Protein 7FHM (pdb70)

InterPro domains:
  IPR002491 ABC transporter periplasmic binding domain [PF01497] (59-298)
  IPR002491 ABC transporter periplasmic binding domain [PS50983] (58-328)
  IPR006311 Twin-arginine translocation pathway, signal sequence [PS51318] (1-40)
  IPR051313 Bacterial iron-siderophore binding [PTHR30532] (1-325)

Nearest PDB structures (foldseek):
  7fhp-assembly1_A  TM=1.003E+00  e=6.450E-57  Mycobacterium tuberculosis H37Rv
  4mdy-assembly1_A  TM=9.843E-01  e=1.948E-42  Mycolicibacterium smegmatis MC2 155
  4hmp-assembly2_B  TM=8.031E-01  e=4.791E-19  Streptococcus pneumoniae TIGR4
  4hmp-assembly1_A  TM=8.063E-01  e=2.853E-18  Streptococcus pneumoniae TIGR4
  5y8b-assembly1_A  TM=6.962E-01  e=2.746E-09  Roseiflexus sp. RS-1

Organism: Mycobacterium tuberculosis (strain ATCC 25618 / H37Rv) (NCBI:txid83332)

Solvent-accessible surface area: 24906 Å² total; per-residue (Å²): 213,38,30,66,4,95,12,86,52,36,119,8,70,6,172,102,71,16,164,102,2,0,0,1,0,45,5,0,1,0,2,0,0,5,15,101,25,55,3,35,0,0,1,43,76,44,17,134,33,94,47,4,3,4,69,33,0,40,100,84,15,75,68,40,189,9,31,52,4,44,29,119,113,40,24,50,32,123,100,0,43,80,34,161,11,53,0,0,0,0,0,1,3,23,3,27,67,106,31,29,134,82,0,46,90,46,6,55,1,0,2,1,69,28,88,52,34,80,42,8,43,21,60,62,12,0,117,22,0,0,83,0,8,73,17,45,100,138,2,128,57,23,8,101,35,3,52,112,82,2,49,31,1,19,151,141,24,95,141,0,184,41,80,89,0,0,3,0,45,8,169,50,27,81,23,0,0,1,0,12,31,62,36,45,64,1,69,5,0,71,55,1,8,3,66,17,2,95,24,2,133,103,37,57,8,44,93,15,0,1,0,18,72,113,78,0,79,72,5,0,39,44,2,51,0,0,0,2,32,1,76,35,107,117,9,60,120,63,2,61,74,13,87,55,0,47,58,1,74,0,37,70,99,203,40,25,7,37,7,53,80,56,25,3,0,0,14,29,5,10,3,4,32,0,5,35,18,3,9,124,49,3,5,76,47,0,23,155,44,21,30,73,105,33,68,6,99,10,86,54,32,120,6,69,6,168,111,78,16,179,98,1,0,0,1,0,46,5,0,1,0,2,0,0,3,8,80,21,60,2,38,0,0,1,45,78,53,14,136,32,96,66,4,6,4,68,26,0,44,106,81,14,49,57,34,172,10,32,52,4,44,22,122,118,38,22,47,47,113,96,1,48,78,36,157,11,55,0,0,0,0,0,0,3,26,5,66,54,102,22,27,117,82,0,43,92,44,5,55,0,0,2,1,68,30,84,70,36,82,44,8,44,21,58,62,11,0,124,18,0,0,83,0,8,72,16,43,105,102,1,126,66,53,4,99,58,5,43,100,75,2,35,33,1,28,124,140,22,93,152,0,212,39,65,92,0,0,3,0,37,8,166,50,27,97,22,0,1,0,0,16,34,64,37,49,64,2,70,6,0,70,59,1,23,2,64,27,3,95,23,2,137,101,35,58,9,49,98,58,0,1,0,18,71,119,77,0,86,72,5,0,42,41,2,49,0,0,0,0,34,1,67,35,90,94,10,59,138,59,2,60,68,13,52,49,0,47,58,1,82,0,36,70,106,200,35,26,6,37,5,52,75,58,23,4,0,0,14,31,5,8,2,5,33,0,3,38,24,2,3,114,63,2,2,82,53,0,28,155,42,28,57,31

Radius of gyration: 27.01 Å; Cα contacts (8 Å, |Δi|>4): 1216; chains: 2; bounding box: 71×49×79 Å

B-factor: mean 24.43, std 12.23, range [8.36, 83.47]

Foldseek 3Di:
DWFWFQAPQGIFTQHAQWQAEEEQADFLCQLCLLLLRQHLEHEADDDPDQSNAADLSVVSNVPDRHHYFYCPPHGPLVVLLVSQTQEYEQAARLDDNVVVVSNVVRHGYHYHHDDHNHCDQQLSSSCSSCSNNVNNVSSVVLVVVLLVLLLVLLVVCVLQAAAEEWEWELAADVQWTKTFAPDSLCVSVVSSRYHHQCLQVVQDDPGIRTHPNVSVQVSLLSGLAYEYLHADVVSVVNQCPRVSSVPHVCNVLVRYDYDYNLLSVLSVSVHSRSSVVVSPPVSVVNCVRSND/DFWFAADQGIFDDPAQWQAEEEFADFLCQLCLLLLNAHLEHEADDDPDQSNDAPLSDVSNPPRRHHYHYCPVATPLVVLLVSQTQEYEQAAGLDDNVVCVSNVVSYGYHYHRDDRNHDDQQLSSSCSSCRNNVNNVVSVVLVVVLLVLLLVLLVVVVVQAAAEEWEWELAADVQWIKTFDDDSLCVSVVSSNYHYQCLQVVQDDPRIRTHDNVCLQVSLLSGLAYEYLHADVVSVVNQCPRPSSVPHVCNVLVRYDYDHNLLSVLSVSVHSSSSSVVSPPVSVVNCVRSVD

Structure (mmCIF, N/CA/C/O backbone):
data_7FHM
#
_entry.id   7FHM
#
_cell.length_a   93.340
_cell.length_b   39.410
_cell.length_c   94.670
_cell.angle_alpha   90.000
_cell.angle_beta   108.340
_cell.angle_gamma   90.000
#
_symmetry.space_group_name_H-M   'P 1 21 1'
#
loop_
_entity.id
_entity.type
_entity.pdbx_description
1 polymer 'Probable periplasmic iron-transport lipoprotein'
2 non-polymer 'CITRIC ACID'
3 non-polymer 1,2-ETHANEDIOL
4 non-polymer GLYCEROL
5 non-polymer 'CARBON DIOXIDE'
6 non-polymer 'CARBONATE ION'
7 non-polymer 'ACETATE ION'
8 water water
#
loop_
_atom_site.group_PDB
_atom_site.id
_atom_site.type_symbol
_atom_site.label_atom_id
_atom_site.label_alt_id
_atom_site.label_comp_id
_atom_site.label_asym_id
_atom_site.label_entity_id
_atom_site.label_seq_id
_atom_site.pdbx_PDB_ins_code
_atom_site.Cartn_x
_atom_site.Cartn_y
_atom_site.Cartn_z
_atom_site.occupancy
_atom_site.B_iso_or_equiv
_atom_site.auth_seq_id
_atom_site.auth_comp_id
_atom_site.auth_asym_id
_atom_site.auth_atom_id
_atom_site.pdbx_PDB_model_num
ATOM 1 N N . HIS A 1 8 ? 26.431 -6.825 70.409 1.00 38.52 8 HIS A N 1
ATOM 2 C CA . HIS A 1 8 ? 26.112 -5.441 69.947 1.00 37.16 8 HIS A CA 1
ATOM 3 C C . HIS A 1 8 ? 24.989 -5.621 68.920 1.00 30.40 8 HIS A C 1
ATOM 4 O O . HIS A 1 8 ? 25.156 -6.350 67.942 1.00 31.25 8 HIS A O 1
ATOM 11 N N . ALA A 1 9 ? 23.854 -5.011 69.163 1.00 25.54 9 ALA A N 1
ATOM 12 C CA . ALA A 1 9 ? 22.750 -5.005 68.182 1.00 22.75 9 ALA A CA 1
ATOM 13 C C . ALA A 1 9 ? 23.189 -4.259 66.925 1.00 19.52 9 ALA A C 1
ATOM 14 O O . ALA A 1 9 ? 23.954 -3.287 66.959 1.00 20.03 9 ALA A O 1
ATOM 16 N N . VAL A 1 10 ? 22.604 -4.630 65.805 1.00 16.61 10 VAL A N 1
ATOM 17 C CA . VAL A 1 10 ? 22.778 -3.948 64.520 1.00 16.43 10 VAL A CA 1
ATOM 18 C C . VAL A 1 10 ? 21.541 -3.089 64.297 1.00 15.86 10 VAL A C 1
ATOM 19 O O . VAL A 1 10 ? 20.446 -3.594 64.459 1.00 15.32 10 VAL A O 1
ATOM 23 N N . THR A 1 11 ? 21.740 -1.838 63.970 1.00 15.06 11 THR A N 1
ATOM 24 C CA . THR A 1 11 ? 20.641 -0.933 63.608 1.00 15.39 11 THR A CA 1
ATOM 25 C C . THR A 1 11 ? 20.719 -0.706 62.109 1.00 15.52 11 THR A C 1
ATOM 26 O O . THR A 1 11 ? 21.753 -0.146 61.649 1.00 16.72 11 THR A O 1
ATOM 30 N N . ILE A 1 12 ? 19.680 -1.068 61.374 1.00 14.39 12 ILE A N 1
ATOM 31 C CA . ILE A 1 12 ? 19.630 -0.880 59.906 1.00 14.87 12 ILE A CA 1
ATOM 32 C C . ILE A 1 12 ? 18.779 0.357 59.666 1.00 14.92 12 ILE A C 1
ATOM 33 O O . ILE A 1 12 ? 17.658 0.447 60.226 1.00 15.74 12 ILE A O 1
ATOM 38 N N . THR A 1 13 ? 19.289 1.310 58.890 1.00 13.45 13 THR A N 1
ATOM 39 C CA . THR A 1 13 ? 18.504 2.502 58.524 1.00 13.83 13 THR A CA 1
ATOM 40 C C . THR A 1 13 ? 18.001 2.252 57.107 1.00 12.99 13 THR A C 1
ATOM 41 O O . THR A 1 13 ? 18.822 1.962 56.200 1.00 12.46 13 THR A O 1
ATOM 45 N N . HIS A 1 14 ? 16.703 2.394 56.913 1.00 12.49 14 HIS A N 1
ATOM 46 C CA . HIS A 1 14 ? 16.066 2.160 55.592 1.00 12.74 14 HIS A CA 1
ATOM 47 C C . HIS A 1 14 ? 14.962 3.198 55.347 1.00 12.93 14 HIS A C 1
ATOM 48 O O . HIS A 1 14 ? 14.774 4.137 56.142 1.00 13.01 14 HIS A O 1
ATOM 55 N N . LEU A 1 15 ? 14.279 3.070 54.208 1.00 13.16 15 LEU A N 1
ATOM 56 C CA . LEU A 1 15 ? 13.265 4.034 53.777 1.00 15.14 15 LEU A CA 1
ATOM 57 C C . LEU A 1 15 ? 12.253 4.377 54.888 1.00 14.92 15 LEU A C 1
ATOM 58 O O . LEU A 1 15 ? 11.735 5.486 54.905 1.00 14.28 15 LEU A O 1
ATOM 63 N N . PHE A 1 16 ? 11.837 3.381 55.650 1.00 14.43 16 PHE A N 1
ATOM 64 C CA . PHE A 1 16 ? 10.703 3.482 56.588 1.00 15.21 16 PHE A CA 1
ATOM 65 C C . PHE A 1 16 ? 11.160 3.594 58.029 1.00 15.81 16 PHE A C 1
ATOM 66 O O . PHE A 1 16 ? 10.305 3.614 58.902 1.00 17.66 16 PHE A O 1
ATOM 74 N N . GLY A 1 17 ? 12.381 3.989 58.260 1.00 15.87 17 GLY A N 1
ATOM 75 C CA . GLY A 1 17 ? 12.878 4.290 59.619 1.00 15.84 17 GLY A CA 1
ATOM 76 C C . GLY A 1 17 ? 14.050 3.388 59.951 1.00 15.42 17 GLY A C 1
ATOM 77 O O . GLY A 1 17 ? 14.942 3.162 59.037 1.00 16.40 17 GLY A O 1
ATOM 78 N N . GLN A 1 18 ? 14.080 2.846 61.162 1.00 14.95 18 GLN A N 1
ATOM 79 C CA . GLN A 1 18 ? 15.236 2.006 61.571 1.00 15.34 18 GLN A CA 1
ATOM 80 C C . GLN A 1 18 ? 14.753 0.670 62.071 1.00 14.38 18 GLN A C 1
ATOM 81 O O . GLN A 1 18 ? 13.668 0.609 62.712 1.00 14.22 18 GLN A O 1
ATOM 87 N N . THR A 1 19 ? 15.563 -0.344 61.906 1.00 13.71 19 THR A N 1
ATOM 88 C CA . THR A 1 19 ? 15.258 -1.709 62.398 1.00 14.25 19 THR A CA 1
ATOM 89 C C . THR A 1 19 ? 16.423 -2.182 63.252 1.00 14.42 19 THR A C 1
ATOM 90 O O . THR A 1 19 ? 17.557 -2.213 62.746 1.00 14.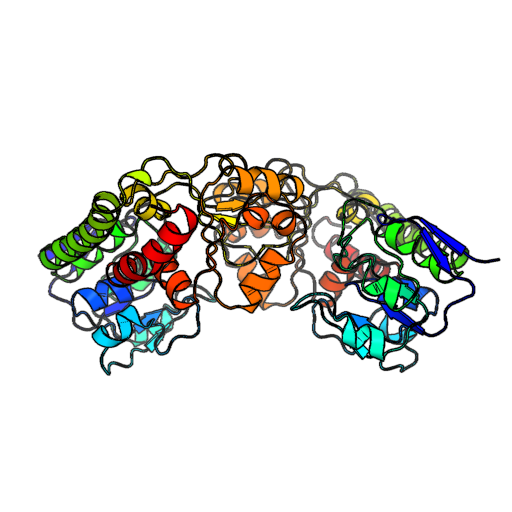18 19 THR A O 1
ATOM 94 N N . VAL A 1 20 ? 16.107 -2.619 64.467 1.00 14.83 20 VAL A N 1
ATOM 95 C CA . VAL A 1 20 ? 17.165 -3.137 65.375 1.00 14.95 20 VAL A CA 1
ATOM 96 C C . VAL A 1 20 ? 17.117 -4.654 65.336 1.00 14.88 20 VAL A C 1
ATOM 97 O O . VAL A 1 20 ? 15.997 -5.221 65.532 1.00 14.80 20 VAL A O 1
ATOM 101 N N . ILE A 1 21 ? 18.266 -5.242 65.101 1.00 15.49 21 ILE A N 1
ATOM 102 C CA . ILE A 1 21 ? 18.477 -6.709 64.996 1.00 15.16 21 ILE A CA 1
ATOM 103 C C . ILE A 1 21 ? 19.424 -7.098 66.138 1.00 16.14 21 ILE A C 1
ATOM 104 O O . ILE A 1 21 ? 20.593 -6.738 66.107 1.00 15.64 21 ILE A O 1
ATOM 109 N N . LYS A 1 22 ? 18.872 -7.752 67.159 1.00 18.03 22 LYS A N 1
ATOM 110 C CA . LYS A 1 22 ? 19.563 -7.860 68.462 1.00 21.54 22 LYS A CA 1
ATOM 111 C C . LYS A 1 22 ? 20.655 -8.912 68.394 1.00 23.00 22 LYS A C 1
ATOM 112 O O . LYS A 1 22 ? 21.664 -8.757 69.103 1.00 22.89 22 LYS A O 1
ATOM 118 N N . GLU A 1 23 ? 20.509 -9.891 67.528 1.00 21.75 23 GLU A N 1
ATOM 119 C CA . GLU A 1 23 ? 21.483 -11.007 67.469 1.00 23.70 23 GLU A CA 1
ATOM 120 C C . GLU A 1 23 ? 21.402 -11.624 66.092 1.00 20.62 23 GLU A C 1
ATOM 121 O O . GLU A 1 23 ? 20.420 -11.393 65.372 1.00 19.74 23 GLU A O 1
ATOM 127 N N . PRO A 1 24 ? 22.388 -12.429 65.673 1.00 19.67 24 PRO A N 1
ATOM 128 C CA . PRO A 1 24 ? 22.316 -13.124 64.384 1.00 20.20 24 PRO A CA 1
ATOM 129 C C . PRO A 1 24 ? 21.022 -13.910 64.297 1.00 19.80 24 PRO A C 1
ATOM 130 O O . PRO A 1 24 ? 20.630 -14.611 65.224 1.00 19.15 24 PRO A O 1
ATOM 134 N N . PRO A 1 25 ? 20.197 -13.650 63.267 1.00 18.16 25 PRO A N 1
ATOM 135 C CA . PRO A 1 25 ? 18.828 -14.194 63.263 1.00 16.66 25 PRO A CA 1
ATOM 136 C C . PRO A 1 25 ? 18.797 -15.675 62.856 1.00 17.16 25 PRO A C 1
ATOM 137 O O . PRO A 1 25 ? 19.651 -16.132 62.102 1.00 17.76 25 PRO A O 1
ATOM 141 N N . LYS A 1 26 ? 17.871 -16.421 63.435 1.00 17.92 26 LYS A N 1
ATOM 142 C CA . LYS A 1 26 ? 17.795 -17.893 63.267 1.00 19.67 26 LYS A CA 1
ATOM 143 C C . LYS A 1 26 ? 16.666 -18.272 62.302 1.00 17.73 26 LYS A C 1
ATOM 144 O O . LYS A 1 26 ? 16.681 -19.434 61.830 1.00 16.75 26 LYS A O 1
ATOM 150 N N . ARG A 1 27 ? 15.696 -17.376 62.074 1.00 15.47 27 ARG A N 1
ATOM 151 C CA . ARG A 1 27 ? 14.492 -17.679 61.268 1.00 14.87 27 ARG A CA 1
ATOM 152 C C . ARG A 1 27 ? 14.227 -16.524 60.313 1.00 13.92 27 ARG A C 1
ATOM 153 O O . ARG A 1 27 ? 13.351 -15.666 60.608 1.00 14.20 27 ARG A O 1
ATOM 161 N N . VAL A 1 28 ? 14.883 -16.552 59.156 1.00 12.48 28 VAL A N 1
ATOM 162 C CA . VAL A 1 28 ? 14.828 -15.417 58.215 1.00 11.57 28 VAL A CA 1
ATOM 163 C C . VAL A 1 28 ? 13.824 -15.692 57.097 1.00 11.06 28 VAL A C 1
ATOM 164 O O . VAL A 1 28 ? 13.962 -16.698 56.370 1.00 11.36 28 VAL A O 1
ATOM 168 N N . VAL A 1 29 ? 12.900 -14.761 56.892 1.00 10.22 29 VAL A N 1
ATOM 169 C CA . VAL A 1 29 ? 12.030 -14.762 55.691 1.00 9.78 29 VAL A CA 1
ATOM 170 C C . VAL A 1 29 ? 12.609 -13.874 54.617 1.00 9.59 29 VAL A C 1
ATOM 171 O O . VAL A 1 29 ? 12.941 -12.697 54.911 1.00 9.90 29 VAL A O 1
ATOM 175 N N . SER A 1 30 ? 12.776 -14.416 53.411 1.00 9.47 30 SER A N 1
ATOM 176 C CA . SER A 1 30 ? 13.232 -13.612 52.247 1.00 9.54 30 SER A CA 1
ATOM 177 C C . SER A 1 30 ? 11.967 -13.255 51.453 1.00 9.60 30 SER A C 1
ATOM 178 O O . SER A 1 30 ? 11.371 -14.142 50.804 1.00 9.13 30 SER A O 1
ATOM 181 N N . ALA A 1 31 ? 11.500 -12.023 51.602 1.00 9.54 31 ALA A N 1
ATOM 182 C CA . ALA A 1 31 ? 10.185 -11.566 51.107 1.00 10.24 31 ALA A CA 1
ATOM 183 C C . ALA A 1 31 ? 10.239 -10.970 49.710 1.00 10.23 31 ALA A C 1
ATOM 184 O O . ALA A 1 31 ? 9.166 -10.707 49.142 1.00 10.36 31 ALA A O 1
ATOM 186 N N . GLY A 1 32 ? 11.427 -10.738 49.181 1.00 9.48 32 GLY A N 1
ATOM 187 C CA . GLY A 1 32 ? 11.584 -10.124 47.839 1.00 9.10 32 GLY A CA 1
ATOM 188 C C . GLY A 1 32 ? 12.100 -11.119 46.809 1.00 8.88 32 GLY A C 1
ATOM 189 O O . GLY A 1 32 ? 12.180 -12.309 47.078 1.00 8.46 32 GLY A O 1
ATOM 190 N N . TYR A 1 33 ? 12.326 -10.649 45.611 1.00 9.15 33 TYR A N 1
ATOM 191 C CA . TYR A 1 33 ? 12.531 -11.528 44.444 1.00 9.68 33 TYR A CA 1
ATOM 192 C C . TYR A 1 33 ? 13.924 -12.121 44.426 1.00 9.88 33 TYR A C 1
ATOM 193 O O . TYR A 1 33 ? 14.069 -13.100 43.672 1.00 10.11 33 TYR A O 1
ATOM 202 N N . THR A 1 34 ? 14.941 -11.542 45.074 1.00 9.17 34 THR A N 1
ATOM 203 C CA . THR A 1 34 ? 16.340 -11.983 44.826 1.00 8.86 34 THR A CA 1
ATOM 204 C C . THR A 1 34 ? 17.143 -12.180 46.104 1.00 8.82 34 THR A C 1
ATOM 205 O O . THR A 1 34 ? 18.282 -12.698 45.978 1.00 9.35 34 THR A O 1
ATOM 209 N N . GLU A 1 35 ? 16.652 -11.752 47.267 1.00 8.36 35 GLU A N 1
ATOM 210 C CA . GLU A 1 35 ? 17.497 -11.659 48.482 1.00 8.94 35 GLU A CA 1
ATOM 211 C C . GLU A 1 35 ? 18.021 -13.025 48.929 1.00 9.02 35 GLU A C 1
ATOM 212 O O . GLU A 1 35 ? 19.022 -13.076 49.631 1.00 8.95 35 GLU A O 1
ATOM 218 N N . GLN A 1 36 ? 17.387 -14.112 48.501 1.00 9.06 36 GLN A N 1
ATOM 219 C CA . GLN A 1 36 ? 17.867 -15.458 48.903 1.00 8.92 36 GLN A CA 1
ATOM 220 C C . GLN A 1 36 ? 19.316 -15.676 48.456 1.00 8.94 36 GLN A C 1
ATOM 221 O O . GLN A 1 36 ? 20.056 -16.371 49.164 1.00 9.21 36 GLN A O 1
ATOM 227 N N . ASP A 1 37 ? 19.740 -15.117 47.334 1.00 9.14 37 ASP A N 1
ATOM 228 C CA . ASP A 1 37 ? 21.121 -15.360 46.867 1.00 9.23 37 ASP A CA 1
ATOM 229 C C . ASP A 1 37 ? 22.117 -14.803 47.887 1.00 9.26 37 ASP A C 1
ATOM 230 O O . ASP A 1 37 ? 23.112 -15.475 48.256 1.00 9.52 37 ASP A O 1
ATOM 235 N N . ASP A 1 38 ? 21.964 -13.535 48.239 1.00 8.77 38 ASP A N 1
ATOM 236 C CA . ASP A 1 38 ? 22.948 -12.884 49.123 1.00 9.08 38 ASP A CA 1
ATOM 237 C C . ASP A 1 38 ? 22.825 -13.501 50.519 1.00 8.93 38 ASP A C 1
ATOM 238 O O . ASP A 1 38 ? 23.858 -13.649 51.184 1.00 9.41 38 ASP A O 1
ATOM 243 N N . LEU A 1 39 ? 21.627 -13.875 50.973 1.00 8.77 39 LEU A N 1
ATOM 244 C CA . LEU A 1 39 ? 21.517 -14.580 52.289 1.00 8.73 39 LEU A CA 1
ATOM 245 C C . LEU A 1 39 ? 22.258 -15.946 52.232 1.00 8.80 39 LEU A C 1
ATOM 246 O O . LEU A 1 39 ? 23.080 -16.224 53.140 1.00 9.09 39 LEU A O 1
ATOM 251 N N . LEU A 1 40 ? 22.015 -16.761 51.223 1.00 8.99 40 LEU A N 1
ATOM 252 C CA . LEU A 1 40 ? 22.606 -18.113 51.137 1.00 8.68 40 LEU A CA 1
ATOM 253 C C . LEU A 1 40 ? 24.113 -17.974 51.007 1.00 8.77 40 LEU A C 1
ATOM 254 O O . LEU A 1 40 ? 24.856 -18.799 51.500 1.00 8.49 40 LEU A O 1
ATOM 259 N N . ALA A 1 41 ? 24.560 -16.909 50.377 1.00 8.81 41 ALA A N 1
ATOM 260 C CA . ALA A 1 41 ? 26.022 -16.672 50.141 1.00 9.44 41 ALA A CA 1
ATOM 261 C C . ALA A 1 41 ? 26.795 -16.565 51.438 1.00 9.90 41 ALA A C 1
ATOM 262 O O . ALA A 1 41 ? 28.007 -16.963 51.463 1.00 9.83 41 ALA A O 1
ATOM 264 N N . VAL A 1 42 ? 26.167 -16.034 52.475 1.00 9.95 42 VAL A N 1
ATOM 265 C CA . VAL A 1 42 ? 26.763 -15.903 53.808 1.00 10.03 42 VAL A CA 1
ATOM 266 C C . VAL A 1 42 ? 26.163 -16.943 54.747 1.00 10.48 42 VAL A C 1
ATOM 267 O O . VAL A 1 42 ? 26.256 -16.757 55.989 1.00 9.72 42 VAL A O 1
ATOM 271 N N . ASP A 1 43 ? 25.693 -18.069 54.220 1.00 10.96 43 ASP A N 1
ATOM 272 C CA . ASP A 1 43 ? 25.342 -19.282 54.981 1.00 12.07 43 ASP A CA 1
ATOM 273 C C . ASP A 1 43 ? 24.128 -19.009 55.837 1.00 11.77 43 ASP A C 1
ATOM 274 O O . ASP A 1 43 ? 23.965 -19.660 56.908 1.00 13.22 43 ASP A O 1
ATOM 279 N N . VAL A 1 44 ? 23.245 -18.134 55.386 1.00 11.45 44 VAL A N 1
ATOM 280 C CA . VAL A 1 44 ? 21.951 -17.908 56.095 1.00 11.37 44 VAL A CA 1
ATOM 281 C C . VAL A 1 44 ? 20.878 -18.573 55.224 1.00 12.40 44 VAL A C 1
ATOM 282 O O . VAL A 1 44 ? 20.587 -18.081 54.095 1.00 12.17 44 VAL A O 1
ATOM 286 N N . VAL A 1 45 ? 20.318 -19.681 55.670 1.00 11.35 45 VAL A N 1
ATOM 287 C CA . VAL A 1 45 ? 19.300 -20.412 54.874 1.00 11.30 45 VAL A CA 1
ATOM 288 C C . VAL A 1 45 ? 17.954 -19.871 55.286 1.00 11.41 45 VAL A C 1
ATOM 289 O O . VAL A 1 45 ? 17.546 -20.094 56.420 1.00 11.35 45 VAL A O 1
ATOM 293 N N . PRO A 1 46 ? 17.241 -19.171 54.396 1.00 11.24 46 PRO A N 1
ATOM 294 C CA . PRO A 1 46 ? 15.920 -18.619 54.753 1.00 11.13 46 PRO A CA 1
ATOM 295 C C . PRO A 1 46 ? 14.970 -19.776 55.107 1.00 11.45 46 PRO A C 1
ATOM 296 O O . PRO A 1 46 ? 15.025 -20.852 54.514 1.00 10.81 46 PRO A O 1
ATOM 300 N N . ILE A 1 47 ? 14.006 -19.496 55.961 1.00 11.78 47 ILE A N 1
ATOM 301 C CA . ILE A 1 47 ? 12.850 -20.396 56.214 1.00 12.06 47 ILE A CA 1
ATOM 302 C C . ILE A 1 47 ? 11.759 -20.199 55.178 1.00 11.91 47 ILE A C 1
ATOM 303 O O . ILE A 1 47 ? 10.880 -21.105 55.072 1.00 10.76 47 ILE A O 1
ATOM 308 N N . ALA A 1 48 ? 11.837 -19.145 54.366 1.00 10.67 48 ALA A N 1
ATOM 309 C CA . ALA A 1 48 ? 10.898 -18.877 53.269 1.00 10.74 48 ALA A CA 1
ATOM 310 C C . ALA A 1 48 ? 11.624 -18.056 52.213 1.00 9.92 48 ALA A C 1
ATOM 311 O O . ALA A 1 48 ? 12.439 -17.165 52.613 1.00 9.47 48 ALA A O 1
ATOM 313 N N . VAL A 1 49 ? 11.388 -18.399 50.968 1.00 9.98 49 VAL A N 1
ATOM 314 C CA . VAL A 1 49 ? 11.932 -17.700 49.777 1.00 10.22 49 VAL A CA 1
ATOM 315 C C . VAL A 1 49 ? 10.743 -17.274 48.925 1.00 11.28 49 VAL A C 1
ATOM 316 O O . VAL A 1 49 ? 9.731 -17.974 48.954 1.00 12.55 49 VAL A O 1
ATOM 320 N N . THR A 1 50 ? 10.830 -16.137 48.250 1.00 10.58 50 THR A N 1
ATOM 321 C CA . THR A 1 50 ? 9.726 -15.652 47.420 1.00 10.83 50 THR A CA 1
ATOM 322 C C . THR A 1 50 ? 10.024 -15.931 45.946 1.00 11.32 50 THR A C 1
ATOM 323 O O . THR A 1 50 ? 11.120 -15.580 45.477 1.00 10.64 50 THR A O 1
ATOM 327 N N . ASP A 1 51 ? 9.084 -16.539 45.256 1.00 12.07 51 ASP A N 1
ATO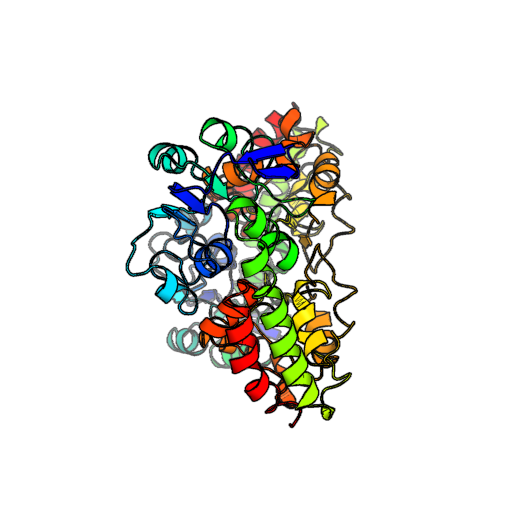M 328 C CA . ASP A 1 51 ? 9.237 -16.918 43.851 1.00 13.02 51 ASP A CA 1
ATOM 329 C C . ASP A 1 51 ? 9.231 -15.650 43.006 1.00 12.59 51 ASP A C 1
ATOM 330 O O . ASP A 1 51 ? 8.541 -14.646 43.330 1.00 12.29 51 ASP A O 1
ATOM 335 N N . TRP A 1 52 ? 9.971 -15.719 41.937 1.00 11.88 52 TRP A N 1
ATOM 336 C CA . TRP A 1 52 ? 10.028 -14.654 40.914 1.00 11.86 52 TRP A CA 1
ATOM 337 C C . TRP A 1 52 ? 9.672 -15.210 39.550 1.00 12.15 52 TRP A C 1
ATOM 338 O O . TRP A 1 52 ? 8.574 -14.880 39.024 1.00 12.13 52 TRP A O 1
ATOM 349 N N . PHE A 1 53 ? 10.531 -16.026 38.960 1.00 12.34 53 PHE A N 1
ATOM 350 C CA . PHE A 1 53 ? 10.265 -16.641 37.654 1.00 13.17 53 PHE A CA 1
ATOM 351 C C . PHE A 1 53 ? 11.131 -17.883 37.530 1.00 13.63 53 PHE A C 1
ATOM 352 O O . PHE A 1 53 ? 11.994 -18.079 38.399 1.00 12.70 53 PHE A O 1
ATOM 360 N N . GLY A 1 54 ? 10.853 -18.685 36.493 1.00 14.22 54 GLY A N 1
ATOM 361 C CA . GLY A 1 54 ? 11.694 -19.824 36.070 1.00 14.67 54 GLY A CA 1
ATOM 362 C C . GLY A 1 54 ? 11.342 -21.153 36.720 1.00 14.70 54 GLY A C 1
ATOM 363 O O . GLY A 1 54 ? 11.986 -22.166 36.335 1.00 15.33 54 GLY A O 1
ATOM 364 N N . ASP A 1 55 ? 10.394 -21.177 37.665 1.00 14.75 55 ASP A N 1
ATOM 365 C CA . ASP A 1 55 ? 9.842 -22.422 38.247 1.00 15.90 55 ASP A CA 1
ATOM 366 C C . ASP A 1 55 ? 10.971 -23.242 38.867 1.00 15.14 55 ASP A C 1
ATOM 367 O O . ASP A 1 55 ? 11.040 -24.483 38.629 1.00 14.55 55 ASP A O 1
ATOM 372 N N . GLN A 1 56 ? 11.878 -22.603 39.625 1.00 13.67 56 GLN A N 1
ATOM 373 C CA . GLN A 1 56 ? 12.997 -23.332 40.258 1.00 14.23 56 GLN A CA 1
ATOM 374 C C . GLN A 1 56 ? 12.515 -23.961 41.557 1.00 14.66 56 GLN A C 1
ATOM 375 O O . GLN A 1 56 ? 11.646 -23.393 42.227 1.00 13.00 56 GLN A O 1
ATOM 381 N N . PRO A 1 57 ? 13.051 -25.128 41.945 1.00 15.43 57 PRO A N 1
ATOM 382 C CA . PRO A 1 57 ? 12.728 -25.696 43.249 1.00 16.51 57 PRO A CA 1
ATOM 383 C C . PRO A 1 57 ? 13.041 -24.752 44.395 1.00 15.43 57 PRO A C 1
ATOM 384 O O . PRO A 1 57 ? 14.193 -24.233 44.545 1.00 14.66 57 PRO A O 1
ATOM 388 N N . PHE A 1 58 ? 12.042 -24.526 45.240 1.00 13.65 58 PHE A N 1
ATOM 389 C CA . PHE A 1 58 ? 12.137 -23.573 46.374 1.00 13.35 58 PHE A CA 1
ATOM 390 C C . PHE A 1 58 ? 12.507 -22.168 45.909 1.00 12.30 58 PHE A C 1
ATOM 391 O O . PHE A 1 58 ? 12.927 -21.369 46.770 1.00 12.17 58 PHE A O 1
ATOM 399 N N . ALA A 1 59 ? 12.245 -21.832 44.631 1.00 11.82 59 ALA A N 1
ATOM 400 C CA . ALA A 1 59 ? 12.572 -20.554 43.986 1.00 11.44 59 ALA A CA 1
ATOM 401 C C . ALA A 1 59 ? 14.065 -20.255 44.142 1.00 10.55 59 ALA A C 1
ATOM 402 O O . ALA A 1 59 ? 14.476 -19.086 44.053 1.00 11.00 59 ALA A O 1
ATOM 404 N N . VAL A 1 60 ? 14.884 -21.283 44.303 1.00 10.99 60 VAL A N 1
ATOM 405 C CA . VAL A 1 60 ? 16.345 -21.085 44.458 1.00 10.55 60 VAL A CA 1
ATOM 406 C C . VAL A 1 60 ? 17.053 -21.624 43.223 1.00 10.82 60 VAL A C 1
ATOM 407 O O . VAL A 1 60 ? 16.956 -22.837 42.919 1.00 10.52 60 VAL A O 1
ATOM 411 N N . TRP A 1 61 ? 17.713 -20.754 42.494 1.00 10.23 61 TRP A N 1
ATOM 412 C CA . TRP A 1 61 ? 18.291 -21.125 41.202 1.00 11.05 61 TRP A CA 1
ATOM 413 C C . TRP A 1 61 ? 19.588 -21.928 41.406 1.00 11.32 61 TRP A C 1
ATOM 414 O O . TRP A 1 61 ? 20.161 -22.000 42.522 1.00 9.86 61 TRP A O 1
ATOM 425 N N . PRO A 1 62 ? 20.102 -22.582 40.337 1.00 11.72 62 PRO A N 1
ATOM 426 C CA . PRO A 1 62 ? 21.094 -23.622 40.557 1.00 12.50 62 PRO A CA 1
ATOM 427 C C . PRO A 1 62 ? 22.428 -23.201 41.179 1.00 11.85 62 PRO A C 1
ATOM 428 O O . PRO A 1 62 ? 23.029 -24.021 41.902 1.00 11.90 62 PRO A O 1
ATOM 432 N N . TRP A 1 63 ? 22.814 -21.953 40.964 1.00 11.03 63 TRP A N 1
ATOM 433 C CA . TRP A 1 63 ? 24.059 -21.400 41.514 1.00 11.28 63 TRP A CA 1
ATOM 434 C C . TRP A 1 63 ? 23.965 -21.227 43.023 1.00 11.26 63 TRP A C 1
ATOM 435 O O . TRP A 1 63 ? 25.088 -21.171 43.655 1.00 11.41 63 TRP A O 1
ATOM 446 N N . ALA A 1 64 ? 22.750 -21.068 43.593 1.00 10.54 64 ALA A N 1
ATOM 447 C CA . ALA A 1 64 ? 22.552 -20.889 45.046 1.00 10.64 64 ALA A CA 1
ATOM 448 C C . ALA A 1 64 ? 22.051 -22.156 45.759 1.00 10.33 64 ALA A C 1
ATOM 449 O O . ALA A 1 64 ? 22.172 -22.241 46.991 1.00 10.10 64 ALA A O 1
ATOM 451 N N . ALA A 1 65 ? 21.465 -23.104 45.038 1.00 10.39 65 ALA A N 1
ATOM 452 C CA . ALA A 1 65 ? 20.841 -24.322 45.586 1.00 10.87 65 ALA A CA 1
ATOM 453 C C . ALA A 1 65 ? 21.765 -25.067 46.537 1.00 10.97 65 ALA A C 1
ATOM 454 O O . ALA A 1 65 ? 21.316 -25.532 47.608 1.00 10.83 65 ALA A O 1
ATOM 456 N N . PRO A 1 66 ? 23.081 -25.190 46.259 1.00 11.55 66 PRO A N 1
ATOM 457 C CA . PRO A 1 66 ? 23.933 -25.986 47.143 1.00 11.64 66 PRO A CA 1
ATOM 458 C C . PRO A 1 66 ? 23.914 -25.470 48.594 1.00 10.87 66 PRO A C 1
ATOM 459 O O . PRO A 1 66 ? 24.000 -26.238 49.522 1.00 10.78 66 PRO A O 1
ATOM 463 N N . LYS A 1 67 ? 23.832 -24.168 48.771 1.00 10.38 67 LYS A N 1
ATOM 464 C CA . LYS A 1 67 ? 23.884 -23.507 50.074 1.00 10.86 67 LYS A CA 1
ATOM 465 C C . LYS A 1 67 ? 22.638 -23.865 50.882 1.00 10.20 67 LYS A C 1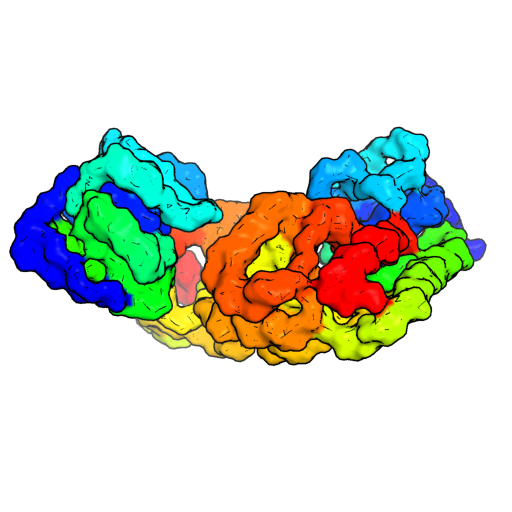
ATOM 466 O O . LYS A 1 67 ? 22.659 -23.625 52.137 1.00 10.35 67 LYS A O 1
ATOM 472 N N . LEU A 1 68 ? 21.566 -24.396 50.259 1.00 9.76 68 LEU A N 1
ATOM 473 C CA . LEU A 1 68 ? 20.399 -24.796 51.071 1.00 10.10 68 LEU A CA 1
ATOM 474 C C . LEU A 1 68 ? 20.808 -25.952 52.011 1.00 10.31 68 LEU A C 1
ATOM 475 O O . LEU A 1 68 ? 20.046 -26.181 52.973 1.00 10.10 68 LEU A O 1
ATOM 480 N N . GLY A 1 69 ? 21.821 -26.752 51.682 1.00 10.23 69 GLY A N 1
ATOM 481 C CA . GLY A 1 69 ? 22.150 -27.963 52.463 1.00 10.82 69 GLY A CA 1
ATOM 482 C C . GLY A 1 69 ? 20.964 -28.882 52.598 1.00 11.60 69 GLY A C 1
ATOM 483 O O . GLY A 1 69 ? 20.790 -29.477 53.681 1.00 11.42 69 GLY A O 1
ATOM 484 N N . GLY A 1 70 ? 20.103 -28.915 51.575 1.00 12.17 70 GLY A N 1
ATOM 485 C CA . GLY A 1 70 ? 18.924 -29.790 51.532 1.00 13.16 70 GLY A CA 1
ATOM 486 C C . GLY A 1 70 ? 17.681 -29.224 52.178 1.00 13.68 70 GLY A C 1
ATOM 487 O O . GLY A 1 70 ? 16.651 -29.938 52.255 1.00 13.50 70 GLY A O 1
ATOM 488 N N . ALA A 1 71 ? 17.732 -28.037 52.751 1.00 13.27 71 ALA A N 1
ATOM 489 C CA . ALA A 1 71 ? 16.561 -27.375 53.337 1.00 13.84 71 ALA A CA 1
ATOM 490 C C . ALA A 1 71 ? 15.481 -27.195 52.257 1.00 14.30 71 ALA A C 1
ATOM 491 O O . ALA A 1 71 ? 15.831 -26.996 51.067 1.00 14.36 71 ALA A O 1
ATOM 493 N N . ARG A 1 72 ? 14.237 -27.130 52.696 1.00 14.77 72 ARG A N 1
ATOM 494 C CA . ARG A 1 72 ? 13.040 -26.959 51.829 1.00 15.13 72 ARG A CA 1
ATOM 495 C C . ARG A 1 72 ? 12.218 -25.802 52.362 1.00 14.61 72 ARG A C 1
ATOM 496 O O . ARG A 1 72 ? 11.241 -26.001 53.070 1.00 14.46 72 ARG A O 1
ATOM 504 N N . PRO A 1 73 ? 12.685 -24.581 52.153 1.00 13.65 73 PRO A N 1
ATOM 505 C CA . PRO A 1 73 ? 11.979 -23.396 52.630 1.00 13.31 73 PRO A CA 1
ATOM 506 C C . PRO A 1 73 ? 10.590 -23.354 52.032 1.00 13.19 73 PRO A C 1
ATOM 507 O O . PRO A 1 73 ? 10.332 -23.868 50.924 1.00 13.34 73 PRO A O 1
ATOM 511 N N . ALA A 1 74 ? 9.711 -22.666 52.742 1.00 12.77 74 ALA A N 1
ATOM 512 C CA . ALA A 1 74 ? 8.378 -22.330 52.205 1.00 12.49 74 ALA A CA 1
ATOM 513 C C . ALA A 1 74 ? 8.569 -21.428 51.006 1.00 11.97 74 ALA A C 1
ATOM 514 O O . ALA A 1 74 ? 9.576 -20.628 51.004 1.00 11.66 74 ALA A O 1
ATOM 516 N N . VAL A 1 75 ? 7.667 -21.501 50.024 1.00 12.16 75 VAL A N 1
ATOM 517 C CA . VAL A 1 75 ? 7.753 -20.595 48.861 1.00 12.63 75 VAL A CA 1
ATOM 518 C C . VAL A 1 75 ? 6.607 -19.601 48.880 1.00 12.61 75 VAL A C 1
ATOM 519 O O . VAL A 1 75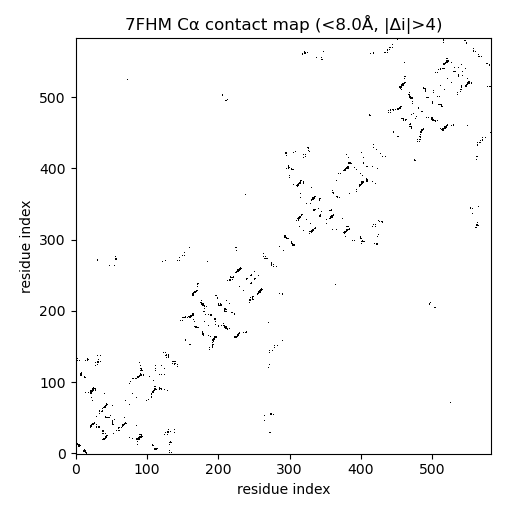 ? 5.488 -20.011 48.675 1.00 12.13 75 VAL A O 1
ATOM 523 N N . LEU A 1 76 ? 6.922 -18.345 49.085 1.00 11.49 76 LEU A N 1
ATOM 524 C CA . LEU A 1 76 ? 5.966 -17.230 49.036 1.00 12.24 76 LEU A CA 1
ATOM 525 C C . LEU A 1 76 ? 5.808 -16.730 47.600 1.00 12.92 76 LEU A C 1
ATOM 526 O O . LEU A 1 76 ? 6.670 -17.034 46.723 1.00 12.11 76 LEU A O 1
ATOM 531 N N . ASN A 1 77 ? 4.798 -15.902 47.377 1.00 12.62 77 ASN A N 1
ATOM 532 C CA . ASN A 1 77 ? 4.658 -15.260 46.071 1.00 13.90 77 ASN A CA 1
ATOM 533 C C . ASN A 1 77 ? 4.070 -13.861 46.254 1.00 14.28 77 ASN A C 1
ATOM 534 O O . ASN A 1 77 ? 3.483 -13.620 47.301 1.00 14.09 77 ASN A O 1
ATOM 539 N N . LEU A 1 78 ? 4.273 -13.027 45.233 1.00 15.23 78 LEU A N 1
ATOM 540 C CA . LEU A 1 78 ? 3.802 -11.619 45.169 1.00 16.58 78 LEU A CA 1
ATOM 541 C C . LEU A 1 78 ? 2.710 -11.497 44.136 1.00 18.96 78 LEU A C 1
ATOM 542 O O . LEU A 1 78 ? 2.406 -10.345 43.785 1.00 20.91 78 LEU A O 1
ATOM 547 N N . ASP A 1 79 ? 2.033 -12.586 43.785 1.00 20.13 79 ASP A N 1
ATOM 548 C CA . ASP A 1 79 ? 1.047 -12.567 42.677 1.00 21.87 79 ASP A CA 1
ATOM 549 C C . ASP A 1 79 ? -0.035 -11.545 43.053 1.00 23.87 79 ASP A C 1
ATOM 550 O O . ASP A 1 79 ? -0.474 -10.766 42.163 1.00 24.63 79 ASP A O 1
ATOM 555 N N . ASN A 1 80 ? -0.456 -11.579 44.309 1.00 22.97 80 ASN A N 1
ATOM 556 C CA . ASN A 1 80 ? -1.502 -10.688 44.879 1.00 24.50 80 ASN A CA 1
ATOM 557 C C . ASN A 1 80 ? -0.972 -9.957 46.121 1.00 21.62 80 ASN A C 1
ATOM 558 O O . ASN A 1 80 ? -1.659 -9.921 47.136 1.00 23.00 80 ASN A O 1
ATOM 563 N N . GLY A 1 81 ? 0.225 -9.458 46.020 1.00 19.75 81 GLY A N 1
ATOM 564 C CA . GLY A 1 81 ? 0.872 -8.709 47.096 1.00 19.46 81 GLY A CA 1
ATOM 565 C C . GLY A 1 81 ? 1.645 -9.606 48.058 1.00 16.59 81 GLY A C 1
ATOM 566 O O . GLY A 1 81 ? 1.536 -10.799 48.017 1.00 16.56 81 GLY A O 1
ATOM 567 N N . ILE A 1 82 ? 2.241 -8.986 49.053 1.00 16.20 82 ILE A N 1
ATOM 568 C CA . ILE A 1 82 ? 3.055 -9.740 50.052 1.00 15.16 82 ILE A CA 1
ATOM 569 C C . ILE A 1 82 ? 2.088 -10.526 50.897 1.00 14.86 82 ILE A C 1
ATOM 570 O O . ILE A 1 82 ? 1.029 -9.948 51.325 1.00 14.58 82 ILE A O 1
ATOM 575 N N . GLN A 1 83 ? 2.422 -11.784 51.165 1.00 13.83 83 GLN A N 1
ATOM 576 C CA . GLN A 1 83 ? 1.599 -12.754 51.869 1.00 13.53 83 GLN A CA 1
ATOM 577 C C . GLN A 1 83 ? 1.840 -12.574 53.383 1.00 13.45 83 GLN A C 1
ATOM 578 O O . GLN A 1 83 ? 2.416 -13.454 54.036 1.00 13.12 83 GLN A O 1
ATOM 584 N N . ILE A 1 84 ? 1.155 -11.566 53.934 1.00 13.67 84 ILE A N 1
ATOM 585 C CA . ILE A 1 84 ? 1.359 -11.129 55.333 1.00 14.06 84 ILE A CA 1
ATOM 586 C C . ILE A 1 84 ? 1.056 -12.292 56.283 1.00 14.53 84 ILE A C 1
ATOM 587 O O . ILE A 1 84 ? 1.841 -12.601 57.189 1.00 13.93 84 ILE A O 1
ATOM 592 N N . ASP A 1 85 ? -0.103 -12.955 56.122 1.00 15.31 85 ASP A N 1
ATOM 593 C CA . ASP A 1 85 ? -0.531 -14.005 57.071 1.00 15.59 85 ASP A CA 1
ATOM 594 C C . ASP A 1 85 ? 0.405 -15.195 56.955 1.00 15.19 85 ASP A C 1
ATOM 595 O O . ASP A 1 85 ? 0.760 -15.786 58.001 1.00 14.18 85 ASP A O 1
ATOM 600 N N . ARG A 1 86 ? 0.850 -15.557 55.732 1.00 15.22 86 ARG A N 1
ATOM 601 C CA . ARG A 1 86 ? 1.771 -16.710 55.625 1.00 15.02 86 ARG A CA 1
ATOM 602 C C . ARG A 1 86 ? 3.067 -16.397 56.360 1.00 14.13 86 ARG A C 1
ATOM 603 O O . ARG A 1 86 ? 3.653 -17.308 56.981 1.00 14.08 86 ARG A O 1
ATOM 611 N N . ILE A 1 87 ? 3.564 -15.181 56.192 1.00 13.51 87 ILE A N 1
ATOM 612 C CA . ILE A 1 87 ? 4.792 -14.727 56.888 1.00 13.01 87 ILE A CA 1
ATOM 613 C C . ILE A 1 87 ? 4.615 -14.818 58.406 1.00 12.95 87 ILE A C 1
ATOM 614 O O . ILE A 1 87 ? 5.514 -15.327 59.079 1.00 13.05 87 ILE A O 1
ATOM 619 N N . ALA A 1 88 ? 3.505 -14.320 58.941 1.00 13.83 88 ALA A N 1
ATOM 620 C CA . ALA A 1 88 ? 3.221 -14.351 60.394 1.00 14.69 88 ALA A CA 1
ATOM 621 C C . ALA A 1 88 ? 3.300 -15.806 60.869 1.00 15.13 88 ALA A C 1
ATOM 622 O O . ALA A 1 88 ? 3.927 -16.096 61.937 1.00 14.99 88 ALA A O 1
ATOM 624 N N . ALA A 1 89 ? 2.691 -16.724 60.116 1.00 15.43 89 ALA A N 1
ATOM 625 C CA . ALA A 1 89 ? 2.592 -18.147 60.506 1.00 15.92 89 ALA A CA 1
ATOM 626 C C . ALA A 1 89 ? 3.980 -18.795 60.572 1.00 16.19 89 ALA A C 1
ATOM 627 O O . ALA A 1 89 ? 4.167 -19.693 61.380 1.00 15.63 89 ALA A O 1
ATOM 629 N N . LEU A 1 90 ? 4.955 -18.286 59.800 1.00 15.90 90 LEU A N 1
ATOM 630 C CA . LEU A 1 90 ? 6.350 -18.815 59.783 1.00 16.57 90 LEU A CA 1
ATOM 631 C C . LEU A 1 90 ? 7.138 -18.345 60.999 1.00 16.42 90 LEU A C 1
ATOM 632 O O . LEU A 1 90 ? 8.247 -18.868 61.156 1.00 16.67 90 LEU A O 1
ATOM 637 N N . LYS A 1 91 ? 6.622 -17.387 61.772 1.00 16.19 91 LYS A N 1
ATOM 638 C CA . LYS A 1 91 ? 7.266 -16.888 63.016 1.00 17.58 91 LYS A CA 1
ATOM 639 C C . LYS A 1 91 ? 8.752 -16.582 62.763 1.00 16.32 91 LYS A C 1
ATOM 640 O O . LYS A 1 91 ? 9.639 -17.124 63.446 1.00 16.35 91 LYS A O 1
ATOM 646 N N . PRO A 1 92 ? 9.048 -15.675 61.826 1.00 14.43 92 PRO A N 1
ATOM 647 C CA . PRO A 1 92 ? 10.425 -15.213 61.642 1.00 13.89 92 PRO A CA 1
ATOM 648 C C . PRO A 1 92 ? 10.940 -14.373 62.809 1.00 13.69 92 PRO A C 1
ATOM 649 O O . PRO A 1 92 ? 10.133 -13.710 63.507 1.00 12.74 92 PRO A O 1
ATOM 653 N N . ASP A 1 93 ? 12.255 -14.287 62.918 1.00 13.46 93 ASP A N 1
ATOM 654 C CA . ASP A 1 93 ? 12.898 -13.268 63.778 1.00 14.25 93 ASP A CA 1
ATOM 655 C C . ASP A 1 93 ? 13.474 -12.156 62.917 1.00 13.47 93 ASP A C 1
ATOM 656 O O . ASP A 1 93 ? 13.880 -11.158 63.533 1.00 14.67 93 ASP A O 1
ATOM 661 N N . LEU A 1 94 ? 13.545 -12.324 61.602 1.00 12.58 94 LEU A N 1
ATOM 662 C CA . LEU A 1 94 ? 13.931 -11.227 60.672 1.00 11.87 94 LEU A CA 1
ATOM 663 C C . LEU A 1 94 ? 13.266 -11.456 59.313 1.00 11.29 94 LEU A C 1
ATOM 664 O O . LEU A 1 94 ? 13.221 -12.615 58.818 1.00 11.27 94 LEU A O 1
ATOM 669 N N . ILE A 1 95 ? 12.687 -10.395 58.796 1.00 10.03 95 ILE A N 1
ATOM 670 C CA . ILE A 1 95 ? 12.113 -10.376 57.448 1.00 9.96 95 ILE A CA 1
ATOM 671 C C . ILE A 1 95 ? 13.001 -9.483 56.590 1.00 9.96 95 ILE A C 1
ATOM 672 O O . ILE A 1 95 ? 13.081 -8.242 56.874 1.00 10.52 95 ILE A O 1
ATOM 677 N N . VAL A 1 96 ? 13.484 -10.018 55.488 1.00 9.44 96 VAL A N 1
ATOM 678 C CA . VAL A 1 96 ? 14.296 -9.222 54.536 1.00 9.46 96 VAL A CA 1
ATOM 679 C C . VAL A 1 96 ? 13.368 -8.910 53.379 1.00 9.36 96 VAL A C 1
ATOM 680 O O . VAL A 1 96 ? 12.922 -9.836 52.747 1.00 9.18 96 VAL A O 1
ATOM 684 N N . ALA A 1 97 ? 13.019 -7.634 53.209 1.00 10.04 97 ALA A N 1
ATOM 685 C CA . ALA A 1 97 ? 12.013 -7.204 52.198 1.00 10.07 97 ALA A CA 1
ATOM 686 C C . ALA A 1 97 ? 12.570 -5.988 51.456 1.00 10.43 97 ALA A C 1
ATOM 687 O O . ALA A 1 97 ? 11.983 -4.898 51.507 1.00 10.81 97 ALA A O 1
ATOM 689 N N . ILE A 1 98 ? 13.755 -6.146 50.874 1.00 10.04 98 ILE A N 1
ATOM 690 C CA . ILE A 1 98 ? 14.434 -5.046 50.140 1.00 10.34 98 ILE A CA 1
ATOM 691 C C . ILE A 1 98 ? 13.893 -4.973 48.715 1.00 10.49 98 ILE A C 1
ATOM 692 O O . ILE A 1 98 ? 13.726 -3.854 48.157 1.00 10.63 98 ILE A O 1
ATOM 697 N N . ASN A 1 99 ? 13.628 -6.132 48.119 1.00 10.51 99 ASN A N 1
ATOM 698 C CA . ASN A 1 99 ? 13.234 -6.229 46.692 1.00 10.72 99 ASN A CA 1
ATOM 699 C C . ASN A 1 99 ? 11.811 -6.784 46.568 1.00 11.62 99 ASN A C 1
ATOM 700 O O . ASN A 1 99 ? 11.581 -7.758 45.864 1.00 11.26 99 ASN A O 1
ATOM 705 N N . ALA A 1 100 ? 10.866 -6.209 47.317 1.00 11.22 100 ALA A N 1
ATOM 706 C CA . ALA A 1 100 ? 9.537 -6.810 47.494 1.00 11.85 100 ALA A CA 1
ATOM 707 C C . ALA A 1 100 ? 8.427 -5.806 47.254 1.00 11.73 100 ALA A C 1
ATOM 708 O O . ALA A 1 100 ? 7.219 -6.129 47.491 1.00 12.26 100 ALA A O 1
ATOM 710 N N . GLY A 1 101 ? 8.755 -4.606 46.828 1.00 11.93 101 GLY A N 1
ATOM 711 C CA . GLY A 1 101 ? 7.687 -3.610 46.586 1.00 12.83 101 GLY A CA 1
ATOM 712 C C . GLY A 1 101 ? 7.088 -3.081 47.881 1.00 13.26 101 GLY A C 1
ATOM 713 O O . GLY A 1 101 ? 5.949 -2.569 47.838 1.00 13.57 101 GLY A O 1
ATOM 714 N N . VAL A 1 102 ? 7.849 -3.064 48.980 1.00 12.22 102 VAL A N 1
ATOM 715 C CA . VAL A 1 102 ? 7.315 -2.598 50.284 1.00 12.89 102 VAL A CA 1
ATOM 716 C C . VAL A 1 102 ? 6.953 -1.125 50.160 1.00 13.41 102 VAL A C 1
ATOM 717 O O . VAL A 1 102 ? 7.663 -0.348 49.520 1.00 13.15 102 VAL A O 1
ATOM 721 N N . ASP A 1 103 ? 5.830 -0.787 50.759 1.00 14.71 103 ASP A N 1
ATOM 722 C CA . ASP A 1 103 ? 5.443 0.629 50.956 1.00 15.88 103 ASP A CA 1
ATOM 723 C C . ASP A 1 103 ? 5.197 0.862 52.443 1.00 16.01 103 ASP A C 1
ATOM 724 O O . ASP A 1 103 ? 5.331 -0.054 53.244 1.00 14.79 103 ASP A O 1
ATOM 729 N N . ALA A 1 104 ? 4.729 2.056 52.806 1.00 16.28 104 ALA A N 1
ATOM 730 C CA . ALA A 1 104 ? 4.579 2.402 54.230 1.00 16.57 104 ALA A CA 1
ATOM 731 C C . ALA A 1 104 ? 3.567 1.462 54.883 1.00 17.25 104 ALA A C 1
ATOM 732 O O . ALA A 1 104 ? 3.812 1.018 56.008 1.00 16.64 104 ALA A O 1
ATOM 734 N N . ASP A 1 105 ? 2.458 1.151 54.208 1.00 17.66 105 ASP A N 1
ATOM 735 C CA . ASP A 1 105 ? 1.415 0.265 54.764 1.00 19.14 105 ASP A CA 1
ATOM 736 C C . ASP A 1 105 ? 1.955 -1.164 54.961 1.00 16.56 105 ASP A C 1
ATOM 737 O O . ASP A 1 105 ? 1.798 -1.716 56.071 1.00 16.24 105 ASP A O 1
ATOM 742 N N . THR A 1 106 ? 2.606 -1.777 53.961 1.00 15.50 106 THR A N 1
ATOM 743 C CA . THR A 1 106 ? 3.093 -3.170 54.089 1.00 14.70 106 THR A CA 1
ATOM 744 C C . THR A 1 106 ? 4.281 -3.232 55.056 1.00 14.10 106 THR A C 1
ATOM 745 O O . THR A 1 106 ? 4.453 -4.237 55.742 1.00 13.82 106 THR A O 1
ATOM 749 N N . TYR A 1 107 ? 5.067 -2.188 55.122 1.00 13.77 107 TYR A N 1
ATOM 750 C CA . TYR A 1 107 ? 6.142 -2.083 56.116 1.00 13.74 107 TYR A CA 1
ATOM 751 C C . TYR A 1 107 ? 5.562 -2.203 57.520 1.00 14.40 107 TYR A C 1
ATOM 752 O O . TYR A 1 107 ? 6.119 -2.925 58.374 1.00 13.96 107 TYR A O 1
ATOM 761 N N . GLN A 1 108 ? 4.487 -1.471 57.798 1.00 15.58 108 GLN A N 1
ATOM 762 C CA A GLN A 1 108 ? 3.864 -1.548 59.141 0.50 16.29 108 GLN A CA 1
ATOM 763 C CA B GLN A 1 108 ? 3.852 -1.547 59.133 0.50 16.03 108 GLN A CA 1
ATOM 764 C C . GLN A 1 108 ? 3.413 -2.994 59.409 1.00 15.43 108 GLN A C 1
ATOM 765 O O . GLN A 1 108 ? 3.602 -3.483 60.577 1.00 15.27 108 GLN A O 1
ATOM 776 N N . GLN A 1 109 ? 2.805 -3.658 58.415 1.00 14.29 109 GLN A N 1
ATOM 777 C CA . GLN A 1 109 ? 2.289 -5.058 58.558 1.00 14.48 109 GLN A CA 1
ATOM 778 C C . GLN A 1 109 ? 3.442 -6.027 58.854 1.00 13.75 109 GLN A C 1
ATOM 779 O O . GLN A 1 109 ? 3.340 -6.773 59.796 1.00 13.58 109 GLN A O 1
ATOM 785 N N . LEU A 1 110 ? 4.530 -5.954 58.071 1.00 13.00 110 LEU A N 1
ATOM 786 C CA . LEU A 1 110 ? 5.689 -6.833 58.283 1.00 12.58 110 LEU A CA 1
ATOM 787 C C . LEU A 1 110 ? 6.339 -6.538 59.642 1.00 13.24 110 LEU A C 1
ATOM 788 O O . LEU A 1 110 ? 6.719 -7.492 60.357 1.00 12.66 110 LEU A O 1
ATOM 793 N N . SER A 1 111 ? 6.470 -5.263 59.998 1.00 13.68 111 SER A N 1
ATOM 794 C CA . SER A 1 111 ? 7.113 -4.870 61.281 1.00 14.93 111 SER A CA 1
ATOM 795 C C . SER A 1 111 ? 6.312 -5.332 62.493 1.00 14.93 111 SER A C 1
ATOM 796 O O . SER A 1 111 ? 6.907 -5.630 63.553 1.00 14.20 111 SER A O 1
ATOM 799 N N . ALA A 1 112 ? 5.014 -5.508 62.337 1.00 14.71 112 ALA A N 1
ATOM 800 C CA . ALA A 1 112 ? 4.161 -6.063 63.408 1.00 15.35 112 ALA A CA 1
ATOM 801 C C . ALA A 1 112 ? 4.552 -7.512 63.678 1.00 15.12 112 ALA A C 1
ATOM 802 O O . ALA A 1 112 ? 4.313 -8.009 64.755 1.00 15.94 112 ALA A O 1
ATOM 804 N N . ILE A 1 113 ? 5.021 -8.217 62.664 1.00 14.04 113 ILE A N 1
ATOM 805 C CA . ILE A 1 113 ? 5.418 -9.641 62.766 1.00 14.05 113 ILE A CA 1
ATOM 806 C C . ILE A 1 113 ? 6.828 -9.770 63.337 1.00 14.25 113 ILE A C 1
ATOM 807 O O . ILE A 1 113 ? 7.050 -10.578 64.223 1.00 14.49 113 ILE A O 1
ATOM 812 N N . ALA A 1 114 ? 7.799 -9.058 62.777 1.00 13.71 114 ALA A N 1
ATOM 813 C CA . ALA A 1 114 ? 9.217 -9.209 63.132 1.00 13.42 114 ALA A CA 1
ATOM 814 C C . ALA A 1 114 ? 9.982 -8.006 62.616 1.00 12.87 114 ALA A C 1
ATOM 815 O O . ALA A 1 114 ? 9.548 -7.326 61.683 1.00 12.39 114 ALA A O 1
ATOM 817 N N . PRO A 1 115 ? 11.200 -7.794 63.163 1.00 13.06 115 PRO A N 1
ATOM 818 C CA . PRO A 1 115 ? 12.127 -6.824 62.592 1.00 12.29 115 PRO A CA 1
ATOM 819 C C . PRO A 1 115 ? 12.203 -7.041 61.083 1.00 11.89 115 PRO A C 1
ATOM 820 O O . PRO A 1 115 ? 12.405 -8.156 60.625 1.00 11.03 115 PRO A O 1
ATOM 824 N N . THR A 1 116 ? 12.064 -5.945 60.350 1.00 11.57 116 THR A N 1
ATOM 825 C CA . THR A 1 116 ? 11.912 -5.971 58.875 1.00 10.92 116 THR A CA 1
ATOM 826 C C . THR A 1 116 ? 12.934 -4.998 58.282 1.00 10.83 116 THR A C 1
ATOM 827 O O . THR A 1 116 ? 12.918 -3.810 58.644 1.00 11.57 116 THR A O 1
ATOM 831 N N . VAL A 1 117 ? 13.730 -5.501 57.355 1.00 10.97 117 VAL A N 1
ATOM 832 C CA . VAL A 1 117 ? 14.689 -4.656 56.597 1.00 11.46 117 VAL A CA 1
ATOM 833 C C . VAL A 1 117 ? 14.040 -4.348 55.244 1.00 11.39 117 VAL A C 1
ATOM 834 O O . VAL A 1 117 ? 13.843 -5.257 54.473 1.00 11.36 117 VAL A O 1
ATOM 838 N N . ALA A 1 118 ? 13.743 -3.080 55.020 1.00 11.54 118 ALA A N 1
ATOM 839 C CA . ALA A 1 118 ? 13.186 -2.593 53.736 1.00 10.88 118 ALA A CA 1
ATOM 840 C C . ALA A 1 118 ? 14.307 -2.019 52.881 1.00 10.94 118 ALA A C 1
ATOM 841 O O . ALA A 1 118 ? 15.460 -1.945 53.360 1.00 11.06 118 ALA A O 1
ATOM 843 N N . GLN A 1 119 ? 13.943 -1.605 51.665 1.00 11.46 119 GLN A N 1
ATOM 844 C CA . GLN A 1 119 ? 14.864 -0.936 50.727 1.00 11.97 119 GLN A CA 1
ATOM 845 C C . GLN A 1 119 ? 15.355 0.383 51.330 1.00 13.07 119 GLN A C 1
ATOM 846 O O . GLN A 1 119 ? 14.669 0.944 52.214 1.00 11.57 119 GLN A O 1
ATOM 852 N N . SER A 1 120 ? 16.478 0.891 50.823 1.00 14.47 120 SER A N 1
ATOM 853 C CA . SER A 1 120 ? 17.094 2.118 51.390 1.00 17.49 120 SER A CA 1
ATOM 854 C C . SER A 1 120 ? 16.552 3.388 50.699 1.00 20.61 120 SER A C 1
ATOM 855 O O . SER A 1 120 ? 16.566 4.493 51.318 1.00 20.87 120 SER A O 1
ATOM 858 N N . GLY A 1 121 ? 15.943 3.249 49.523 1.00 20.66 121 GLY A N 1
ATOM 859 C CA . GLY A 1 121 ? 15.563 4.444 48.738 1.00 22.51 121 GLY A CA 1
ATOM 860 C C . GLY A 1 121 ? 14.331 4.318 47.872 1.00 21.27 121 GLY A C 1
ATOM 861 O O . GLY A 1 121 ? 13.415 3.578 48.235 1.00 21.62 121 GLY A O 1
ATOM 862 N N . GLY A 1 122 ? 14.336 5.085 46.755 1.00 19.40 122 GLY A N 1
ATOM 863 C CA . GLY A 1 122 ? 13.153 5.264 45.909 1.00 20.29 122 GLY A CA 1
ATOM 864 C C . GLY A 1 122 ? 12.850 4.006 45.087 1.00 18.81 122 GLY A C 1
ATOM 865 O O . GLY A 1 122 ? 11.758 3.930 44.545 1.00 19.67 122 GLY A O 1
ATOM 866 N N . ASP A 1 123 ? 13.770 3.033 44.997 1.00 17.32 123 ASP A N 1
ATOM 867 C CA . ASP A 1 123 ? 13.525 1.759 44.276 1.00 16.57 123 ASP A CA 1
ATOM 868 C C . ASP A 1 123 ? 12.907 0.724 45.236 1.00 14.95 123 ASP A C 1
ATOM 869 O O . ASP A 1 123 ? 13.652 0.214 46.106 1.00 13.15 123 ASP A O 1
ATOM 874 N N . ALA A 1 124 ? 11.601 0.435 45.117 1.00 13.54 124 ALA A N 1
ATOM 875 C CA . ALA A 1 124 ? 10.929 -0.518 46.014 1.00 13.63 124 ALA A CA 1
ATOM 876 C C . ALA A 1 124 ? 11.221 -1.923 45.497 1.00 12.16 124 ALA A C 1
ATOM 877 O O . ALA A 1 124 ? 11.079 -2.854 46.248 1.00 12.27 124 ALA A O 1
ATOM 879 N N . PHE A 1 125 ? 11.583 -2.044 44.227 1.00 11.36 125 PHE A N 1
ATOM 880 C CA . PHE A 1 125 ? 12.159 -3.283 43.608 1.00 10.95 125 PHE A CA 1
ATOM 881 C C . PHE A 1 125 ? 13.458 -2.899 42.938 1.00 11.29 125 PHE A C 1
ATOM 882 O O . PHE A 1 125 ? 13.612 -1.751 42.433 1.00 11.00 125 PHE A O 1
ATOM 890 N N . PHE A 1 126 ? 14.401 -3.837 42.886 1.00 11.48 126 PHE A N 1
ATOM 891 C CA . PHE A 1 126 ? 15.618 -3.759 42.025 1.00 12.08 126 PHE A CA 1
ATOM 892 C C . PHE A 1 126 ? 16.414 -2.486 42.378 1.00 12.28 126 PHE A C 1
ATOM 893 O O . PHE A 1 126 ? 16.990 -1.821 41.486 1.00 12.97 126 PHE A O 1
ATOM 901 N N . GLU A 1 127 ? 16.622 -2.222 43.659 1.00 11.66 127 GLU A N 1
ATOM 902 C CA . GLU A 1 127 ? 17.630 -1.219 44.057 1.00 12.45 127 GLU A CA 1
ATOM 903 C C . GLU A 1 127 ? 18.979 -1.765 43.617 1.00 11.45 127 GLU A C 1
ATOM 904 O O . GLU A 1 127 ? 19.156 -2.977 43.437 1.00 11.73 127 GLU A O 1
ATOM 910 N N . PRO A 1 128 ? 20.016 -0.902 43.547 1.00 12.00 128 PRO A N 1
ATOM 911 C CA . PRO A 1 128 ? 21.343 -1.350 43.153 1.00 11.81 128 PRO A CA 1
ATOM 912 C C . PRO A 1 128 ? 21.831 -2.584 43.895 1.00 11.16 128 PRO A C 1
ATOM 913 O O . PRO A 1 128 ? 21.715 -2.637 45.105 1.00 10.24 128 PRO A O 1
ATOM 917 N N . TRP A 1 129 ? 22.337 -3.561 43.142 1.00 10.55 129 TRP A N 1
ATOM 918 C CA . TRP A 1 129 ? 22.601 -4.890 43.744 1.00 10.55 129 TRP A CA 1
ATOM 919 C C . TRP A 1 129 ? 23.563 -4.766 44.914 1.00 10.16 129 TRP A C 1
ATOM 920 O O . TRP A 1 129 ? 23.452 -5.550 45.854 1.00 10.98 129 TRP A O 1
ATOM 931 N N . LYS A 1 130 ? 24.583 -3.918 44.826 1.00 10.67 130 LYS A N 1
ATOM 932 C CA . LYS A 1 130 ? 25.582 -3.882 45.906 1.00 10.92 130 LYS A CA 1
ATOM 933 C C . LYS A 1 130 ? 24.956 -3.267 47.145 1.00 11.00 130 LYS A C 1
ATOM 934 O O . LYS A 1 130 ? 25.372 -3.611 48.279 1.00 10.82 130 LYS A O 1
ATOM 940 N N . ASP A 1 131 ? 24.006 -2.346 46.974 1.00 11.56 131 ASP A N 1
ATOM 941 C CA . ASP A 1 131 ? 23.340 -1.749 48.157 1.00 11.56 131 ASP A CA 1
ATOM 942 C C . ASP A 1 131 ? 22.554 -2.849 48.885 1.00 10.88 131 ASP A C 1
ATOM 943 O O . ASP A 1 131 ? 22.650 -2.928 50.120 1.00 11.01 131 ASP A O 1
ATOM 948 N N . GLN A 1 132 ? 21.814 -3.660 48.136 1.00 9.66 132 GLN A N 1
ATOM 949 C CA . GLN A 1 132 ? 21.048 -4.791 48.689 1.00 9.49 132 GLN A CA 1
ATOM 950 C C . GLN A 1 132 ? 22.026 -5.752 49.396 1.00 9.03 132 GLN A C 1
ATOM 951 O O . GLN A 1 132 ? 21.747 -6.195 50.561 1.00 9.17 132 GLN A O 1
ATOM 957 N N . ALA A 1 133 ? 23.112 -6.148 48.730 1.00 8.80 133 ALA A N 1
ATOM 958 C CA . ALA A 1 133 ? 24.077 -7.087 49.315 1.00 9.10 133 ALA A CA 1
ATOM 959 C C . ALA A 1 133 ? 24.609 -6.522 50.660 1.00 9.89 133 ALA A C 1
ATOM 960 O O . ALA A 1 133 ? 24.695 -7.263 51.609 1.00 9.40 133 ALA A O 1
ATOM 962 N N . ARG A 1 134 ? 25.057 -5.251 50.688 1.00 10.27 134 ARG A N 1
ATOM 963 C CA . ARG A 1 134 ? 25.668 -4.679 51.889 1.00 11.07 134 ARG A CA 1
ATOM 964 C C . ARG A 1 134 ? 24.626 -4.629 53.000 1.00 10.65 134 ARG A C 1
ATOM 965 O O . ARG A 1 134 ? 24.955 -4.948 54.133 1.00 10.30 134 ARG A O 1
ATOM 973 N N . SER A 1 135 ? 23.388 -4.363 52.679 1.00 10.30 135 SER A N 1
ATOM 974 C CA A SER A 1 135 ? 22.357 -4.236 53.730 0.50 9.76 135 SER A CA 1
ATOM 975 C CA B SER A 1 135 ? 22.359 -4.234 53.737 0.50 10.78 135 SER A CA 1
ATOM 976 C C . SER A 1 135 ? 22.090 -5.627 54.305 1.00 9.91 135 SER A C 1
ATOM 977 O O . SER A 1 135 ? 21.993 -5.754 55.527 1.00 9.56 135 SER A O 1
ATOM 982 N N . ILE A 1 136 ? 21.963 -6.629 53.433 1.00 9.76 136 ILE A N 1
ATOM 983 C CA . ILE A 1 136 ? 21.793 -8.045 53.909 1.00 9.63 136 ILE A CA 1
ATOM 984 C C . ILE A 1 136 ? 22.970 -8.431 54.802 1.00 9.93 136 ILE A C 1
ATOM 985 O O . ILE A 1 136 ? 22.771 -9.025 55.915 1.00 9.90 136 ILE A O 1
ATOM 990 N N . GLY A 1 137 ? 24.169 -8.168 54.349 1.00 10.26 137 GLY A N 1
ATOM 991 C CA . GLY A 1 137 ? 25.394 -8.467 55.094 1.00 10.50 137 GLY A CA 1
ATOM 992 C C . GLY A 1 137 ? 25.358 -7.865 56.488 1.00 11.35 137 GLY A C 1
ATOM 993 O O . GLY A 1 137 ? 25.695 -8.585 57.485 1.00 11.95 137 GLY A O 1
ATOM 994 N N . GLN A 1 138 ? 24.942 -6.619 56.592 1.00 12.26 138 GLN A N 1
ATOM 995 C CA . GLN A 1 138 ? 24.872 -5.947 57.900 1.00 13.53 138 GLN A CA 1
ATOM 996 C C . GLN A 1 138 ? 23.816 -6.653 58.748 1.00 12.88 138 GLN A C 1
ATOM 997 O O . GLN A 1 138 ? 24.077 -6.933 59.930 1.00 12.38 138 GLN A O 1
ATOM 1003 N N . ALA A 1 139 ? 22.666 -6.931 58.147 1.00 11.31 139 ALA A N 1
ATOM 1004 C CA . ALA A 1 139 ? 21.465 -7.425 58.868 1.00 11.61 139 ALA A CA 1
ATOM 1005 C C . ALA A 1 139 ? 21.708 -8.811 59.453 1.00 12.38 139 ALA A C 1
ATOM 1006 O O . ALA A 1 139 ? 21.128 -9.117 60.463 1.00 12.64 139 ALA A O 1
ATOM 1008 N N . VAL A 1 140 ? 22.582 -9.625 58.851 1.00 11.93 140 VAL A N 1
ATOM 1009 C CA . VAL A 1 140 ? 22.780 -11.019 59.307 1.00 12.69 140 VAL A CA 1
ATOM 1010 C C . VAL A 1 140 ? 24.201 -11.133 59.857 1.00 12.78 140 VAL A C 1
ATOM 1011 O O . VAL A 1 140 ? 24.624 -12.238 60.063 1.00 13.51 140 VAL A O 1
ATOM 1015 N N . PHE A 1 141 ? 24.846 -10.023 60.244 1.00 12.38 141 PHE A N 1
ATOM 1016 C CA . PHE A 1 141 ? 26.113 -10.009 61.016 1.00 13.02 141 PHE A CA 1
ATOM 1017 C C . PHE A 1 141 ? 27.184 -10.709 60.170 1.00 13.04 141 PHE A C 1
ATOM 1018 O O . PHE A 1 141 ? 28.013 -11.468 60.726 1.00 12.23 141 PHE A O 1
ATOM 1026 N N . ALA A 1 142 ? 27.230 -10.433 58.875 1.00 12.73 142 ALA A N 1
ATOM 1027 C CA . ALA A 1 142 ? 28.193 -11.059 57.922 1.00 12.63 142 ALA A CA 1
ATOM 1028 C C . ALA A 1 142 ? 28.780 -10.021 56.974 1.00 12.69 142 ALA A C 1
ATOM 1029 O O . ALA A 1 142 ? 29.013 -10.338 55.800 1.00 12.25 142 ALA A O 1
ATOM 1031 N N . ALA A 1 143 ? 29.047 -8.818 57.481 1.00 12.55 143 ALA A N 1
ATOM 1032 C CA . ALA A 1 143 ? 29.437 -7.706 56.611 1.00 12.17 143 ALA A CA 1
ATOM 1033 C C . ALA A 1 143 ? 30.804 -8.021 55.979 1.00 12.06 143 ALA A C 1
ATOM 1034 O O . ALA A 1 143 ? 30.953 -7.702 54.820 1.00 11.65 143 ALA A O 1
ATOM 1036 N N . ASP A 1 144 ? 31.744 -8.606 56.711 1.00 13.47 144 ASP A N 1
ATOM 1037 C CA . ASP A 1 144 ? 33.116 -8.811 56.205 1.00 15.78 144 ASP A CA 1
ATOM 1038 C C . ASP A 1 144 ? 33.044 -9.866 55.094 1.00 14.26 144 ASP A C 1
ATOM 1039 O O . ASP A 1 144 ? 33.679 -9.716 53.995 1.00 13.87 144 ASP A O 1
ATOM 1044 N N . ARG A 1 145 ? 32.301 -10.929 55.339 1.00 14.31 145 ARG A N 1
ATOM 1045 C CA . ARG A 1 145 ? 32.130 -11.998 54.348 1.00 14.76 145 ARG A CA 1
ATOM 1046 C C . ARG A 1 145 ? 31.465 -11.423 53.094 1.00 13.16 145 ARG A C 1
ATOM 1047 O O . ARG A 1 145 ? 31.949 -11.707 51.967 1.00 12.10 145 ARG A O 1
ATOM 1055 N N . MET A 1 146 ? 30.405 -10.637 53.273 1.00 11.59 146 MET A N 1
ATOM 1056 C CA . MET A 1 146 ? 29.666 -10.072 52.104 1.00 11.71 146 MET A CA 1
ATOM 1057 C C . MET A 1 146 ? 30.605 -9.128 51.346 1.00 11.79 146 MET A C 1
ATOM 1058 O O . MET A 1 146 ? 30.571 -9.114 50.070 1.00 10.60 146 MET A O 1
ATOM 1063 N N . ARG A 1 147 ? 31.457 -8.400 52.071 1.00 12.11 147 ARG A N 1
ATOM 1064 C CA . ARG A 1 147 ? 32.400 -7.466 51.385 1.00 12.79 147 ARG A CA 1
ATOM 1065 C C . ARG A 1 147 ? 33.311 -8.238 50.423 1.00 12.16 147 ARG A C 1
ATOM 1066 O O . ARG A 1 147 ? 33.472 -7.818 49.261 1.00 11.95 147 ARG A O 1
ATOM 1074 N N . SER A 1 148 ? 33.881 -9.339 50.851 1.00 12.14 148 SER A N 1
ATOM 1075 C CA A SER A 1 148 ? 34.773 -10.186 50.015 0.50 11.86 148 SER A CA 1
ATOM 1076 C CA B SER A 1 148 ? 34.785 -10.132 49.979 0.50 12.63 148 SER A CA 1
ATOM 1077 C C . SER A 1 148 ? 33.990 -10.718 48.807 1.00 12.06 148 SER A C 1
ATOM 1078 O O . SER A 1 148 ? 34.550 -10.819 47.706 1.00 11.81 148 SER A O 1
ATOM 1083 N N . LEU A 1 149 ? 32.740 -11.145 49.022 1.00 10.69 149 LEU A N 1
ATOM 1084 C CA . LEU A 1 149 ? 31.910 -11.650 47.909 1.00 11.48 149 LEU A CA 1
ATOM 1085 C C . LEU A 1 149 ? 31.566 -10.589 46.875 1.00 11.37 149 LEU A C 1
ATOM 1086 O O . LEU A 1 149 ? 31.584 -10.941 45.687 1.00 11.05 149 LEU A O 1
ATOM 1091 N N . ILE A 1 150 ? 31.330 -9.354 47.279 1.00 10.85 150 ILE A N 1
ATOM 1092 C CA . ILE A 1 150 ? 31.075 -8.258 46.319 1.00 10.74 150 ILE A CA 1
ATOM 1093 C C . ILE A 1 150 ? 32.380 -8.046 45.533 1.00 11.16 150 ILE A C 1
ATOM 1094 O O . ILE A 1 150 ? 32.301 -7.924 44.273 1.00 11.11 150 ILE A O 1
ATOM 1099 N N . GLU A 1 151 ? 33.478 -7.968 46.247 1.00 11.47 151 GLU A N 1
ATOM 1100 C CA . GLU A 1 151 ? 34.802 -7.732 45.615 1.00 12.16 151 GLU A CA 1
ATOM 1101 C C . GLU A 1 151 ? 35.065 -8.831 44.583 1.00 12.07 151 GLU A C 1
ATOM 1102 O O . GLU A 1 151 ? 35.579 -8.527 43.474 1.00 11.68 151 GLU A O 1
ATOM 1108 N N . ALA A 1 152 ? 34.765 -10.095 44.925 1.00 11.97 152 ALA A N 1
ATOM 1109 C CA . ALA A 1 152 ? 35.023 -11.233 44.026 1.00 11.81 152 ALA A CA 1
ATOM 1110 C C . ALA A 1 152 ? 34.257 -11.059 42.711 1.00 11.30 152 ALA A C 1
ATOM 1111 O O . ALA A 1 152 ? 34.783 -11.386 41.630 1.00 11.38 152 ALA A O 1
ATOM 1113 N N . VAL A 1 153 ? 33.053 -10.509 42.743 1.00 11.20 153 VAL A N 1
ATOM 1114 C CA . VAL A 1 153 ? 32.287 -10.239 41.505 1.00 11.20 153 VAL A CA 1
ATOM 1115 C C . VAL A 1 153 ? 33.097 -9.241 40.667 1.00 11.49 153 VAL A C 1
ATOM 1116 O O . VAL A 1 153 ? 33.269 -9.466 39.413 1.00 11.12 153 VAL A O 1
ATOM 1120 N N . ASP A 1 154 ? 33.439 -8.085 41.235 1.00 10.77 154 ASP A N 1
ATOM 1121 C CA . ASP A 1 154 ? 34.141 -7.060 40.477 1.00 11.01 154 ASP A CA 1
ATOM 1122 C C . ASP A 1 154 ? 35.451 -7.670 39.898 1.00 10.77 154 ASP A C 1
ATOM 1123 O O . ASP A 1 154 ? 35.817 -7.341 38.760 1.00 9.96 154 ASP A O 1
ATOM 1128 N N . GLN A 1 155 ? 36.131 -8.502 40.667 1.00 11.00 155 GLN A N 1
ATOM 1129 C CA . GLN A 1 155 ? 37.437 -9.013 40.236 1.00 11.54 155 GLN A CA 1
ATOM 1130 C C . GLN A 1 155 ? 37.258 -9.918 39.009 1.00 11.10 155 GLN A C 1
ATOM 1131 O O . GLN A 1 155 ? 38.063 -9.842 38.083 1.00 10.64 155 GLN A O 1
ATOM 1137 N N . LYS A 1 156 ? 36.205 -10.770 39.024 1.00 11.14 156 LYS A N 1
ATOM 1138 C CA . LYS A 1 156 ? 35.978 -11.731 37.921 1.00 12.00 156 LYS A CA 1
ATOM 1139 C C . LYS A 1 156 ? 35.695 -10.929 36.657 1.00 11.08 156 LYS A C 1
ATOM 1140 O O . LYS A 1 156 ? 36.191 -11.308 35.595 1.00 10.26 156 LYS A O 1
ATOM 1146 N N . PHE A 1 157 ? 34.851 -9.886 36.711 1.00 9.80 157 PHE A N 1
ATOM 1147 C CA . PHE A 1 157 ? 34.573 -9.109 35.490 1.00 9.79 157 PHE A CA 1
ATOM 1148 C C . PHE A 1 157 ? 35.809 -8.303 35.035 1.00 9.63 157 PHE A C 1
ATOM 1149 O O . PHE A 1 157 ? 36.063 -8.246 33.821 1.00 9.87 157 PHE A O 1
ATOM 1157 N N . ALA A 1 158 ? 36.600 -7.755 35.978 1.00 9.59 158 ALA A N 1
ATOM 1158 C CA . ALA A 1 158 ? 37.855 -7.051 35.632 1.00 9.68 158 ALA A CA 1
ATOM 1159 C C . ALA A 1 158 ? 38.827 -8.023 34.926 1.00 9.88 158 ALA A C 1
ATOM 1160 O O . ALA A 1 158 ? 39.544 -7.597 34.001 1.00 9.38 158 ALA A O 1
ATOM 1162 N N . ALA A 1 159 ? 38.836 -9.311 35.330 1.00 10.24 159 ALA A N 1
ATOM 1163 C CA . ALA A 1 159 ? 39.734 -10.313 34.738 1.00 10.71 159 ALA A CA 1
ATOM 1164 C C . ALA A 1 159 ? 39.311 -10.578 33.282 1.00 10.99 159 ALA A C 1
ATOM 1165 O O . ALA A 1 159 ? 40.189 -10.722 32.388 1.00 11.06 159 ALA A O 1
ATOM 1167 N N . VAL A 1 160 ? 38.008 -10.592 33.012 1.00 11.19 160 VAL A N 1
ATOM 1168 C CA . VAL A 1 160 ? 37.495 -10.691 31.612 1.00 11.19 160 VAL A CA 1
ATOM 1169 C C . VAL A 1 160 ? 38.077 -9.551 30.760 1.00 11.69 160 VAL A C 1
ATOM 1170 O O . VAL A 1 160 ? 38.567 -9.769 29.639 1.00 11.76 160 VAL A O 1
ATOM 1174 N N . ALA A 1 161 ? 38.037 -8.320 31.286 1.00 11.23 161 ALA A N 1
ATOM 1175 C CA . ALA A 1 161 ? 38.539 -7.145 30.559 1.00 11.43 161 ALA A CA 1
ATOM 1176 C C . ALA A 1 161 ? 40.023 -7.337 30.291 1.00 11.69 161 ALA A C 1
ATOM 1177 O O . ALA A 1 161 ? 40.492 -6.992 29.164 1.00 11.26 161 ALA A O 1
ATOM 1179 N N . GLN A 1 162 ? 40.736 -7.823 31.292 1.00 12.05 162 GLN A N 1
ATOM 1180 C CA . GLN A 1 162 ? 42.213 -7.938 31.122 1.00 13.56 162 GLN A CA 1
ATOM 1181 C C . GLN A 1 162 ? 42.556 -8.939 30.010 1.00 14.01 162 GLN A C 1
ATOM 1182 O O . GLN A 1 162 ? 43.611 -8.737 29.384 1.00 15.34 162 GLN A O 1
ATOM 1188 N N . ARG A 1 163 ? 41.786 -10.016 29.846 1.00 13.36 163 ARG A N 1
ATOM 1189 C CA . ARG A 1 163 ? 41.985 -11.066 28.828 1.00 14.61 163 ARG A CA 1
ATOM 1190 C C . ARG A 1 163 ? 41.460 -10.581 27.474 1.00 14.16 163 ARG A C 1
ATOM 1191 O O . ARG A 1 163 ? 41.826 -11.183 26.480 1.00 14.22 163 ARG A O 1
ATOM 1199 N N . HIS A 1 164 ? 40.618 -9.543 27.399 1.00 13.23 164 HIS A N 1
ATOM 1200 C CA . HIS A 1 164 ? 40.014 -9.122 26.107 1.00 13.54 164 HIS A CA 1
ATOM 1201 C C . HIS A 1 164 ? 40.134 -7.618 25.912 1.00 14.15 164 HIS A C 1
ATOM 1202 O O . HIS A 1 164 ? 39.139 -6.903 25.815 1.00 13.86 164 HIS A O 1
ATOM 1209 N N . PRO A 1 165 ? 41.375 -7.083 25.810 1.00 14.98 165 PRO A N 1
ATOM 1210 C CA . PRO A 1 165 ? 41.569 -5.661 25.518 1.00 16.03 165 PRO A CA 1
ATOM 1211 C C . PRO A 1 165 ? 40.902 -5.164 24.234 1.00 17.14 165 PRO A C 1
ATOM 1212 O O . PRO A 1 165 ? 40.514 -3.960 24.272 1.00 17.95 165 PRO A O 1
ATOM 1216 N N . ARG A 1 166 ? 40.684 -6.015 23.222 1.00 18.10 166 ARG A N 1
ATOM 1217 C CA . ARG A 1 166 ? 40.074 -5.600 21.941 1.00 20.57 166 ARG A CA 1
ATOM 1218 C C . ARG A 1 166 ? 38.620 -5.160 22.171 1.00 19.74 166 ARG A C 1
ATOM 1219 O O . ARG A 1 166 ? 38.094 -4.519 21.285 1.00 20.03 166 ARG A O 1
ATOM 1227 N N . TRP A 1 167 ? 37.976 -5.584 23.272 1.00 18.04 167 TRP A N 1
ATOM 1228 C CA . TRP A 1 167 ? 36.545 -5.311 23.542 1.00 17.08 167 TRP A CA 1
ATOM 1229 C C . TRP A 1 167 ? 36.352 -3.866 23.994 1.00 17.57 167 TRP A C 1
ATOM 1230 O O . TRP A 1 167 ? 35.211 -3.405 23.993 1.00 16.54 167 TRP A O 1
ATOM 1241 N N . ARG A 1 168 ? 37.438 -3.207 24.375 1.00 18.05 168 ARG A N 1
ATOM 1242 C CA . ARG A 1 168 ? 37.344 -1.949 25.098 1.00 19.87 168 ARG A CA 1
ATOM 1243 C C . ARG A 1 168 ? 36.691 -0.935 24.158 1.00 19.02 168 ARG A C 1
ATOM 1244 O O . ARG A 1 168 ? 37.128 -0.753 23.042 1.00 18.28 168 ARG A O 1
ATOM 1252 N N . GLY A 1 169 ? 35.618 -0.342 24.612 1.00 18.02 169 GLY A N 1
ATOM 1253 C CA . GLY A 1 169 ? 34.894 0.656 23.806 1.00 18.43 169 GLY A CA 1
ATOM 1254 C C . GLY A 1 169 ? 33.861 0.082 22.857 1.00 18.40 169 GLY A C 1
ATOM 1255 O O . GLY A 1 169 ? 33.130 0.905 22.236 1.00 19.32 169 GLY A O 1
ATOM 1256 N N . LYS A 1 170 ? 33.823 -1.223 22.627 1.00 17.68 170 LYS A N 1
ATOM 1257 C CA . LYS A 1 170 ? 32.797 -1.841 21.766 1.00 18.22 170 LYS A CA 1
ATOM 1258 C C . LYS A 1 170 ? 31.430 -1.652 22.413 1.00 17.36 170 LYS A C 1
ATOM 1259 O O . LYS A 1 170 ? 31.333 -1.617 23.666 1.00 15.39 170 LYS A O 1
ATOM 1265 N N . LYS A 1 171 ? 30.415 -1.462 21.590 1.00 17.78 171 LYS A N 1
ATOM 1266 C CA . LYS A 1 171 ? 29.087 -1.019 22.074 1.00 18.74 171 LYS A CA 1
ATOM 1267 C C . LYS A 1 171 ? 28.194 -2.241 22.266 1.00 17.14 171 LYS A C 1
ATOM 1268 O O . LYS A 1 171 ? 28.108 -3.092 21.379 1.00 17.32 171 LYS A O 1
ATOM 1274 N N . ALA A 1 172 ? 27.518 -2.302 23.395 1.00 16.56 172 ALA A N 1
ATOM 1275 C CA . ALA A 1 172 ? 26.591 -3.392 23.764 1.00 15.89 172 ALA A CA 1
ATOM 1276 C C . ALA A 1 172 ? 25.192 -2.821 24.046 1.00 16.12 172 ALA A C 1
ATOM 1277 O O . ALA A 1 172 ? 25.084 -1.663 24.488 1.00 16.84 172 ALA A O 1
ATOM 1279 N N . LEU A 1 173 ? 24.168 -3.661 23.888 1.00 16.06 173 LEU A N 1
ATOM 1280 C CA . LEU A 1 173 ? 22.822 -3.458 24.493 1.00 16.34 173 LEU A CA 1
ATOM 1281 C C . LEU A 1 173 ? 22.436 -4.749 25.210 1.00 15.49 173 LEU A C 1
ATOM 1282 O O . LEU A 1 173 ? 22.802 -5.870 24.755 1.00 16.04 173 LEU A O 1
ATOM 1287 N N . LEU A 1 174 ? 21.743 -4.593 26.308 1.00 14.39 174 LEU A N 1
ATOM 1288 C CA . LEU A 1 174 ? 21.146 -5.677 27.122 1.00 14.72 174 LEU A CA 1
ATOM 1289 C C . LEU A 1 174 ? 19.633 -5.540 27.021 1.00 14.36 174 LEU A C 1
ATOM 1290 O O . LEU A 1 174 ? 19.131 -4.498 27.370 1.00 14.91 174 LEU A O 1
ATOM 1295 N N . LEU A 1 175 ? 19.000 -6.504 26.386 1.00 14.97 175 LEU A N 1
ATOM 1296 C CA . LEU A 1 175 ? 17.574 -6.429 26.010 1.00 15.72 175 LEU A CA 1
ATOM 1297 C C . LEU A 1 175 ? 16.805 -7.492 26.770 1.00 15.59 175 LEU A C 1
ATOM 1298 O O . LEU A 1 175 ? 17.323 -8.624 27.046 1.00 14.81 175 LEU A O 1
ATOM 1303 N N . GLN A 1 176 ? 15.550 -7.184 27.086 1.00 15.57 176 GLN A N 1
ATOM 1304 C CA . GLN A 1 176 ? 14.623 -8.233 27.592 1.00 16.17 176 GLN A CA 1
ATOM 1305 C C . GLN A 1 176 ? 14.389 -9.281 26.508 1.00 16.00 176 GLN A C 1
ATOM 1306 O O . GLN A 1 176 ? 14.513 -8.973 25.302 1.00 16.92 176 GLN A O 1
ATOM 1312 N N . GLY A 1 177 ? 14.037 -10.486 26.938 1.00 16.36 177 GLY A N 1
ATOM 1313 C CA . GLY A 1 177 ? 13.937 -11.668 26.077 1.00 17.31 177 GLY A CA 1
ATOM 1314 C C . GLY A 1 177 ? 12.683 -11.690 25.225 1.00 18.65 177 GLY A C 1
ATOM 1315 O O . GLY A 1 177 ? 12.582 -12.572 24.360 1.00 18.38 177 GLY A O 1
ATOM 1316 N N . ARG A 1 178 ? 11.737 -10.792 25.507 1.00 19.96 178 ARG A N 1
ATOM 1317 C CA . ARG A 1 178 ? 10.452 -10.721 24.754 1.00 22.33 178 ARG A CA 1
ATOM 1318 C C . ARG A 1 178 ? 10.175 -9.261 24.411 1.00 21.55 178 ARG A C 1
ATOM 1319 O O . ARG A 1 178 ? 10.499 -8.402 25.196 1.00 18.05 178 ARG A O 1
ATOM 1327 N N . LEU A 1 179 ? 9.503 -9.039 23.292 1.00 21.27 179 LEU A N 1
ATOM 1328 C CA . LEU A 1 179 ? 8.900 -7.735 22.956 1.00 22.03 179 LEU A CA 1
ATOM 1329 C C . LEU A 1 179 ? 7.715 -7.471 23.857 1.00 23.29 179 LEU A C 1
ATOM 1330 O O . LEU A 1 179 ? 7.120 -8.424 24.346 1.00 21.81 179 LEU A O 1
ATOM 1335 N N . TRP A 1 180 ? 7.401 -6.193 24.083 1.00 24.77 180 TRP A N 1
ATOM 1336 C CA . TRP A 1 180 ? 6.199 -5.791 24.843 1.00 26.58 180 TRP A CA 1
ATOM 1337 C C . TRP A 1 180 ? 5.325 -4.949 23.931 1.00 27.87 180 TRP A C 1
ATOM 1338 O O . TRP A 1 180 ? 5.791 -3.895 23.422 1.00 26.28 180 TRP A O 1
ATOM 1349 N N . GLN A 1 181 ? 4.148 -5.493 23.611 1.00 29.15 181 GLN A N 1
ATOM 1350 C CA . GLN A 1 181 ? 3.125 -4.827 22.777 1.00 31.68 181 GLN A CA 1
ATOM 1351 C C . GLN A 1 181 ? 3.851 -4.307 21.537 1.00 31.11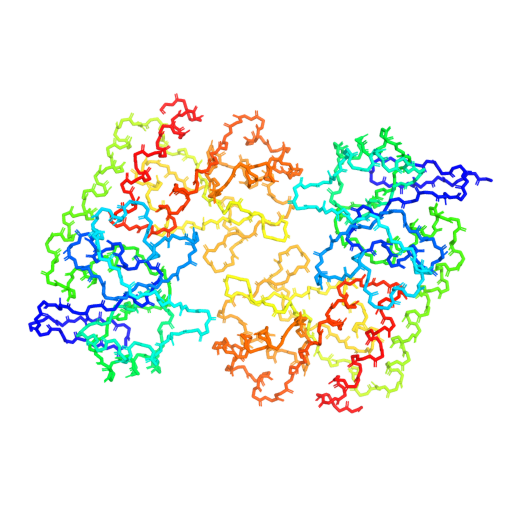 181 GLN A C 1
ATOM 1352 O O . GLN A 1 181 ? 3.608 -3.180 21.194 1.00 34.23 181 GLN A O 1
ATOM 1358 N N . GLY A 1 182 ? 4.779 -5.091 20.930 1.00 29.28 182 GLY A N 1
ATOM 1359 C CA . GLY A 1 182 ? 5.510 -4.724 19.702 1.00 27.84 182 GLY A CA 1
ATOM 1360 C C . GLY A 1 182 ? 6.884 -4.057 19.914 1.00 26.48 182 GLY A C 1
ATOM 1361 O O . GLY A 1 182 ? 7.630 -3.863 18.919 1.00 28.76 182 GLY A O 1
ATOM 1362 N N . ASN A 1 183 ? 7.211 -3.636 21.114 1.00 24.91 183 ASN A N 1
ATOM 1363 C CA . ASN A 1 183 ? 8.424 -2.806 21.414 1.00 23.18 183 ASN A CA 1
ATOM 1364 C C . ASN A 1 183 ? 9.589 -3.659 21.935 1.00 21.40 183 ASN A C 1
ATOM 1365 O O . ASN A 1 183 ? 9.400 -4.511 22.821 1.00 21.15 183 ASN A O 1
ATOM 1370 N N . VAL A 1 184 ? 10.791 -3.362 21.467 1.00 20.40 184 VAL A N 1
ATOM 1371 C CA . VAL A 1 184 ? 12.029 -3.902 22.115 1.00 19.22 184 VAL A CA 1
ATOM 1372 C C . VAL A 1 184 ? 12.169 -3.188 23.450 1.00 18.82 184 VAL A C 1
ATOM 1373 O O . VAL A 1 184 ? 11.876 -1.971 23.522 1.00 17.83 184 VAL A O 1
ATOM 1377 N N . VAL A 1 185 ? 12.525 -3.914 24.507 1.00 17.67 185 VAL A N 1
ATOM 1378 C CA . VAL A 1 185 ? 12.751 -3.316 25.827 1.00 17.56 185 VAL A CA 1
ATOM 1379 C C . VAL A 1 185 ? 14.223 -3.494 26.213 1.00 17.54 185 VAL A C 1
ATOM 1380 O O . VAL A 1 185 ? 14.669 -4.638 26.375 1.00 17.92 185 VAL A O 1
ATOM 1384 N N . ALA A 1 186 ? 14.931 -2.370 26.349 1.00 17.74 186 ALA A N 1
ATOM 1385 C CA . ALA A 1 186 ? 16.387 -2.368 26.637 1.00 17.26 186 ALA A CA 1
ATOM 1386 C C . ALA A 1 186 ? 16.546 -2.028 28.098 1.00 17.39 186 ALA A C 1
ATOM 1387 O O . ALA A 1 186 ? 15.749 -1.282 28.640 1.00 17.84 186 ALA A O 1
ATOM 1389 N N . THR A 1 187 ? 17.601 -2.484 28.710 1.00 16.77 187 THR A N 1
ATOM 1390 C CA . THR A 1 187 ? 18.058 -1.979 30.010 1.00 16.11 187 THR A CA 1
ATOM 1391 C C . THR A 1 187 ? 18.795 -0.688 29.762 1.00 15.82 187 THR A C 1
ATOM 1392 O O . THR A 1 187 ? 19.775 -0.709 29.003 1.00 15.15 187 THR A O 1
ATOM 1396 N N . LEU A 1 188 ? 18.358 0.402 30.379 1.00 15.83 188 LEU A N 1
ATOM 1397 C CA . LEU A 1 188 ? 19.108 1.683 30.258 1.00 16.11 188 LEU A CA 1
ATOM 1398 C C . LEU A 1 188 ? 20.452 1.543 30.989 1.00 15.91 188 LEU A C 1
ATOM 1399 O O . LEU A 1 188 ? 20.531 0.756 31.953 1.00 14.98 188 LEU A O 1
ATOM 1404 N N . ALA A 1 189 ? 21.434 2.347 30.605 1.00 15.93 189 ALA A N 1
ATOM 1405 C CA . ALA A 1 189 ? 22.736 2.439 31.293 1.00 15.82 189 ALA A CA 1
ATOM 1406 C C . ALA A 1 189 ? 22.470 2.794 32.751 1.00 16.01 189 ALA A C 1
ATOM 1407 O O . ALA A 1 189 ? 21.631 3.690 33.004 1.00 16.37 189 ALA A O 1
ATOM 1409 N N . GLY A 1 190 ? 23.056 2.036 33.654 1.00 14.48 190 GLY A N 1
ATOM 1410 C CA . GLY A 1 190 ? 22.857 2.199 35.090 1.00 15.11 190 GLY A CA 1
ATOM 1411 C C . GLY A 1 190 ? 23.503 1.046 35.800 1.00 14.20 190 GLY A C 1
ATOM 1412 O O . GLY A 1 190 ? 24.310 0.324 35.163 1.00 12.74 190 GLY A O 1
ATOM 1413 N N . TRP A 1 191 ? 23.208 0.881 37.090 1.00 13.20 191 TRP A N 1
ATOM 1414 C CA . TRP A 1 191 ? 23.847 -0.223 37.842 1.00 12.51 191 TRP A CA 1
ATOM 1415 C C . TRP A 1 191 ? 23.696 -1.548 37.115 1.00 11.85 191 TRP A C 1
ATOM 1416 O O . TRP A 1 191 ? 24.644 -2.374 37.201 1.00 11.31 191 TRP A O 1
ATOM 1427 N N . ARG A 1 192 ? 22.561 -1.828 36.480 1.00 12.96 192 ARG A N 1
ATOM 1428 C CA . ARG A 1 192 ? 22.339 -3.125 35.829 1.00 13.19 192 ARG A CA 1
ATOM 1429 C C . ARG A 1 192 ? 23.303 -3.382 34.668 1.00 12.73 192 ARG A C 1
ATOM 1430 O O . ARG A 1 192 ? 23.537 -4.550 34.365 1.00 12.04 192 ARG A O 1
ATOM 1438 N N . THR A 1 193 ? 23.907 -2.333 34.099 1.00 12.48 193 THR A N 1
ATOM 1439 C CA . THR A 1 193 ? 24.867 -2.532 32.999 1.00 12.71 193 THR A CA 1
ATOM 1440 C C . THR A 1 193 ? 26.314 -2.389 33.479 1.00 12.42 193 THR A C 1
ATOM 1441 O O . THR A 1 193 ? 27.187 -2.492 32.613 1.00 12.56 193 THR A O 1
ATOM 1445 N N . ASP A 1 194 ? 26.569 -2.172 34.763 1.00 11.34 194 ASP A N 1
ATOM 1446 C CA . ASP A 1 194 ? 27.953 -1.932 35.236 1.00 12.20 194 ASP A CA 1
ATOM 1447 C C . ASP A 1 194 ? 28.795 -3.173 34.892 1.00 11.29 194 ASP A C 1
ATOM 1448 O O . ASP A 1 194 ? 29.987 -2.988 34.542 1.00 11.17 194 ASP A O 1
ATOM 1453 N N . PHE A 1 195 ? 28.239 -4.375 34.978 1.00 10.21 195 PHE A N 1
ATOM 1454 C CA . PHE A 1 195 ? 29.023 -5.597 34.692 1.00 10.59 195 PHE A CA 1
ATOM 1455 C C . PHE A 1 195 ? 29.538 -5.548 33.266 1.00 10.61 195 PHE A C 1
ATOM 1456 O O . PHE A 1 195 ? 30.652 -6.063 33.031 1.00 10.00 195 PHE A O 1
ATOM 1464 N N . LEU A 1 196 ? 28.783 -4.994 32.319 1.00 10.60 196 LEU A N 1
ATOM 1465 C CA . LEU A 1 196 ? 29.233 -4.913 30.921 1.00 11.32 196 LEU A CA 1
ATOM 1466 C C . LEU A 1 196 ? 30.382 -3.899 30.837 1.00 11.51 196 LEU A C 1
ATOM 1467 O O . LEU A 1 196 ? 31.418 -4.184 30.139 1.00 10.99 196 LEU A O 1
ATOM 1472 N N . ASN A 1 197 ? 30.216 -2.757 31.485 1.00 11.68 197 ASN A N 1
ATOM 1473 C CA . ASN A 1 197 ? 31.296 -1.770 31.531 1.00 12.98 197 ASN A CA 1
ATOM 1474 C C . ASN A 1 197 ? 32.547 -2.407 32.166 1.00 12.69 197 ASN A C 1
ATOM 1475 O O . ASN A 1 197 ? 33.694 -2.080 31.704 1.00 12.01 197 ASN A O 1
ATOM 1480 N N . ASP A 1 198 ? 32.395 -3.203 33.196 1.00 11.32 198 ASP A N 1
ATOM 1481 C CA . ASP A 1 198 ? 33.535 -3.822 33.881 1.00 12.03 198 ASP A CA 1
ATOM 1482 C C . ASP A 1 198 ? 34.320 -4.765 32.920 1.00 12.25 198 ASP A C 1
ATOM 1483 O O . ASP A 1 198 ? 35.531 -4.905 33.142 1.00 11.21 198 ASP A O 1
ATOM 1488 N N . MET A 1 199 ? 33.685 -5.325 31.893 1.00 11.53 199 MET A N 1
ATOM 1489 C CA . MET A 1 199 ? 34.351 -6.130 30.877 1.00 12.84 199 MET A CA 1
ATOM 1490 C C . MET A 1 199 ? 34.923 -5.260 29.740 1.00 13.83 199 MET A C 1
ATOM 1491 O O . MET A 1 199 ? 35.614 -5.853 28.891 1.00 13.96 199 MET A O 1
ATOM 1496 N N . GLY A 1 200 ? 34.730 -3.941 29.777 1.00 13.60 200 GLY A N 1
ATOM 1497 C CA . GLY A 1 200 ? 35.268 -2.971 28.820 1.00 15.02 200 GLY A CA 1
ATOM 1498 C C . GLY A 1 200 ? 34.256 -2.491 27.808 1.00 15.30 200 GLY A C 1
ATOM 1499 O O . GLY A 1 200 ? 34.602 -1.575 27.021 1.00 16.84 200 GLY A O 1
ATOM 1500 N N . LEU A 1 201 ? 33.012 -2.988 27.876 1.00 14.34 201 LEU A N 1
ATOM 1501 C CA . LEU A 1 201 ? 31.975 -2.583 26.884 1.00 15.16 201 LEU A CA 1
ATOM 1502 C C . LEU A 1 201 ? 31.324 -1.264 27.343 1.00 15.25 201 LEU A C 1
ATOM 1503 O O . LEU A 1 201 ? 31.420 -0.865 28.511 1.00 15.74 201 LEU A O 1
ATOM 1508 N N . VAL A 1 202 ? 30.846 -0.551 26.384 1.00 15.77 202 VAL A N 1
ATOM 1509 C CA A VAL A 1 202 ? 30.050 0.704 26.506 0.50 16.09 202 VAL A CA 1
ATOM 1510 C CA B VAL A 1 202 ? 30.004 0.646 26.662 0.50 16.26 202 VAL A CA 1
ATOM 1511 C C . VAL A 1 202 ? 28.600 0.372 26.138 1.00 16.52 202 VAL A C 1
ATOM 1512 O O . VAL A 1 202 ? 28.426 -0.331 25.119 1.00 17.55 202 VAL A O 1
ATOM 1519 N N . ILE A 1 203 ? 27.625 0.987 26.804 1.00 16.69 203 ILE A N 1
ATOM 1520 C CA . ILE A 1 203 ? 26.210 0.822 26.380 1.00 16.86 203 ILE A CA 1
ATOM 1521 C C . ILE A 1 203 ? 25.913 1.803 25.259 1.00 17.69 203 ILE A C 1
ATOM 1522 O O . ILE A 1 203 ? 26.143 3.006 25.440 1.00 17.12 203 ILE A O 1
ATOM 1527 N N . ALA A 1 204 ? 25.446 1.303 24.132 1.00 17.54 204 ALA A N 1
ATOM 1528 C CA . ALA A 1 204 ? 25.098 2.142 22.989 1.00 19.32 204 ALA A CA 1
ATOM 1529 C C . ALA A 1 204 ? 24.109 3.222 23.439 1.00 19.92 204 ALA A C 1
ATOM 1530 O O . ALA A 1 204 ? 23.164 2.938 24.245 1.00 19.26 204 ALA A O 1
ATOM 1532 N N . ASP A 1 205 ? 24.336 4.443 23.008 1.00 21.29 205 ASP A N 1
ATOM 1533 C CA . ASP A 1 205 ? 23.444 5.547 23.464 1.00 22.70 205 ASP A CA 1
ATOM 1534 C C . ASP A 1 205 ? 22.173 5.674 22.601 1.00 21.85 205 ASP A C 1
ATOM 1535 O O . ASP A 1 205 ? 21.386 6.614 22.920 1.00 20.67 205 ASP A O 1
ATOM 1540 N N . SER A 1 206 ? 21.920 4.764 21.659 1.00 20.88 206 SER A N 1
ATOM 1541 C CA . SER A 1 206 ? 20.730 4.780 20.766 1.00 21.55 206 SER A CA 1
ATOM 1542 C C . SER A 1 206 ? 19.436 4.681 21.598 1.00 21.31 206 SER A C 1
ATOM 1543 O O . SER A 1 206 ? 18.359 5.156 21.137 1.00 22.10 206 SER A O 1
ATOM 1546 N N . ILE A 1 207 ? 19.507 4.120 22.796 1.00 19.95 207 ILE A N 1
ATOM 1547 C CA . ILE A 1 207 ? 18.302 3.827 23.630 1.00 20.09 207 ILE A CA 1
ATOM 1548 C C . ILE A 1 207 ? 17.941 5.058 24.457 1.00 20.81 207 ILE A C 1
ATOM 1549 O O . ILE A 1 207 ? 16.833 5.099 24.991 1.00 19.76 207 ILE A O 1
ATOM 1554 N N . LYS A 1 208 ? 18.865 6.003 24.631 1.00 21.30 208 LYS A N 1
ATOM 1555 C CA . LYS A 1 208 ? 18.638 7.094 25.608 1.00 22.95 208 LYS A CA 1
ATOM 1556 C C . LYS A 1 208 ? 17.345 7.866 25.325 1.00 22.63 208 LYS A C 1
ATOM 1557 O O . LYS A 1 208 ? 16.667 8.225 26.275 1.00 21.60 208 LYS A O 1
ATOM 1563 N N . PRO A 1 209 ? 16.965 8.152 24.067 1.00 23.46 209 PRO A N 1
ATOM 1564 C CA . PRO A 1 209 ? 15.741 8.943 23.820 1.00 24.14 209 PRO A CA 1
ATOM 1565 C C . PRO A 1 209 ? 14.429 8.218 24.192 1.00 24.47 209 PRO A C 1
ATOM 1566 O O . PRO A 1 209 ? 13.371 8.830 24.135 1.00 24.01 209 PRO A O 1
ATOM 1570 N N . PHE A 1 210 ? 14.504 6.933 24.547 1.00 22.13 210 PHE A N 1
ATOM 1571 C CA . PHE A 1 210 ? 13.317 6.051 24.667 1.00 22.01 210 PHE A CA 1
ATOM 1572 C C . PHE A 1 210 ? 13.113 5.637 26.114 1.00 20.62 210 PHE A C 1
ATOM 1573 O O . PHE A 1 210 ? 12.396 4.647 26.387 1.00 21.03 210 PHE A O 1
ATOM 1581 N N . ALA A 1 211 ? 13.708 6.388 27.043 1.00 20.25 211 ALA A N 1
ATOM 1582 C CA . ALA A 1 211 ? 13.690 6.068 28.489 1.00 20.69 211 ALA A CA 1
ATOM 1583 C C . ALA A 1 211 ? 12.254 6.084 29.033 1.00 20.46 211 ALA A C 1
ATOM 1584 O O . ALA A 1 211 ? 11.484 6.953 28.675 1.00 19.91 211 ALA A O 1
ATOM 1586 N N . VAL A 1 212 ? 11.949 5.072 29.815 1.00 20.88 212 VAL A N 1
ATOM 1587 C CA . VAL A 1 212 ? 10.780 4.959 30.723 1.00 21.80 212 VAL A CA 1
ATOM 1588 C C . VAL A 1 212 ? 11.308 4.349 32.009 1.00 21.14 212 VAL A C 1
ATOM 1589 O O . VAL A 1 212 ? 11.630 3.170 31.998 1.00 20.99 212 VAL A O 1
ATOM 1593 N N . ASP A 1 213 ? 11.516 5.156 33.051 1.00 21.55 213 ASP A N 1
ATOM 1594 C CA . ASP A 1 213 ? 12.094 4.646 34.320 1.00 21.23 213 ASP A CA 1
ATOM 1595 C C . ASP A 1 213 ? 13.477 3.999 34.029 1.00 21.73 213 ASP A C 1
ATOM 1596 O O . ASP A 1 213 ? 14.270 4.636 33.405 1.00 23.06 213 ASP A O 1
ATOM 1601 N N . GLN A 1 214 ? 13.712 2.740 34.349 1.00 20.52 214 GLN A N 1
ATOM 1602 C CA . GLN A 1 214 ? 15.069 2.152 34.110 1.00 21.79 214 GLN A CA 1
ATOM 1603 C C . GLN A 1 214 ? 15.193 1.369 32.800 1.00 18.96 214 GLN A C 1
ATOM 1604 O O . GLN A 1 214 ? 16.182 0.649 32.646 1.00 17.40 214 GLN A O 1
ATOM 1610 N N A ARG A 1 215 ? 14.258 1.511 31.862 0.50 18.18 215 ARG A N 1
ATOM 1611 N N B ARG A 1 215 ? 14.256 1.518 31.864 0.50 19.01 215 ARG A N 1
ATOM 1612 C CA A ARG A 1 215 ? 14.352 0.769 30.585 0.50 18.11 215 ARG A CA 1
ATOM 1613 C CA B ARG A 1 215 ? 14.284 0.771 30.586 0.50 19.45 215 ARG A CA 1
ATOM 1614 C C A ARG A 1 215 ? 14.158 1.732 29.413 0.50 18.63 215 ARG A C 1
ATOM 1615 C C B ARG A 1 215 ? 14.169 1.745 29.412 0.50 19.37 215 ARG A C 1
ATOM 1616 O O A ARG A 1 215 ? 13.581 2.845 29.568 0.50 18.13 215 ARG A O 1
ATOM 1617 O O B ARG A 1 215 ? 13.597 2.861 29.556 0.50 18.76 215 ARG A O 1
ATOM 1632 N N . GLY A 1 216 ? 14.585 1.281 28.240 1.00 18.22 216 GLY A N 1
ATOM 1633 C CA . GLY A 1 216 ? 14.314 1.949 26.995 1.00 18.94 216 GLY A CA 1
ATOM 1634 C C . GLY A 1 216 ? 13.251 1.162 26.273 1.00 20.31 216 GLY A C 1
ATOM 1635 O O . GLY A 1 216 ? 13.471 -0.036 26.041 1.00 19.68 216 GLY A O 1
ATOM 1636 N N . VAL A 1 217 ? 12.121 1.799 25.994 1.00 20.52 217 VAL A N 1
ATOM 1637 C CA . VAL A 1 217 ? 11.014 1.117 25.288 1.00 20.85 217 VAL A CA 1
ATOM 1638 C C . VAL A 1 217 ? 11.023 1.642 23.869 1.00 20.82 217 VAL A C 1
ATOM 1639 O O . VAL A 1 217 ? 10.642 2.822 23.636 1.00 20.82 217 VAL A O 1
ATOM 1643 N N . ILE A 1 218 ? 11.454 0.790 22.946 1.00 20.61 218 ILE A N 1
ATOM 1644 C CA . ILE A 1 218 ? 11.861 1.250 21.600 1.00 22.14 218 ILE A CA 1
ATOM 1645 C C . ILE A 1 218 ? 10.645 1.171 20.662 1.00 23.88 218 ILE A C 1
ATOM 1646 O O . ILE A 1 218 ? 10.171 0.072 20.368 1.00 23.92 218 ILE A O 1
ATOM 1651 N N . PRO A 1 219 ? 10.137 2.320 20.188 1.00 25.73 219 PRO A N 1
ATOM 1652 C CA . PRO A 1 219 ? 9.069 2.346 19.176 1.00 27.07 219 PRO A CA 1
ATOM 1653 C C . PRO A 1 219 ? 9.444 1.516 17.947 1.00 26.79 219 PRO A C 1
ATOM 1654 O O . PRO A 1 219 ? 10.587 1.462 17.569 1.00 25.34 219 PRO A O 1
ATOM 1658 N N . ARG A 1 220 ? 8.442 0.904 17.333 1.00 28.46 220 ARG A N 1
ATOM 1659 C CA . ARG A 1 220 ? 8.651 -0.064 16.240 1.00 29.75 220 ARG A CA 1
ATOM 1660 C C . ARG A 1 220 ? 9.498 0.547 15.122 1.00 30.22 220 ARG A C 1
ATOM 1661 O O . ARG A 1 220 ? 10.416 -0.111 14.635 1.00 30.15 220 ARG A O 1
ATOM 1669 N N . ASP A 1 221 ? 9.195 1.774 14.715 1.00 32.62 221 ASP A N 1
ATOM 1670 C CA . ASP A 1 221 ? 9.880 2.492 13.597 1.00 33.83 221 ASP A CA 1
ATOM 1671 C C . ASP A 1 221 ? 11.325 2.837 13.954 1.00 30.75 221 ASP A C 1
ATOM 1672 O O . ASP A 1 221 ? 12.020 3.273 13.060 1.00 28.94 221 ASP A O 1
ATOM 1677 N N . HIS A 1 222 ? 11.757 2.696 15.228 1.00 29.97 222 HIS A N 1
ATOM 1678 C CA . HIS A 1 222 ? 13.166 2.969 15.636 1.00 29.01 222 HIS A CA 1
ATOM 1679 C C . HIS A 1 222 ? 13.926 1.666 15.960 1.00 28.19 222 HIS A C 1
ATOM 1680 O O . HIS A 1 222 ? 15.154 1.747 16.207 1.00 28.13 222 HIS A O 1
ATOM 1687 N N . ILE A 1 223 ? 13.286 0.497 15.981 1.00 27.78 223 ILE A N 1
ATOM 1688 C CA . ILE A 1 223 ? 13.980 -0.765 16.402 1.00 25.97 223 ILE A CA 1
ATOM 1689 C C . ILE A 1 223 ? 15.254 -0.951 15.583 1.00 27.21 223 ILE A C 1
ATOM 1690 O O . ILE A 1 223 ? 16.311 -1.238 16.156 1.00 23.64 223 ILE A O 1
ATOM 1695 N N . LYS A 1 224 ? 15.139 -0.860 14.262 1.00 28.62 224 LYS A N 1
ATOM 1696 C CA . LYS A 1 224 ? 16.256 -1.249 13.391 1.00 31.11 224 LYS A CA 1
ATOM 1697 C C . LYS A 1 224 ? 17.459 -0.331 13.687 1.00 29.09 224 LYS A C 1
ATOM 1698 O O . LYS A 1 224 ? 18.562 -0.827 13.946 1.00 28.29 224 LYS A O 1
ATOM 1704 N N . ALA A 1 225 ? 17.258 0.974 13.745 1.00 28.23 225 ALA A N 1
ATOM 1705 C CA . ALA A 1 225 ? 18.387 1.929 13.900 1.00 28.70 225 ALA A CA 1
ATOM 1706 C C . ALA A 1 225 ? 18.973 1.766 15.304 1.00 25.79 225 ALA A C 1
ATOM 1707 O O . ALA A 1 225 ? 20.216 1.825 15.474 1.00 25.38 225 ALA A O 1
ATOM 1709 N N . VAL A 1 226 ? 18.121 1.514 16.276 1.00 24.10 226 VAL A N 1
ATOM 1710 C CA . VAL A 1 226 ? 18.568 1.453 17.689 1.00 22.65 226 VAL A CA 1
ATOM 1711 C C . VAL A 1 226 ? 19.433 0.214 17.865 1.00 22.69 226 VAL A C 1
ATOM 1712 O O . VAL A 1 226 ? 20.478 0.338 18.546 1.00 21.92 226 VAL A O 1
ATOM 1716 N N . LEU A 1 227 ? 19.005 -0.950 17.357 1.00 23.09 227 LEU A N 1
ATOM 1717 C CA . LEU A 1 227 ? 19.801 -2.205 17.494 1.00 23.62 227 LEU A CA 1
ATOM 1718 C C . LEU A 1 227 ? 21.097 -2.080 16.688 1.00 25.19 227 LEU A C 1
ATOM 1719 O O . LEU A 1 227 ? 22.127 -2.573 17.135 1.00 22.64 227 LEU A O 1
ATOM 1724 N N . ASP A 1 228 ? 21.052 -1.407 15.539 1.00 26.24 228 ASP A N 1
ATOM 1725 C CA . ASP A 1 228 ? 22.212 -1.380 14.630 1.00 27.42 228 ASP A CA 1
ATOM 1726 C C . ASP A 1 228 ? 23.344 -0.520 15.201 1.00 26.15 228 ASP A C 1
ATOM 1727 O O . ASP A 1 228 ? 24.429 -0.568 14.620 1.00 26.93 228 ASP A O 1
ATOM 1732 N N . ALA A 1 229 ? 23.073 0.307 16.203 1.00 24.95 229 ALA A N 1
ATOM 1733 C CA . ALA A 1 229 ? 24.074 1.134 16.908 1.00 24.10 229 ALA A CA 1
ATOM 1734 C C . ALA A 1 229 ? 25.042 0.265 17.719 1.00 23.61 229 ALA A C 1
ATOM 1735 O O . ALA A 1 229 ? 26.143 0.764 18.069 1.00 23.05 229 ALA A O 1
ATOM 1737 N N . ALA A 1 230 ? 24.663 -0.980 18.032 1.00 22.41 230 ALA A N 1
ATOM 1738 C CA . ALA A 1 230 ? 25.464 -1.853 18.913 1.00 21.41 230 ALA A CA 1
ATOM 1739 C C . ALA A 1 230 ? 26.392 -2.783 18.100 1.00 20.93 230 ALA A C 1
ATOM 1740 O O . ALA A 1 230 ? 26.049 -3.202 16.960 1.00 22.23 230 ALA A O 1
ATOM 1742 N N . ASP A 1 231 ? 27.535 -3.127 18.667 1.00 19.07 231 ASP A N 1
ATOM 1743 C CA . ASP A 1 231 ? 28.438 -4.188 18.151 1.00 19.68 231 ASP A CA 1
ATOM 1744 C C . ASP A 1 231 ? 27.974 -5.560 18.628 1.00 18.88 231 ASP A C 1
ATOM 1745 O O . ASP A 1 231 ? 28.217 -6.551 17.944 1.00 18.97 231 ASP A O 1
ATOM 1750 N N . VAL A 1 232 ? 27.352 -5.653 19.803 1.00 18.06 232 VAL A N 1
ATOM 1751 C CA . VAL A 1 232 ? 26.881 -6.947 20.372 1.00 18.09 232 VAL A CA 1
ATOM 1752 C C . VAL A 1 232 ? 25.566 -6.692 21.104 1.00 17.62 232 VAL A C 1
ATOM 1753 O O . VAL A 1 232 ? 25.463 -5.688 21.781 1.00 17.69 232 VAL A O 1
ATOM 1757 N N . LEU A 1 233 ? 24.590 -7.575 20.918 1.00 18.26 233 LEU A N 1
ATOM 1758 C CA A LEU A 1 233 ? 23.223 -7.446 21.498 0.50 18.41 233 LEU A CA 1
ATOM 1759 C CA B LEU A 1 233 ? 23.240 -7.442 21.517 0.50 18.07 233 LEU A CA 1
ATOM 1760 C C . LEU A 1 233 ? 22.995 -8.677 22.362 1.00 17.91 233 LEU A C 1
ATOM 1761 O O . LEU A 1 233 ? 23.153 -9.778 21.838 1.00 18.86 233 LEU A O 1
ATOM 1770 N N . ILE A 1 234 ? 22.744 -8.458 23.637 1.00 16.96 234 ILE A N 1
ATOM 1771 C CA . ILE A 1 234 ? 22.521 -9.551 24.597 1.00 16.02 234 ILE A CA 1
ATOM 1772 C C . ILE A 1 234 ? 21.021 -9.526 24.936 1.00 15.94 234 ILE A C 1
ATOM 1773 O O . ILE A 1 234 ? 20.608 -8.656 25.675 1.00 15.94 234 ILE A O 1
ATOM 1778 N N . TRP A 1 235 ? 20.306 -10.519 24.443 1.00 15.02 235 TRP A N 1
ATOM 1779 C CA . TRP A 1 235 ? 18.859 -10.711 24.698 1.00 15.88 235 TRP A CA 1
ATOM 1780 C C . TRP A 1 235 ? 18.704 -11.729 25.817 1.00 15.02 235 TRP A C 1
ATOM 1781 O O . TRP A 1 235 ? 19.228 -12.824 25.693 1.00 15.12 235 TRP A O 1
ATOM 1792 N N . MET A 1 236 ? 17.957 -11.371 26.845 1.00 14.55 236 MET A N 1
ATOM 1793 C CA A MET A 1 236 ? 17.735 -12.243 28.024 0.50 13.97 236 MET A CA 1
ATOM 1794 C CA B MET A 1 236 ? 17.721 -12.22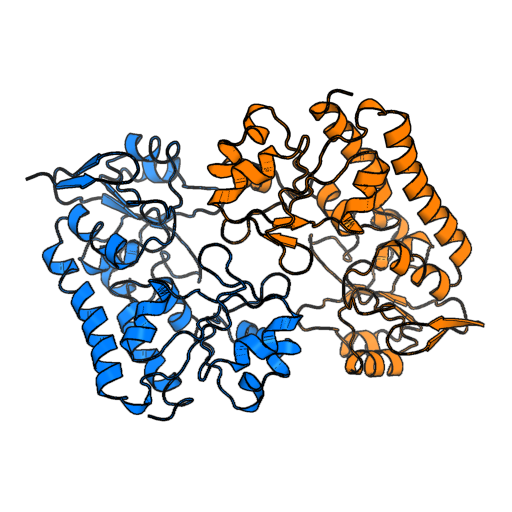4 28.038 0.50 14.59 236 MET A CA 1
ATOM 1795 C C . MET A 1 236 ? 16.595 -13.217 27.718 1.00 14.67 236 MET A C 1
ATOM 1796 O O . MET A 1 236 ? 15.582 -13.298 28.454 1.00 14.26 236 MET A O 1
ATOM 1805 N N . THR A 1 237 ? 16.793 -14.011 26.678 1.00 15.16 237 THR A N 1
ATOM 1806 C CA . THR A 1 237 ? 15.834 -15.061 26.307 1.00 15.99 237 THR A CA 1
ATOM 1807 C C . THR A 1 237 ? 15.809 -16.110 27.409 1.00 16.42 237 THR A C 1
ATOM 1808 O O . THR A 1 237 ? 16.857 -16.380 28.021 1.00 14.93 237 THR A O 1
ATOM 1812 N N . GLU A 1 238 ? 14.676 -16.767 27.569 1.00 18.52 238 GLU A N 1
ATOM 1813 C CA . GLU A 1 238 ? 14.478 -17.815 28.585 1.00 19.94 238 GLU A CA 1
ATOM 1814 C C . GLU A 1 238 ? 14.094 -19.148 27.941 1.00 22.64 238 GLU A C 1
ATOM 1815 O O . GLU A 1 238 ? 13.957 -20.148 28.695 1.00 23.57 238 GLU A O 1
ATOM 1821 N N . SER A 1 239 ? 14.046 -19.217 26.611 1.00 23.45 239 SER A N 1
ATOM 1822 C CA . SER A 1 239 ? 13.691 -20.432 25.841 1.00 25.22 239 SER A CA 1
ATOM 1823 C C . SER A 1 239 ? 14.109 -20.284 24.383 1.00 25.86 239 SER A C 1
ATOM 1824 O O . SER A 1 239 ? 14.234 -19.175 23.868 1.00 24.97 239 SER A O 1
ATOM 1827 N N . PRO A 1 240 ? 14.224 -21.391 23.623 1.00 28.67 240 PRO A N 1
ATOM 1828 C CA . PRO A 1 240 ? 14.399 -21.287 22.176 1.00 28.85 240 PRO A CA 1
ATOM 1829 C C . PRO A 1 240 ? 13.201 -20.578 21.510 1.00 28.16 240 PRO A C 1
ATOM 1830 O O . PRO A 1 240 ? 13.421 -19.877 20.524 1.00 26.64 240 PRO A O 1
ATOM 1834 N N . GLU A 1 241 ? 11.998 -20.740 22.048 1.00 26.84 241 GLU A N 1
ATOM 1835 C CA . GLU A 1 241 ? 10.773 -20.076 21.490 1.00 29.30 241 GLU A CA 1
ATOM 1836 C C . GLU A 1 241 ? 10.949 -18.553 21.601 1.00 26.56 241 GLU A C 1
ATOM 1837 O O . GLU A 1 241 ? 10.521 -17.827 20.714 1.00 25.29 241 GLU A O 1
ATOM 1843 N N . ASP A 1 242 ? 11.546 -18.081 22.690 1.00 23.17 242 ASP A N 1
ATOM 1844 C CA . ASP A 1 242 ? 11.788 -16.616 22.863 1.00 23.55 242 ASP A CA 1
ATOM 1845 C C . ASP A 1 242 ? 12.698 -16.150 21.730 1.00 22.51 242 ASP A C 1
ATOM 1846 O O . ASP A 1 242 ? 12.423 -15.134 21.144 1.00 22.02 242 ASP A O 1
ATOM 1851 N N . GLU A 1 243 ? 13.759 -16.888 21.443 1.00 22.43 243 GLU A N 1
ATOM 1852 C CA . GLU A 1 243 ? 14.735 -16.479 20.424 1.00 23.26 243 GLU A CA 1
ATOM 1853 C C . GLU A 1 243 ? 14.047 -16.468 19.052 1.00 24.42 243 GLU A C 1
ATOM 1854 O O . GLU A 1 243 ? 14.242 -15.509 18.261 1.00 24.08 243 GLU A O 1
ATOM 1860 N N . LYS A 1 244 ? 13.276 -17.510 18.791 1.00 25.91 244 LYS A N 1
ATOM 1861 C CA . LYS A 1 244 ? 12.538 -17.645 17.504 1.00 27.20 244 LYS A CA 1
ATOM 1862 C C . LYS A 1 244 ? 11.590 -16.457 17.322 1.00 26.27 244 LYS A C 1
ATOM 1863 O O . LYS A 1 244 ? 11.567 -15.921 16.200 1.00 26.96 244 LYS A O 1
ATOM 1869 N N . ALA A 1 245 ? 10.830 -16.066 18.333 1.00 25.21 245 ALA A N 1
ATOM 1870 C CA . ALA A 1 245 ? 9.897 -14.910 18.236 1.00 25.34 245 ALA A CA 1
ATOM 1871 C C . ALA A 1 245 ? 10.668 -13.604 17.981 1.00 25.33 245 ALA A C 1
ATOM 1872 O O . ALA A 1 245 ? 10.199 -12.761 17.207 1.00 25.56 245 ALA A O 1
ATOM 1874 N N . LEU A 1 246 ? 11.834 -13.396 18.591 1.00 23.78 246 LEU A N 1
ATOM 1875 C CA . LEU A 1 246 ? 12.618 -12.173 18.277 1.00 23.85 246 LEU A CA 1
ATOM 1876 C C . LEU A 1 246 ? 13.089 -12.192 16.827 1.00 25.16 246 LEU A C 1
ATOM 1877 O O . LEU A 1 246 ? 12.974 -11.162 16.121 1.00 26.70 246 LEU A O 1
ATOM 1882 N N . LEU A 1 247 ? 13.608 -13.302 16.351 1.00 25.54 247 LEU A N 1
ATOM 1883 C CA . LEU A 1 247 ? 14.187 -13.294 14.998 1.00 26.85 247 LEU A CA 1
ATOM 1884 C C . LEU A 1 247 ? 13.070 -13.217 13.938 1.00 29.75 247 LEU A C 1
ATOM 1885 O O . LEU A 1 247 ? 13.376 -12.772 12.819 1.00 30.97 247 LEU A O 1
ATOM 1890 N N . ALA A 1 248 ? 11.847 -13.623 14.274 1.00 29.86 248 ALA A N 1
ATOM 1891 C CA . ALA A 1 248 ? 10.660 -13.553 13.397 1.00 31.80 248 ALA A CA 1
ATOM 1892 C C . ALA A 1 248 ? 10.139 -12.113 13.312 1.00 32.04 248 ALA A C 1
ATOM 1893 O O . ALA A 1 248 ? 9.358 -11.810 12.398 1.00 32.32 248 ALA A O 1
ATOM 1895 N N . ASP A 1 249 ? 10.464 -11.247 14.254 1.00 31.19 249 ASP A N 1
ATOM 1896 C CA . ASP A 1 249 ? 9.954 -9.848 14.242 1.00 31.13 249 ASP A CA 1
ATOM 1897 C C . ASP A 1 249 ? 10.517 -9.169 12.991 1.00 31.97 249 ASP A C 1
ATOM 1898 O O . ASP A 1 249 ? 11.703 -9.275 12.718 1.00 31.22 249 ASP A O 1
ATOM 1903 N N . PRO A 1 250 ? 9.680 -8.547 12.117 1.00 33.27 250 PRO A N 1
ATOM 1904 C CA . PRO A 1 250 ? 10.188 -8.023 10.849 1.00 33.60 250 PRO A CA 1
ATOM 1905 C C . PRO A 1 250 ? 11.302 -6.973 10.993 1.00 33.11 250 PRO A C 1
ATOM 1906 O O . PRO A 1 250 ? 12.212 -6.989 10.179 1.00 32.29 250 PRO A O 1
ATOM 1910 N N . GLU A 1 251 ? 11.226 -6.087 12.003 1.00 32.85 251 GLU A N 1
ATOM 1911 C CA . GLU A 1 251 ? 12.259 -5.031 12.201 1.00 32.71 251 GLU A CA 1
ATOM 1912 C C . GLU A 1 251 ? 13.558 -5.705 12.663 1.00 31.67 251 GLU A C 1
ATOM 1913 O O . GLU A 1 251 ? 14.618 -5.406 12.122 1.00 30.60 251 GLU A O 1
ATOM 1919 N N . ILE A 1 252 ? 13.471 -6.586 13.652 1.00 30.34 252 ILE A N 1
ATOM 1920 C CA . ILE A 1 252 ? 14.669 -7.334 14.138 1.00 29.57 252 ILE A CA 1
ATOM 1921 C C . ILE A 1 252 ? 15.258 -8.126 12.961 1.00 30.69 252 ILE A C 1
ATOM 1922 O O . ILE A 1 252 ? 16.460 -8.056 12.768 1.00 30.01 252 ILE A O 1
ATOM 1927 N N . ALA A 1 253 ? 14.426 -8.792 12.167 1.00 33.07 253 ALA A N 1
ATOM 1928 C CA . ALA A 1 253 ? 14.858 -9.657 11.046 1.00 34.51 253 ALA A 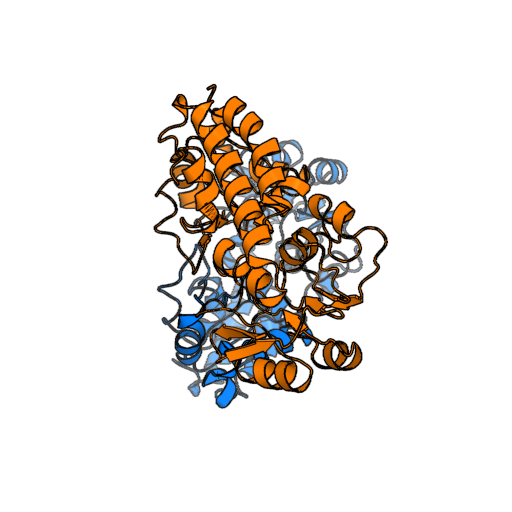CA 1
ATOM 1929 C C . ALA A 1 253 ? 15.604 -8.826 10.001 1.00 36.50 253 ALA A C 1
ATOM 1930 O O . ALA A 1 253 ? 16.562 -9.366 9.407 1.00 38.27 253 ALA A O 1
ATOM 1932 N N . ALA A 1 254 ? 15.207 -7.563 9.804 1.00 36.47 254 ALA A N 1
ATOM 1933 C CA . ALA A 1 254 ? 15.748 -6.704 8.718 1.00 36.93 254 ALA A CA 1
ATOM 1934 C C . ALA A 1 254 ? 16.964 -5.918 9.204 1.00 36.27 254 ALA A C 1
ATOM 1935 O O . ALA A 1 254 ? 17.583 -5.260 8.390 1.00 34.77 254 ALA A O 1
ATOM 1937 N N . SER A 1 255 ? 17.360 -6.032 10.487 1.00 33.90 255 SER A N 1
ATOM 1938 C CA . SER A 1 255 ? 18.466 -5.211 11.031 1.00 32.83 255 SER A CA 1
ATOM 1939 C C . SER A 1 255 ? 19.808 -5.787 10.576 1.00 32.12 255 SER A C 1
ATOM 1940 O O . SER A 1 255 ? 19.903 -7.011 10.333 1.00 30.97 255 SER A O 1
ATOM 1943 N N . GLN A 1 256 ? 20.817 -4.933 10.525 1.00 32.78 256 GLN A N 1
ATOM 1944 C CA . GLN A 1 256 ? 22.231 -5.332 10.318 1.00 34.45 256 GLN A CA 1
ATOM 1945 C C . GLN A 1 256 ? 22.654 -6.209 11.483 1.00 31.85 256 GLN A C 1
ATOM 1946 O O . GLN A 1 256 ? 23.437 -7.138 11.277 1.00 30.25 256 GLN A O 1
ATOM 1952 N N . ALA A 1 257 ? 22.104 -5.985 12.679 1.00 32.14 257 ALA A N 1
ATOM 1953 C CA . ALA A 1 257 ? 22.427 -6.851 13.833 1.00 29.66 257 ALA A CA 1
ATOM 1954 C C . ALA A 1 257 ? 22.117 -8.306 13.468 1.00 28.93 257 ALA A C 1
ATOM 1955 O O . ALA A 1 257 ? 22.921 -9.210 13.802 1.00 28.31 257 ALA A O 1
ATOM 1957 N N . THR A 1 258 ? 21.013 -8.559 12.778 1.00 28.91 258 THR A N 1
ATOM 1958 C CA . THR A 1 258 ? 20.632 -9.919 12.334 1.00 29.01 258 THR A CA 1
ATOM 1959 C C . THR A 1 258 ? 21.528 -10.341 11.173 1.00 31.41 258 THR A C 1
ATOM 1960 O O . THR A 1 258 ? 22.115 -11.449 11.258 1.00 31.42 258 THR A O 1
ATOM 1964 N N . ALA A 1 259 ? 21.633 -9.498 10.136 1.00 32.83 259 ALA A N 1
ATOM 1965 C CA . ALA A 1 259 ? 22.427 -9.789 8.918 1.00 35.41 259 ALA A CA 1
ATOM 1966 C C . ALA A 1 259 ? 23.843 -10.198 9.326 1.00 35.08 259 ALA A C 1
ATOM 1967 O O . ALA A 1 259 ? 24.319 -11.182 8.822 1.00 35.55 259 ALA A O 1
ATOM 1969 N N . GLN A 1 260 ? 24.473 -9.471 10.252 1.00 35.80 260 GLN A N 1
ATOM 1970 C CA . GLN A 1 260 ? 25.898 -9.658 10.612 1.00 35.78 260 GLN A CA 1
ATOM 1971 C C . GLN A 1 260 ? 26.048 -10.467 11.912 1.00 33.10 260 GLN A C 1
ATOM 1972 O O . GLN A 1 260 ? 27.173 -10.547 12.383 1.00 32.68 260 GLN A O 1
ATOM 1978 N N . ARG A 1 261 ? 24.992 -11.112 12.411 1.00 31.15 261 ARG A N 1
ATOM 1979 C CA . ARG A 1 261 ? 25.044 -12.139 13.489 1.00 30.64 261 ARG A CA 1
ATOM 1980 C C . ARG A 1 261 ? 25.656 -11.507 14.766 1.00 26.51 261 ARG A C 1
ATOM 1981 O O . ARG A 1 261 ? 26.713 -11.943 15.246 1.00 24.04 261 ARG A O 1
ATOM 1989 N N . ARG A 1 262 ? 25.054 -10.432 15.229 1.00 24.31 262 ARG A N 1
ATOM 1990 C CA . ARG A 1 262 ? 25.592 -9.691 16.407 1.00 23.99 262 ARG A CA 1
ATOM 1991 C C . ARG A 1 262 ? 24.805 -10.056 17.667 1.00 21.62 262 ARG A C 1
ATOM 1992 O O . ARG A 1 262 ? 25.116 -9.479 18.739 1.00 20.31 262 ARG A O 1
ATOM 2000 N N . HIS A 1 263 ? 23.853 -10.973 17.578 1.00 20.31 263 HIS A N 1
ATOM 2001 C CA . HIS A 1 263 ? 22.940 -11.295 18.701 1.00 19.90 263 HIS A CA 1
ATOM 2002 C C . HIS A 1 263 ? 23.554 -12.404 19.559 1.00 18.55 263 HIS A C 1
ATOM 2003 O O . HIS A 1 263 ? 23.973 -13.423 19.009 1.00 18.03 263 HIS A O 1
ATOM 2010 N N . ILE A 1 264 ? 23.369 -12.287 20.859 1.00 17.63 264 ILE A N 1
ATOM 2011 C CA . ILE A 1 264 ? 23.513 -13.380 21.849 1.00 16.94 264 ILE A CA 1
ATOM 2012 C C . ILE A 1 264 ? 22.117 -13.577 22.438 1.00 16.81 264 ILE A C 1
ATOM 2013 O O . ILE A 1 264 ? 21.523 -12.601 22.993 1.00 16.09 264 ILE A O 1
ATOM 2018 N N . PHE A 1 265 ? 21.662 -14.817 22.409 1.00 16.97 265 PHE A N 1
ATOM 2019 C CA . PHE A 1 265 ? 20.399 -15.208 23.061 1.00 17.50 265 PHE A CA 1
ATOM 2020 C C . PHE A 1 265 ? 20.788 -16.059 24.254 1.00 16.64 265 PHE A C 1
ATOM 2021 O O . PHE A 1 265 ? 21.344 -17.161 24.051 1.00 16.36 265 PHE A O 1
ATOM 2029 N N . THR A 1 266 ? 20.557 -15.568 25.456 1.00 15.09 266 THR A N 1
ATOM 2030 C CA . THR A 1 266 ? 20.963 -16.264 26.677 1.00 14.65 266 THR A CA 1
ATOM 2031 C C . THR A 1 266 ? 20.219 -17.588 26.788 1.00 15.33 266 THR A C 1
ATOM 2032 O O . THR A 1 266 ? 19.041 -17.728 26.348 1.00 15.29 266 THR A O 1
ATOM 2036 N N . SER A 1 267 ? 20.842 -18.520 27.471 1.00 15.08 267 SER A N 1
ATOM 2037 C CA . SER A 1 267 ? 20.089 -19.679 28.014 1.00 15.06 267 SER A CA 1
ATOM 2038 C C . SER A 1 267 ? 19.197 -19.152 29.130 1.00 14.58 267 SER A C 1
ATOM 2039 O O . SER A 1 267 ? 19.468 -18.060 29.698 1.00 13.24 267 SER A O 1
ATOM 2042 N N . LYS A 1 268 ? 18.213 -19.938 29.524 1.00 14.91 268 LYS A N 1
ATOM 2043 C CA . LYS A 1 268 ? 17.404 -19.614 30.727 1.00 15.29 268 LYS A CA 1
ATOM 2044 C C . LYS A 1 268 ? 18.254 -19.386 31.970 1.00 15.04 268 LYS A C 1
ATOM 2045 O O . LYS A 1 268 ? 18.042 -18.368 32.639 1.00 13.64 268 LYS A O 1
ATOM 2051 N N . GLU A 1 269 ? 19.234 -20.264 32.214 1.00 15.79 269 GLU A N 1
ATOM 2052 C CA . GLU A 1 269 ? 20.152 -20.115 33.375 1.00 16.00 269 GLU A CA 1
ATOM 2053 C C . GLU A 1 269 ? 20.895 -18.778 33.293 1.00 14.45 269 GLU A C 1
ATOM 2054 O O . GLU A 1 269 ? 21.030 -18.106 34.315 1.00 12.63 269 GLU A O 1
ATOM 2060 N N . GLN A 1 270 ? 21.384 -18.415 32.123 1.00 13.99 270 GLN A N 1
ATOM 2061 C CA . GLN A 1 270 ? 22.118 -17.158 31.928 1.00 13.59 270 GLN A CA 1
ATOM 2062 C C . GLN A 1 270 ? 21.212 -15.957 32.156 1.00 13.08 270 GLN A C 1
ATOM 2063 O O . GLN A 1 270 ? 21.682 -14.945 32.762 1.00 12.67 270 GLN A O 1
ATOM 2069 N N . ALA A 1 271 ? 19.986 -16.014 31.621 1.00 12.63 271 ALA A N 1
ATOM 2070 C CA . ALA A 1 271 ? 19.033 -14.905 31.790 1.00 12.32 271 ALA A CA 1
ATOM 2071 C C . ALA A 1 271 ? 18.744 -14.772 33.294 1.00 11.83 271 ALA A C 1
ATOM 2072 O O . ALA A 1 271 ? 18.742 -13.641 33.792 1.00 12.29 271 ALA A O 1
ATOM 2074 N N . GLY A 1 272 ? 18.520 -15.884 33.993 1.00 11.12 272 GLY A N 1
ATOM 2075 C CA . GLY A 1 272 ? 18.303 -15.843 35.434 1.00 10.97 272 GLY A CA 1
ATOM 2076 C C . GLY A 1 272 ? 19.503 -15.235 36.156 1.00 10.91 272 GLY A C 1
ATOM 2077 O O . GLY A 1 272 ? 19.342 -14.463 37.138 1.00 10.53 272 GLY A O 1
ATOM 2078 N N . ALA A 1 273 ? 20.718 -15.608 35.757 1.00 10.29 273 ALA A N 1
ATOM 2079 C CA . ALA A 1 273 ? 21.894 -15.140 36.501 1.00 10.41 273 ALA A CA 1
ATOM 2080 C C . ALA A 1 273 ? 22.013 -13.610 36.348 1.00 10.62 273 ALA A C 1
ATOM 2081 O O . ALA A 1 273 ? 22.401 -12.897 37.315 1.00 10.57 273 ALA A O 1
ATOM 2083 N N . ILE A 1 274 ? 21.810 -13.087 35.153 1.00 11.30 274 ILE A N 1
ATOM 2084 C CA . ILE A 1 274 ? 21.800 -11.611 34.954 1.00 11.13 274 ILE A CA 1
ATOM 2085 C C . ILE A 1 274 ? 20.680 -10.997 35.817 1.00 11.40 274 ILE A C 1
ATOM 2086 O O . ILE A 1 274 ? 20.911 -9.965 36.467 1.00 10.54 274 ILE A O 1
ATOM 2091 N N . ALA A 1 275 ? 19.475 -11.555 35.744 1.00 10.92 275 ALA A N 1
ATOM 2092 C CA . ALA A 1 275 ? 18.297 -10.992 36.410 1.00 11.01 275 ALA A CA 1
ATOM 2093 C C . ALA A 1 275 ? 18.527 -10.954 37.943 1.00 10.22 275 ALA A C 1
ATOM 2094 O O . ALA A 1 275 ? 18.046 -10.006 38.544 1.00 11.34 275 ALA A O 1
ATOM 2096 N N . PHE A 1 276 ? 19.177 -11.947 38.514 1.00 9.79 276 PHE A N 1
ATOM 2097 C CA . PHE A 1 276 ? 19.405 -12.051 39.986 1.00 9.38 276 PHE A CA 1
ATOM 2098 C C . PHE A 1 276 ? 20.498 -11.066 40.406 1.00 9.59 276 PHE A C 1
ATOM 2099 O O . PHE A 1 276 ? 20.498 -10.683 41.586 1.00 9.73 276 PHE A O 1
ATOM 2107 N N . SER A 1 277 ? 21.443 -10.750 39.517 1.00 10.00 277 SER A N 1
ATOM 2108 C CA . SER A 1 277 ? 22.530 -9.779 39.788 1.00 9.63 277 SER A CA 1
ATOM 2109 C C . SER A 1 277 ? 23.059 -9.915 41.229 1.00 9.90 277 SER A C 1
ATOM 2110 O O . SER A 1 277 ? 23.066 -8.889 41.952 1.00 9.90 277 SER A O 1
ATOM 2113 N N . SER A 1 278 ? 23.463 -11.101 41.652 1.00 9.60 278 SER A N 1
ATOM 2114 C CA . SER A 1 278 ? 23.834 -11.337 43.067 1.00 9.25 278 SER A CA 1
ATOM 2115 C C . SER A 1 278 ? 25.290 -11.741 43.229 1.00 9.77 278 SER A C 1
ATOM 2116 O O . SER A 1 278 ? 25.979 -12.037 42.204 1.00 9.95 278 SER A O 1
ATOM 2119 N N . VAL A 1 279 ? 25.747 -11.835 44.483 1.00 9.47 279 VAL A N 1
ATOM 2120 C CA . VAL A 1 279 ? 27.100 -12.342 44.716 1.00 10.02 279 VAL A CA 1
ATOM 2121 C C . VAL A 1 279 ? 27.254 -13.749 44.202 1.00 10.54 279 VAL A C 1
ATOM 2122 O O . VAL A 1 279 ? 28.425 -14.172 43.996 1.00 10.39 279 VAL A O 1
ATOM 2126 N N . LEU A 1 280 ? 26.164 -14.556 44.119 1.00 10.12 280 LEU A N 1
ATOM 2127 C CA . LEU A 1 280 ? 26.275 -15.934 43.626 1.00 10.22 280 LEU A CA 1
ATOM 2128 C C . LEU A 1 280 ? 25.960 -16.009 42.135 1.00 10.47 280 LEU A C 1
ATOM 2129 O O . LEU A 1 280 ? 26.512 -16.904 41.516 1.00 10.64 280 LEU A O 1
ATOM 2134 N N . SER A 1 281 ? 25.090 -15.158 41.606 1.00 9.91 281 SER A N 1
ATOM 2135 C CA . SER A 1 281 ? 24.673 -15.253 40.185 1.00 10.22 281 SER A CA 1
ATOM 2136 C C . SER A 1 281 ? 25.655 -14.570 39.256 1.00 10.14 281 SER A C 1
ATOM 2137 O O . SER A 1 281 ? 25.879 -15.062 38.140 1.00 10.79 281 SER A O 1
ATOM 2140 N N . TYR A 1 282 ? 26.289 -13.456 39.674 1.00 9.90 282 TYR A N 1
ATOM 2141 C CA . TYR A 1 282 ? 27.167 -12.737 38.744 1.00 9.76 282 TYR A CA 1
ATOM 2142 C C . TYR A 1 282 ? 28.367 -13.593 38.343 1.00 10.25 282 TYR A C 1
ATOM 2143 O O . TYR A 1 282 ? 28.799 -13.547 37.190 1.00 10.98 282 TYR A O 1
ATOM 2152 N N . PRO A 1 283 ? 28.942 -14.445 39.210 1.00 10.31 283 PRO A N 1
ATOM 2153 C CA . PRO A 1 283 ? 30.059 -15.293 38.763 1.00 10.81 283 PRO A CA 1
ATOM 2154 C C . PRO A 1 283 ? 29.664 -16.273 37.635 1.00 11.57 283 PRO A C 1
ATOM 2155 O O . PRO A 1 283 ? 30.477 -16.595 36.753 1.00 10.73 283 PRO A O 1
ATOM 2159 N N . VAL A 1 284 ? 28.382 -16.663 37.601 1.00 12.03 284 VAL A N 1
ATOM 2160 C CA . VAL A 1 284 ? 27.795 -17.435 36.471 1.00 12.99 284 VAL A CA 1
ATOM 2161 C C . VAL A 1 284 ? 27.859 -16.633 35.162 1.00 12.08 284 VAL A C 1
ATOM 2162 O O . VAL A 1 284 ? 28.280 -17.181 34.142 1.00 12.84 284 VAL A O 1
ATOM 2166 N N . VAL A 1 285 ? 27.490 -15.366 35.215 1.00 10.74 285 VAL A N 1
ATOM 2167 C CA . VAL A 1 285 ? 27.566 -14.463 34.056 1.00 11.24 285 VAL A CA 1
ATOM 2168 C C . VAL A 1 285 ? 29.030 -14.326 33.628 1.00 10.89 285 VAL A C 1
ATOM 2169 O O . VAL A 1 285 ? 29.316 -14.389 32.392 1.00 11.52 285 VAL A O 1
ATOM 2173 N N . ALA A 1 286 ? 29.921 -14.108 34.583 1.00 10.28 286 ALA A N 1
ATOM 2174 C CA . ALA A 1 286 ? 31.349 -13.888 34.233 1.00 11.00 286 ALA A CA 1
ATOM 2175 C C . ALA A 1 286 ? 31.948 -15.138 33.596 1.00 11.92 286 ALA A C 1
ATOM 2176 O O . ALA A 1 286 ? 32.886 -15.052 32.755 1.00 11.47 286 ALA A O 1
ATOM 2178 N N . GLU A 1 287 ? 31.430 -16.308 33.931 1.00 12.57 287 GLU A N 1
ATOM 2179 C CA . GLU A 1 287 ? 31.909 -17.555 33.334 1.00 14.65 287 GLU A CA 1
ATOM 2180 C C . GLU A 1 287 ? 31.318 -17.789 31.942 1.00 15.02 287 GLU A C 1
ATOM 2181 O O . GLU A 1 287 ? 32.109 -18.133 31.041 1.00 15.58 287 GLU A O 1
ATOM 2187 N N . GLN A 1 288 ? 30.014 -17.659 31.802 1.00 13.72 288 GLN A N 1
ATOM 2188 C CA . GLN A 1 288 ? 29.248 -18.151 30.642 1.00 15.41 288 GLN A CA 1
ATOM 2189 C C . GLN A 1 288 ? 29.037 -17.077 29.577 1.00 14.97 288 GLN A C 1
ATOM 2190 O O . GLN A 1 288 ? 28.804 -17.471 28.421 1.00 15.64 288 GLN A O 1
ATOM 2196 N N . LEU A 1 289 ? 29.092 -15.777 29.896 1.00 14.18 289 LEU A N 1
ATOM 2197 C CA . LEU A 1 289 ? 28.864 -14.752 28.868 1.00 14.55 289 LEU A CA 1
ATOM 2198 C C . LEU A 1 289 ? 30.110 -14.477 28.017 1.00 13.38 289 LEU A C 1
ATOM 2199 O O . LEU A 1 289 ? 29.978 -14.362 26.806 1.00 13.01 289 LEU A O 1
ATOM 2204 N N . PRO A 1 290 ? 31.327 -14.386 28.569 1.00 12.64 290 PRO A N 1
ATOM 2205 C CA . PRO A 1 290 ? 32.495 -14.040 27.729 1.00 13.13 290 PRO A CA 1
ATOM 2206 C C . PRO A 1 290 ? 32.715 -14.921 26.509 1.00 13.79 290 PRO A C 1
ATOM 2207 O O . PRO A 1 290 ? 33.026 -14.407 25.440 1.00 13.76 290 PRO A O 1
ATOM 2211 N N . PRO A 1 291 ? 32.551 -16.262 26.570 1.00 14.20 291 PRO A N 1
ATOM 2212 C CA . PRO A 1 291 ? 32.728 -17.063 25.358 1.00 15.30 291 PRO A CA 1
ATOM 2213 C C . PRO A 1 291 ? 31.744 -16.642 24.255 1.00 15.53 291 PRO A C 1
ATOM 2214 O O . PRO A 1 291 ? 32.094 -16.665 23.068 1.00 16.64 291 PRO A O 1
ATOM 2218 N N . GLN A 1 292 ? 30.535 -16.271 24.651 1.00 15.82 292 GLN A N 1
ATOM 2219 C CA . GLN A 1 292 ? 29.490 -15.839 23.663 1.00 16.28 292 GLN A CA 1
ATOM 2220 C C . GLN A 1 292 ? 29.842 -14.478 23.060 1.00 15.99 292 GLN A C 1
ATOM 2221 O O . GLN A 1 292 ? 29.701 -14.293 21.828 1.00 15.05 292 GLN A O 1
ATOM 2227 N N . ILE A 1 293 ? 30.375 -13.571 23.880 1.00 14.40 293 ILE A N 1
ATOM 2228 C CA . ILE A 1 293 ? 30.815 -12.253 23.382 1.00 15.08 293 ILE A CA 1
ATOM 2229 C C . ILE A 1 293 ? 32.004 -12.442 22.446 1.00 15.82 293 ILE A C 1
ATOM 2230 O O . ILE A 1 293 ? 32.056 -11.772 21.368 1.00 16.04 293 ILE A O 1
ATOM 2235 N N . SER A 1 294 ? 32.920 -13.351 22.784 1.00 16.87 294 SER A N 1
ATOM 2236 C CA A SER A 1 294 ? 34.095 -13.610 21.935 0.50 17.95 294 SER A CA 1
ATOM 2237 C CA B SER A 1 294 ? 34.093 -13.646 21.926 0.50 17.65 294 SER A CA 1
ATOM 2238 C C . SER A 1 294 ? 33.637 -14.047 20.532 1.00 19.12 294 SER A C 1
ATOM 2239 O O . SER A 1 294 ? 34.312 -13.671 19.560 1.00 19.28 294 SER A O 1
ATOM 2244 N N . GLN A 1 295 ? 32.554 -14.837 20.436 1.00 19.79 295 GLN A N 1
ATOM 2245 C CA . GLN A 1 295 ? 32.113 -15.343 19.113 1.00 22.41 295 GLN A CA 1
ATOM 2246 C C . GLN A 1 295 ? 31.680 -14.174 18.239 1.00 22.48 295 GLN A C 1
ATOM 2247 O O . GLN A 1 295 ? 31.701 -14.347 17.042 1.00 24.16 295 GLN A O 1
ATOM 2253 N N . ILE A 1 296 ? 31.238 -13.061 18.816 1.00 21.59 296 ILE A N 1
ATOM 2254 C CA . ILE A 1 296 ? 30.737 -11.924 18.027 1.00 22.00 296 ILE A CA 1
ATOM 2255 C C . ILE A 1 296 ? 31.852 -10.917 17.833 1.00 20.99 296 ILE A C 1
ATOM 2256 O O . ILE A 1 296 ? 32.057 -10.510 16.671 1.00 21.44 296 ILE A O 1
ATOM 2261 N N . LEU A 1 297 ? 32.571 -10.547 18.875 1.00 18.45 297 LEU A N 1
ATOM 2262 C CA . LEU A 1 297 ? 33.537 -9.449 18.767 1.00 18.27 297 LEU A CA 1
ATOM 2263 C C . LEU A 1 297 ? 34.891 -9.991 18.326 1.00 18.99 297 LEU A C 1
ATOM 2264 O O . LEU A 1 297 ? 35.752 -9.148 18.016 1.00 19.19 297 LEU A O 1
ATOM 2269 N N . GLY A 1 298 ? 35.125 -11.297 18.367 1.00 19.45 298 GLY A N 1
ATOM 2270 C CA . GLY A 1 298 ? 36.510 -11.801 18.351 1.00 20.01 298 GLY A CA 1
ATOM 2271 C C . GLY A 1 298 ? 37.096 -11.791 19.759 1.00 20.95 298 GLY A C 1
ATOM 2272 O O . GLY A 1 298 ? 36.597 -11.065 20.639 1.00 21.47 298 GLY A O 1
ATOM 2273 N N . ALA A 1 299 ? 38.100 -12.603 20.031 1.00 22.65 299 ALA A N 1
ATOM 2274 C CA . ALA A 1 299 ? 38.717 -12.629 21.369 1.00 23.69 299 ALA A CA 1
ATOM 2275 C C . ALA A 1 299 ? 39.452 -11.310 21.609 1.00 24.71 299 ALA A C 1
ATOM 2276 O O . ALA A 1 299 ? 39.940 -10.714 20.607 1.00 26.61 299 ALA A O 1
ATOM 2279 N N . ALA B 1 9 ? -18.331 -8.486 -9.146 1.00 55.98 9 ALA B N 1
ATOM 2280 C CA . ALA B 1 9 ? -19.046 -7.267 -8.802 1.00 53.65 9 ALA B CA 1
ATOM 2281 C C . ALA B 1 9 ? -18.156 -6.371 -7.923 1.00 48.93 9 ALA B C 1
ATOM 2282 O O . ALA B 1 9 ? -18.025 -5.244 -8.351 1.00 49.79 9 ALA B O 1
ATOM 2284 N N . VAL B 1 10 ? -17.587 -6.781 -6.768 1.00 46.26 10 VAL B N 1
ATOM 2285 C CA . VAL B 1 10 ? -17.078 -5.753 -5.808 1.00 43.57 10 VAL B CA 1
ATOM 2286 C C . VAL B 1 10 ? -15.551 -5.718 -5.832 1.00 42.53 10 VAL B C 1
ATOM 2287 O O . VAL B 1 10 ? -14.925 -6.778 -5.705 1.00 40.29 10 VAL B O 1
ATOM 2291 N N . THR B 1 11 ? -14.992 -4.517 -5.967 1.00 42.43 11 THR B N 1
ATOM 2292 C CA . THR B 1 11 ? -13.528 -4.315 -6.005 1.00 43.70 11 THR B CA 1
ATOM 2293 C C . THR B 1 11 ? -13.143 -3.527 -4.765 1.00 42.89 11 THR B C 1
ATOM 2294 O O . THR B 1 11 ? -13.625 -2.393 -4.616 1.00 43.16 11 THR B O 1
ATOM 2298 N N . ILE B 1 12 ? -12.328 -4.118 -3.901 1.00 40.86 12 ILE B N 1
ATOM 2299 C CA . ILE B 1 12 ? -11.864 -3.452 -2.655 1.00 41.06 12 ILE B CA 1
ATOM 2300 C C . ILE B 1 12 ? -10.454 -2.931 -2.905 1.00 39.76 12 ILE B C 1
ATOM 2301 O O . ILE B 1 12 ? -9.619 -3.723 -3.356 1.00 40.04 12 ILE B O 1
ATOM 2306 N N . THR B 1 13 ? -10.208 -1.671 -2.588 1.00 39.78 13 THR B N 1
ATOM 2307 C CA . THR B 1 13 ? -8.852 -1.080 -2.589 1.00 41.06 13 THR B CA 1
ATOM 2308 C C . THR B 1 13 ? -8.299 -1.118 -1.165 1.00 40.20 13 THR B C 1
ATOM 2309 O O . THR B 1 13 ? -8.891 -0.503 -0.301 1.00 37.22 13 THR B O 1
ATOM 2313 N N . HIS B 1 14 ? -7.157 -1.774 -0.994 1.00 40.82 14 HIS B N 1
ATOM 2314 C CA . HIS B 1 14 ? -6.411 -1.858 0.288 1.00 40.54 14 HIS B CA 1
ATOM 2315 C C . HIS B 1 14 ? -4.909 -1.612 0.043 1.00 42.81 14 HIS B C 1
ATOM 2316 O O . HIS B 1 14 ? -4.497 -1.298 -1.116 1.00 41.84 14 HIS B O 1
ATOM 2323 N N . LEU B 1 15 ? -4.105 -1.723 1.103 1.00 43.98 15 LEU B N 1
ATOM 2324 C CA . LEU B 1 15 ? -2.643 -1.434 1.081 1.00 45.00 15 LEU B CA 1
ATOM 2325 C C . LEU B 1 15 ? -1.950 -2.078 -0.114 1.00 47.73 15 LEU B C 1
ATOM 2326 O O . LEU B 1 15 ? -1.056 -1.412 -0.681 1.00 51.05 15 LEU B O 1
ATOM 2331 N N . PHE B 1 16 ? -2.263 -3.344 -0.404 1.00 48.85 16 PHE B N 1
ATOM 2332 C CA . PHE B 1 16 ? -1.468 -4.222 -1.298 1.00 51.05 16 PHE B CA 1
ATOM 2333 C C . PHE B 1 16 ? -2.005 -4.210 -2.721 1.00 48.72 16 PHE B C 1
ATOM 2334 O O . PHE B 1 16 ? -1.388 -4.902 -3.558 1.00 50.65 16 PHE B O 1
ATOM 2342 N N . GLY B 1 17 ? -3.067 -3.458 -2.978 1.00 46.37 17 GLY B N 1
ATOM 2343 C CA . GLY B 1 17 ? -3.659 -3.363 -4.318 1.00 47.14 17 GLY B CA 1
ATOM 2344 C C . GLY B 1 17 ? -5.159 -3.473 -4.255 1.00 45.20 17 GLY B C 1
ATOM 2345 O O . GLY B 1 17 ? -5.775 -2.806 -3.423 1.00 42.63 17 GLY B O 1
ATOM 2346 N N . GLN B 1 18 ? -5.721 -4.303 -5.123 1.00 45.60 18 GLN B N 1
ATOM 2347 C CA . GLN B 1 18 ? -7.184 -4.461 -5.247 1.00 46.27 18 GLN B CA 1
ATOM 2348 C C . GLN B 1 18 ? -7.512 -5.937 -5.082 1.00 44.74 18 GLN B C 1
ATOM 2349 O O . GLN B 1 18 ? -6.747 -6.795 -5.540 1.00 44.56 18 GLN B O 1
ATOM 2355 N N . THR B 1 19 ? -8.647 -6.205 -4.457 1.00 42.40 19 THR B N 1
ATOM 2356 C CA . THR B 1 19 ? -9.212 -7.564 -4.395 1.00 41.92 19 THR B CA 1
ATOM 2357 C C . THR B 1 19 ? -10.602 -7.525 -5.018 1.00 41.85 19 THR B C 1
ATOM 2358 O O . THR B 1 19 ? -11.408 -6.651 -4.645 1.00 40.25 19 THR B O 1
ATOM 2362 N N . VAL B 1 20 ? -10.856 -8.457 -5.915 1.00 43.58 20 VAL B N 1
ATOM 2363 C CA . VAL B 1 20 ? -12.191 -8.579 -6.534 1.00 44.88 20 VAL B CA 1
ATOM 2364 C C . VAL B 1 20 ? -12.900 -9.752 -5.883 1.00 45.24 20 VAL B C 1
ATOM 2365 O O . VAL B 1 20 ? -12.337 -10.862 -5.827 1.00 45.37 20 VAL B O 1
ATOM 2369 N N . ILE B 1 21 ? -14.111 -9.476 -5.424 1.00 43.97 21 ILE B N 1
ATOM 2370 C CA . ILE B 1 21 ? -15.040 -10.474 -4.840 1.00 44.08 21 ILE B CA 1
ATOM 2371 C C . ILE B 1 21 ? -16.238 -10.568 -5.778 1.00 44.55 21 ILE B C 1
ATOM 2372 O O . ILE B 1 21 ? -16.991 -9.588 -5.920 1.00 41.31 21 ILE B O 1
ATOM 2377 N N . LYS B 1 22 ? -16.367 -11.718 -6.423 1.00 47.61 22 LYS B N 1
ATOM 2378 C CA . LYS B 1 22 ? -17.285 -11.865 -7.585 1.00 50.79 22 LYS B CA 1
ATOM 2379 C C . LYS B 1 22 ? -18.717 -12.025 -7.057 1.00 49.53 22 LYS B C 1
ATOM 2380 O O . LYS B 1 22 ? -19.620 -11.597 -7.758 1.00 48.96 22 LYS B O 1
ATOM 2386 N N . GLU B 1 23 ? -18.913 -12.561 -5.857 1.00 46.76 23 GLU B N 1
ATOM 2387 C CA . GLU B 1 23 ? -20.270 -12.883 -5.354 1.00 48.07 23 GLU B CA 1
ATOM 2388 C C . GLU B 1 23 ? -20.229 -12.964 -3.824 1.00 47.03 23 GLU B C 1
ATOM 2389 O O . GLU B 1 23 ? -19.156 -13.083 -3.221 1.00 43.47 23 GLU B O 1
ATOM 2395 N N . PRO B 1 24 ? -21.387 -12.841 -3.138 1.00 48.02 24 PRO B N 1
ATOM 2396 C CA . PRO B 1 24 ? -21.415 -12.909 -1.678 1.00 46.69 24 PRO B CA 1
ATOM 2397 C C . PRO B 1 24 ? -20.732 -14.188 -1.221 1.00 47.84 24 PRO B C 1
ATOM 2398 O O . PRO B 1 24 ? -21.011 -15.257 -1.717 1.00 47.79 24 PRO B O 1
ATOM 2402 N N . PRO B 1 25 ? -19.718 -14.099 -0.347 1.00 45.27 25 PRO B N 1
ATOM 2403 C CA . PRO B 1 25 ? -18.902 -15.266 -0.038 1.00 46.86 25 PRO B CA 1
ATOM 2404 C C . PRO B 1 25 ? -19.588 -16.221 0.951 1.00 48.02 25 PRO B C 1
ATOM 2405 O O . PRO B 1 25 ? -20.372 -15.782 1.756 1.00 49.14 25 PRO B O 1
ATOM 2409 N N . LYS B 1 26 ? -19.300 -17.509 0.840 1.00 52.62 26 LYS B N 1
ATOM 2410 C CA . LYS B 1 26 ? -19.999 -18.554 1.633 1.00 56.57 26 LYS B CA 1
ATOM 2411 C C . LYS B 1 26 ? -19.019 -19.272 2.563 1.00 54.47 26 LYS B C 1
ATOM 2412 O O . LYS B 1 26 ? -19.506 -20.030 3.402 1.00 55.92 26 LYS B O 1
ATOM 2418 N N . ARG B 1 27 ? -17.712 -19.091 2.380 1.00 52.11 27 ARG B N 1
ATOM 2419 C CA . ARG B 1 27 ? -16.675 -19.779 3.197 1.00 51.21 27 ARG B CA 1
ATOM 2420 C C . ARG B 1 27 ? -15.609 -18.753 3.621 1.00 44.64 27 ARG B C 1
ATOM 2421 O O . ARG B 1 27 ? -14.529 -18.693 2.996 1.00 43.47 27 ARG B O 1
ATOM 2429 N N . VAL B 1 28 ? -15.877 -17.971 4.669 1.00 39.41 28 VAL B N 1
ATOM 2430 C CA . VAL B 1 28 ? -15.034 -16.788 5.007 1.00 36.39 28 VAL B CA 1
ATOM 2431 C C . VAL B 1 28 ? -14.129 -17.146 6.183 1.00 35.05 28 VAL B C 1
ATOM 2432 O O . VAL B 1 28 ? -14.631 -17.604 7.212 1.00 33.51 28 VAL B O 1
ATOM 2436 N N . VAL B 1 29 ? -12.834 -16.930 5.993 1.00 34.24 29 VAL B N 1
ATOM 2437 C CA . VAL B 1 29 ? -11.833 -17.000 7.080 1.00 33.12 29 VAL B CA 1
ATOM 2438 C C . VAL B 1 29 ? -11.637 -15.602 7.648 1.00 30.56 29 VAL B C 1
ATOM 2439 O O . VAL B 1 29 ? -11.331 -14.665 6.898 1.00 29.62 29 VAL B O 1
ATOM 2443 N N . SER B 1 30 ? -11.762 -15.491 8.962 1.00 29.44 30 SER B N 1
ATOM 2444 C CA . SER B 1 30 ? -11.456 -14.235 9.674 1.00 28.16 30 SER B CA 1
ATOM 2445 C C . SER B 1 30 ? -10.081 -14.413 10.318 1.00 29.24 30 SER B C 1
ATOM 2446 O O . SER B 1 30 ? -9.967 -15.098 11.363 1.00 29.70 30 SER B O 1
ATOM 2449 N N . ALA B 1 31 ? -9.076 -13.801 9.714 1.00 29.23 31 ALA B N 1
ATOM 2450 C CA . ALA B 1 31 ? -7.649 -14.058 9.983 1.00 30.01 31 ALA B CA 1
ATOM 2451 C C . ALA B 1 31 ? -7.079 -13.074 10.974 1.00 27.57 31 ALA B C 1
ATOM 2452 O O . ALA B 1 31 ? -5.934 -13.281 11.384 1.00 28.68 31 ALA B O 1
ATOM 2454 N N . GLY B 1 32 ? -7.828 -12.044 11.393 1.00 26.13 32 GLY B N 1
ATOM 2455 C CA . GLY B 1 32 ? -7.336 -11.054 12.355 1.00 23.76 32 GLY B CA 1
ATOM 2456 C C . GLY B 1 32 ? -8.032 -11.168 13.718 1.00 22.11 32 GLY B C 1
ATOM 2457 O O . GLY B 1 32 ? -8.875 -12.070 13.924 1.00 21.57 32 GLY B O 1
ATOM 2458 N N . TYR B 1 33 ? -7.677 -10.279 14.622 1.00 20.37 33 TYR B N 1
ATOM 2459 C CA . TYR B 1 33 ? -8.060 -10.379 16.040 1.00 19.24 33 TYR B CA 1
ATOM 2460 C C . TYR B 1 33 ? -9.543 -10.065 16.274 1.00 17.80 33 TYR B C 1
ATOM 2461 O O . TYR B 1 33 ? -10.035 -10.406 17.357 1.00 16.74 33 TYR B O 1
ATOM 2470 N N . THR B 1 34 ? -10.215 -9.308 15.425 1.00 18.39 34 THR B N 1
ATOM 2471 C CA . THR B 1 34 ? -11.533 -8.741 15.800 1.00 16.88 34 THR B CA 1
ATOM 2472 C C . THR B 1 34 ? -12.597 -8.901 14.724 1.00 17.13 34 THR B C 1
ATOM 2473 O O . THR B 1 34 ? -13.779 -8.586 15.012 1.00 16.04 34 THR B O 1
ATOM 2477 N N . GLU B 1 35 ? -12.221 -9.230 13.491 1.00 18.16 35 GLU B N 1
ATOM 2478 C CA . GLU B 1 35 ? -13.127 -9.065 12.328 1.00 18.94 35 GLU B CA 1
ATOM 2479 C C . GLU B 1 35 ? -14.369 -9.968 12.418 1.00 18.93 35 GLU B C 1
ATOM 2480 O O . GLU B 1 35 ? -15.339 -9.716 11.710 1.00 18.50 35 GLU B O 1
ATOM 2486 N N . GLN B 1 36 ? -14.335 -10.988 13.234 1.00 19.31 36 GLN B N 1
ATOM 2487 C CA . GLN B 1 36 ? -15.513 -11.876 13.400 1.00 19.66 36 GLN B CA 1
ATOM 2488 C C . GLN B 1 36 ? -16.717 -11.046 13.832 1.00 18.66 36 GLN B C 1
ATOM 2489 O O . GLN B 1 36 ? -17.838 -11.414 13.442 1.00 19.86 36 GLN B O 1
ATOM 2495 N N . ASP B 1 37 ? -16.537 -10.027 14.657 1.00 17.44 37 ASP B N 1
ATOM 2496 C CA . ASP B 1 37 ? -17.730 -9.293 15.167 1.00 17.00 37 ASP B CA 1
ATOM 2497 C C . ASP B 1 37 ? -18.455 -8.602 14.003 1.00 17.00 37 ASP B C 1
ATOM 2498 O O . ASP B 1 37 ? -19.705 -8.704 13.891 1.00 17.21 37 ASP B O 1
ATOM 2503 N N . ASP B 1 38 ? -17.698 -7.903 13.156 1.00 16.58 38 ASP B N 1
ATOM 2504 C CA . ASP B 1 38 ? -18.339 -7.136 12.056 1.00 17.25 38 ASP B CA 1
ATOM 2505 C C . ASP B 1 38 ? -18.930 -8.107 11.040 1.00 18.57 38 ASP B C 1
ATOM 2506 O O . ASP B 1 38 ? -19.996 -7.823 10.491 1.00 19.99 38 ASP B O 1
ATOM 2511 N N . LEU B 1 39 ? -18.266 -9.239 10.795 1.00 19.41 39 LEU B N 1
ATOM 2512 C CA . LEU B 1 39 ? -18.786 -10.285 9.891 1.00 20.57 39 LEU B CA 1
ATOM 2513 C C . LEU B 1 39 ? -20.098 -10.852 10.459 1.00 21.70 39 LEU B C 1
ATOM 2514 O O . LEU B 1 39 ? -21.114 -10.918 9.713 1.00 22.93 39 LEU B O 1
ATOM 2519 N N . LEU B 1 40 ? -20.095 -11.241 11.720 1.00 22.27 40 LEU B N 1
ATOM 2520 C CA . LEU B 1 40 ? -21.282 -11.876 12.339 1.00 23.40 40 LEU B CA 1
ATOM 2521 C C . LEU B 1 40 ? -22.419 -10.857 12.354 1.00 23.96 40 LEU B C 1
ATOM 2522 O O . LEU B 1 40 ? -23.617 -11.259 12.216 1.00 25.71 40 LEU B O 1
ATOM 2527 N N . ALA B 1 41 ? -22.121 -9.584 12.494 1.00 22.40 41 ALA B N 1
ATOM 2528 C CA . ALA B 1 41 ? -23.159 -8.533 12.578 1.00 23.18 41 ALA B CA 1
ATOM 2529 C C . ALA B 1 41 ? -24.015 -8.514 11.303 1.00 24.72 41 ALA B C 1
ATOM 2530 O O . ALA B 1 41 ? -25.178 -8.110 11.381 1.00 24.88 41 ALA B O 1
ATOM 2532 N N . VAL B 1 42 ? -23.406 -8.854 10.169 1.00 25.69 42 VAL B N 1
ATOM 2533 C CA . VAL B 1 42 ? -24.119 -8.845 8.859 1.00 26.95 42 VAL B CA 1
ATOM 2534 C C . VAL B 1 42 ? -24.348 -10.285 8.425 1.00 28.37 42 VAL B C 1
ATOM 2535 O O . VAL B 1 42 ? -24.463 -10.505 7.203 1.00 27.78 42 VAL B O 1
ATOM 2539 N N . ASP B 1 43 ? -24.470 -11.202 9.375 1.00 29.29 43 ASP B N 1
ATOM 2540 C CA . ASP B 1 43 ? -24.900 -12.617 9.179 1.00 32.35 43 ASP B CA 1
ATOM 2541 C C . ASP B 1 43 ? -23.932 -13.350 8.267 1.00 32.14 43 ASP B C 1
ATOM 2542 O O . ASP B 1 43 ? -24.350 -14.286 7.564 1.00 34.04 43 ASP B O 1
ATOM 2547 N N . VAL B 1 44 ? -22.656 -12.982 8.305 1.00 30.64 44 VAL B N 1
ATOM 2548 C CA . VAL B 1 44 ? -21.593 -13.804 7.668 1.00 31.03 44 VAL B CA 1
ATOM 2549 C C . VAL B 1 44 ? -20.880 -14.613 8.745 1.00 31.65 44 VAL B C 1
ATOM 2550 O O . VAL B 1 44 ? -20.198 -14.039 9.616 1.00 30.38 44 VAL B O 1
ATOM 2554 N N . VAL B 1 45 ? -21.137 -15.920 8.767 1.00 32.53 45 VAL B N 1
ATOM 2555 C CA . VAL B 1 45 ? -20.603 -16.755 9.871 1.00 32.87 45 VAL B CA 1
ATOM 2556 C C . VAL B 1 45 ? -19.282 -17.304 9.367 1.00 33.01 45 VAL B C 1
ATOM 2557 O O . VAL B 1 45 ? -19.263 -18.138 8.461 1.00 33.86 45 VAL B O 1
ATOM 2561 N N . PRO B 1 46 ? -18.148 -16.882 9.940 1.00 31.09 46 PRO B N 1
ATOM 2562 C CA . PRO B 1 46 ? -16.875 -17.376 9.451 1.00 32.19 46 PRO B CA 1
ATOM 2563 C C . PRO B 1 46 ? -16.739 -18.899 9.671 1.00 34.35 46 PRO B C 1
ATOM 2564 O O . PRO B 1 46 ? -17.282 -19.399 10.637 1.00 33.71 46 PRO B O 1
ATOM 2568 N N . ILE B 1 47 ? -16.023 -19.568 8.772 1.00 36.58 47 ILE B N 1
ATOM 2569 C CA . ILE B 1 47 ? -15.603 -20.989 8.941 1.00 38.46 47 ILE B CA 1
ATOM 2570 C C . ILE B 1 47 ? -14.334 -21.038 9.804 1.00 38.12 47 ILE B C 1
ATOM 2571 O O . ILE B 1 47 ? -13.969 -22.144 10.251 1.00 38.73 47 ILE B O 1
ATOM 2576 N N . ALA B 1 48 ? -13.694 -19.892 10.069 1.00 35.16 48 ALA B N 1
ATOM 2577 C CA . ALA B 1 48 ? -12.535 -19.806 10.969 1.00 33.72 48 ALA B CA 1
ATOM 2578 C C . ALA B 1 48 ? -12.502 -18.408 11.576 1.00 32.21 48 ALA B C 1
ATOM 2579 O O . ALA B 1 48 ? -12.772 -17.442 10.835 1.00 30.79 48 ALA B O 1
ATOM 2581 N N . VAL B 1 49 ? -12.173 -18.343 12.861 1.00 30.13 49 VAL B N 1
ATOM 2582 C CA . VAL B 1 49 ? -12.053 -17.098 13.681 1.00 29.36 49 VAL B CA 1
ATOM 2583 C C . VAL B 1 49 ? -10.661 -17.167 14.291 1.00 28.34 49 VAL B C 1
ATOM 2584 O O . VAL B 1 49 ? -10.152 -18.297 14.421 1.00 31.73 49 VAL B O 1
ATOM 2588 N N . THR B 1 50 ? -10.008 -16.039 14.529 1.00 25.88 50 THR B N 1
ATOM 2589 C CA . THR B 1 50 ? -8.644 -16.015 15.073 1.00 25.28 50 THR B CA 1
ATOM 2590 C C . THR B 1 50 ? -8.737 -15.593 16.513 1.00 24.61 50 THR B C 1
ATOM 2591 O O . THR B 1 50 ? -9.359 -14.532 16.763 1.00 23.30 50 THR B O 1
ATOM 2595 N N . ASP B 1 51 ? -8.151 -16.391 17.405 1.00 24.73 51 ASP B N 1
ATOM 2596 C CA . ASP B 1 51 ? -8.172 -16.075 18.837 1.00 24.12 51 ASP B CA 1
ATOM 2597 C C . ASP B 1 51 ? -7.313 -14.841 19.116 1.00 23.10 51 ASP B C 1
ATOM 2598 O O . ASP B 1 51 ? -6.299 -14.570 18.398 1.00 24.62 51 ASP B O 1
ATOM 2603 N N . TRP B 1 52 ? -7.711 -14.092 20.129 1.00 21.32 52 TRP B N 1
ATOM 2604 C CA . TRP B 1 52 ? -6.954 -12.897 20.602 1.00 19.89 52 TRP B CA 1
ATOM 2605 C C . TRP B 1 52 ? -6.667 -13.038 22.098 1.00 19.68 52 TRP B C 1
ATOM 2606 O O . TRP B 1 52 ? -5.484 -13.264 22.463 1.00 20.00 52 TRP B O 1
ATOM 2617 N N . PHE B 1 53 ? -7.675 -12.942 22.959 1.00 17.56 53 PHE B N 1
ATOM 2618 C CA . PHE B 1 53 ? -7.470 -13.120 24.419 1.00 18.20 53 PHE B CA 1
ATOM 2619 C C . PHE B 1 53 ? -8.821 -13.497 25.032 1.00 17.29 53 PHE B C 1
ATOM 2620 O O . PHE B 1 53 ? -9.871 -13.401 24.280 1.00 16.85 53 PHE B O 1
ATOM 2628 N N . GLY B 1 54 ? -8.772 -13.859 26.314 1.00 16.98 54 GLY B N 1
ATOM 2629 C CA . GLY B 1 54 ? -9.977 -14.064 27.143 1.00 17.02 54 GLY B CA 1
ATOM 2630 C C . GLY B 1 54 ? -10.512 -15.484 27.155 1.00 17.82 54 GLY B C 1
ATOM 2631 O O . GLY B 1 54 ? -11.431 -15.741 27.924 1.00 17.23 54 GLY B O 1
ATOM 2632 N N . ASP B 1 55 ? -9.972 -16.393 26.343 1.00 19.08 55 ASP B N 1
ATOM 2633 C CA . ASP B 1 55 ? -10.312 -17.833 26.400 1.00 20.82 55 ASP B CA 1
ATOM 2634 C C . ASP B 1 55 ? -11.831 -18.022 26.200 1.00 20.80 55 ASP B C 1
ATOM 2635 O O . ASP B 1 55 ? -12.467 -18.770 26.945 1.00 19.74 55 ASP B O 1
ATOM 2640 N N . GLN B 1 56 ? -12.391 -17.349 25.192 1.00 20.45 56 GLN B N 1
ATOM 2641 C CA . GLN B 1 56 ? -13.810 -17.498 24.828 1.00 20.81 56 GLN B CA 1
ATOM 2642 C C . GLN B 1 56 ? -13.950 -18.692 23.893 1.00 21.58 56 GLN B C 1
ATOM 2643 O O . GLN B 1 56 ? -13.151 -18.889 22.985 1.00 22.00 56 GLN B O 1
ATOM 2649 N N . PRO B 1 57 ? -15.020 -19.476 24.044 1.00 22.74 57 PRO B N 1
ATOM 2650 C CA . PRO B 1 57 ? -15.373 -20.531 23.081 1.00 24.54 57 PRO B CA 1
ATOM 2651 C C . PRO B 1 57 ? -15.458 -19.978 21.643 1.00 24.69 57 PRO B C 1
ATOM 2652 O O . PRO B 1 57 ? -16.133 -18.953 21.396 1.00 23.85 57 PRO B O 1
ATOM 2656 N N . PHE B 1 58 ? -14.740 -20.615 20.725 1.00 24.86 58 PHE B N 1
ATOM 2657 C CA . PHE B 1 58 ? -14.688 -20.233 19.295 1.00 25.38 58 PHE B CA 1
ATOM 2658 C C . PHE B 1 58 ? -14.162 -18.803 19.125 1.00 24.02 58 PHE B C 1
ATOM 2659 O O . PHE B 1 58 ? -14.363 -18.265 18.029 1.00 23.85 58 PHE B O 1
ATOM 2667 N N . ALA B 1 59 ? -13.416 -18.282 20.101 1.00 22.93 59 ALA B N 1
ATOM 2668 C CA . ALA B 1 59 ? -12.826 -16.920 20.107 1.00 20.95 59 ALA B CA 1
ATOM 2669 C C . ALA B 1 59 ? -13.950 -15.894 19.919 1.00 19.54 59 ALA B C 1
ATOM 2670 O O . ALA B 1 59 ? -13.676 -14.748 19.488 1.00 18.29 59 ALA B O 1
ATOM 2672 N N . VAL B 1 60 ? -15.170 -16.273 20.252 1.00 19.04 60 VAL B N 1
ATOM 2673 C CA . VAL B 1 60 ? -16.326 -15.371 20.104 1.00 19.29 60 VAL B CA 1
ATOM 2674 C C . VAL B 1 60 ? -16.792 -14.924 21.492 1.00 18.87 60 VAL B C 1
ATOM 2675 O O . VAL B 1 60 ? -17.236 -15.759 22.332 1.00 18.22 60 VAL B O 1
ATOM 2679 N N . TRP B 1 61 ? -16.772 -13.630 21.704 1.00 17.56 61 TRP B N 1
ATOM 2680 C CA . TRP B 1 61 ? -17.170 -13.082 23.023 1.00 17.69 61 TRP B CA 1
ATOM 2681 C C . TRP B 1 61 ? -18.677 -13.004 23.145 1.00 19.23 61 TRP B C 1
ATOM 2682 O O . TRP B 1 61 ? -19.423 -13.150 22.165 1.00 19.62 61 TRP B O 1
ATOM 2693 N N . PRO B 1 62 ? -19.186 -12.777 24.389 1.00 20.77 62 PRO B N 1
ATOM 2694 C CA . PRO B 1 62 ? -20.624 -12.951 24.639 1.00 22.39 62 PRO B CA 1
ATOM 2695 C C . PRO B 1 62 ? -21.570 -12.079 23.802 1.00 23.08 62 PRO B C 1
ATOM 2696 O O . PRO B 1 62 ? -22.673 -12.530 23.490 1.00 25.38 62 PRO B O 1
ATOM 2700 N N . TRP B 1 63 ? -21.141 -10.906 23.405 1.00 21.49 63 TRP B N 1
ATOM 2701 C CA . TRP B 1 63 ? -21.996 -9.973 22.634 1.00 21.48 63 TRP B CA 1
ATOM 2702 C C . TRP B 1 63 ? -22.155 -10.482 21.182 1.00 22.66 63 TRP B C 1
ATOM 2703 O O . TRP B 1 63 ? -23.072 -10.034 20.483 1.00 24.46 63 TRP B O 1
ATOM 2714 N N . ALA B 1 64 ? -21.289 -11.374 20.728 1.00 21.58 64 ALA B N 1
ATOM 2715 C CA . ALA B 1 64 ? -21.298 -11.908 19.345 1.00 22.25 64 ALA B CA 1
ATOM 2716 C C . ALA B 1 64 ? -21.851 -13.334 19.343 1.00 23.17 64 ALA B C 1
ATOM 2717 O O . ALA B 1 64 ? -22.115 -13.803 18.259 1.00 25.67 64 ALA B O 1
ATOM 2719 N N . ALA B 1 65 ? -21.895 -14.028 20.480 1.00 23.69 65 ALA B N 1
ATOM 2720 C CA . ALA B 1 65 ? -22.262 -15.463 20.555 1.00 26.25 65 ALA B CA 1
ATOM 2721 C C . ALA B 1 65 ? -23.638 -15.711 19.918 1.00 28.13 65 ALA B C 1
ATOM 2722 O O . ALA B 1 65 ? -23.803 -16.690 19.184 1.00 29.95 65 ALA B O 1
ATOM 2724 N N . PRO B 1 66 ? -24.665 -14.860 20.146 1.00 29.12 66 PRO B N 1
ATOM 2725 C CA . PRO B 1 66 ? -25.975 -15.093 19.526 1.00 31.66 66 PRO B CA 1
ATOM 2726 C C . PRO B 1 66 ? -25.892 -15.107 17.991 1.00 32.43 66 PRO B C 1
ATOM 2727 O O . PRO B 1 66 ? -26.475 -15.966 17.361 1.00 33.04 66 PRO B O 1
ATOM 2731 N N . LYS B 1 67 ? -25.171 -14.163 17.383 1.00 30.81 67 LYS B N 1
ATOM 2732 C CA . LYS B 1 67 ? -25.029 -14.146 15.913 1.00 31.74 67 LYS B CA 1
ATOM 2733 C C . LYS B 1 67 ? -24.280 -15.398 15.479 1.00 31.11 67 LYS B C 1
ATOM 2734 O O . LYS B 1 67 ? -24.481 -15.836 14.348 1.00 31.02 67 LYS B O 1
ATOM 2740 N N . LEU B 1 68 ? -23.392 -15.925 16.303 1.00 30.52 68 LEU B N 1
ATOM 2741 C CA . LEU B 1 68 ? -22.597 -17.110 15.929 1.00 32.43 68 LEU B CA 1
ATOM 2742 C C . LEU B 1 68 ? -23.575 -18.291 15.831 1.00 34.85 68 LEU B C 1
ATOM 2743 O O . LEU B 1 68 ? -23.370 -19.219 14.957 1.00 36.94 68 LEU B O 1
ATOM 2748 N N . GLY B 1 69 ? -24.601 -18.260 16.689 1.00 36.26 69 GLY B N 1
ATOM 2749 C CA . GLY B 1 69 ? -25.596 -19.349 16.773 1.00 39.33 69 GLY B CA 1
ATOM 2750 C C . GLY B 1 69 ? -24.901 -20.646 17.134 1.00 39.82 69 GLY B C 1
ATOM 2751 O O . GLY B 1 69 ? -24.038 -20.616 17.997 1.00 39.79 69 GLY B O 1
ATOM 2752 N N . GLY B 1 70 ? -25.202 -21.750 16.449 1.00 42.30 70 GLY B N 1
ATOM 2753 C CA . GLY B 1 70 ? -24.578 -23.046 16.773 1.00 42.43 70 GLY B CA 1
ATOM 2754 C C . GLY B 1 70 ? -23.407 -23.341 15.867 1.00 42.68 70 GLY B C 1
ATOM 2755 O O . GLY B 1 70 ? -22.948 -24.475 15.860 1.00 43.62 70 GLY B O 1
ATOM 2756 N N . ALA B 1 71 ? -22.887 -22.363 15.134 1.00 39.94 71 ALA B N 1
ATOM 2757 C CA . ALA B 1 71 ? -21.707 -22.589 14.277 1.00 39.80 71 ALA B CA 1
ATOM 2758 C C . ALA B 1 71 ? -20.503 -22.915 15.177 1.00 38.92 71 ALA B C 1
ATOM 2759 O O . ALA B 1 71 ? -20.417 -22.370 16.300 1.00 37.00 71 ALA B O 1
ATOM 2761 N N . ARG B 1 72 ? -19.543 -23.672 14.658 1.00 39.21 72 ARG B N 1
ATOM 2762 C CA . ARG B 1 72 ? -18.359 -24.142 15.423 1.00 40.31 72 ARG B CA 1
ATOM 2763 C C . ARG B 1 72 ? -17.166 -23.963 14.516 1.00 38.06 72 ARG B C 1
ATOM 2764 O O . ARG B 1 72 ? -16.590 -24.914 13.983 1.00 39.00 72 ARG B O 1
ATOM 2772 N N . PRO B 1 73 ? -16.800 -22.704 14.254 1.00 35.79 73 PRO B N 1
ATOM 2773 C CA . PRO B 1 73 ? -15.707 -22.449 13.334 1.00 35.19 73 PRO B CA 1
ATOM 2774 C C . PRO B 1 73 ? -14.408 -23.019 13.902 1.00 34.73 73 PRO B C 1
ATOM 2775 O O . PRO B 1 73 ? -14.281 -23.152 15.134 1.00 33.13 73 PRO B O 1
ATOM 2779 N N . ALA B 1 74 ? -13.452 -23.244 13.014 1.00 35.25 74 ALA B N 1
ATOM 2780 C CA . ALA B 1 74 ? -12.061 -23.500 13.415 1.00 35.65 74 ALA B CA 1
ATOM 2781 C C . ALA B 1 74 ? -11.533 -22.240 14.116 1.00 33.38 74 ALA B C 1
ATOM 2782 O O . ALA B 1 74 ? -11.952 -21.114 13.795 1.00 29.80 74 ALA B O 1
ATOM 2784 N N . VAL B 1 75 ? -10.634 -22.437 15.075 1.00 33.76 75 VAL B N 1
ATOM 2785 C CA . VAL B 1 75 ? -9.965 -21.294 15.756 1.00 32.02 75 VAL B CA 1
ATOM 2786 C C . VAL B 1 75 ? -8.493 -21.270 15.342 1.00 33.55 75 VAL B C 1
ATOM 2787 O O . VAL B 1 75 ? -7.744 -22.199 15.673 1.00 34.30 75 VAL B O 1
ATOM 2791 N N . LEU B 1 76 ? -8.109 -20.227 14.627 1.00 33.07 76 LEU B N 1
ATOM 2792 C CA . LEU B 1 76 ? -6.716 -19.917 14.253 1.00 34.13 76 LEU B CA 1
ATOM 2793 C C . LEU B 1 76 ? -6.046 -19.144 15.372 1.00 33.45 76 LEU B C 1
ATOM 2794 O O . LEU B 1 76 ? -6.754 -18.614 16.264 1.00 31.52 76 LEU B O 1
ATOM 2799 N N . ASN B 1 77 ? -4.722 -19.034 15.292 1.00 34.97 77 ASN B N 1
ATOM 2800 C CA . ASN B 1 77 ? -3.987 -18.120 16.190 1.00 34.89 77 ASN B CA 1
ATOM 2801 C C . ASN B 1 77 ? -2.827 -17.476 15.426 1.00 35.59 77 ASN B C 1
ATOM 2802 O O . ASN B 1 77 ? -2.406 -18.025 14.399 1.00 37.12 77 ASN B O 1
ATOM 2807 N N . LEU B 1 78 ? -2.349 -16.353 15.938 1.00 34.80 78 LEU B N 1
ATOM 2808 C CA . LEU B 1 78 ? -1.198 -15.587 15.401 1.00 37.56 78 LEU B CA 1
ATOM 2809 C C . LEU B 1 78 ? 0.012 -15.708 16.332 1.00 41.30 78 LEU B C 1
ATOM 2810 O O . LEU B 1 78 ? 0.867 -14.830 16.284 1.00 44.80 78 LEU B O 1
ATOM 2815 N N . ASP B 1 79 ? 0.091 -16.754 17.142 1.00 41.94 79 ASP B N 1
ATOM 2816 C CA . ASP B 1 79 ? 1.227 -16.912 18.085 1.00 47.87 79 ASP B CA 1
ATOM 2817 C C . ASP B 1 79 ? 2.549 -16.903 17.291 1.00 50.37 79 ASP B C 1
ATOM 2818 O O . ASP B 1 79 ? 3.510 -16.273 17.764 1.00 52.45 79 ASP B O 1
ATOM 2823 N N . ASN B 1 80 ? 2.571 -17.520 16.112 1.00 52.14 80 ASN B N 1
ATOM 2824 C CA . ASN B 1 80 ? 3.774 -17.587 15.239 1.00 56.07 80 ASN B CA 1
ATOM 2825 C C . ASN B 1 80 ? 3.520 -16.957 13.872 1.00 54.04 80 ASN B C 1
ATOM 2826 O O . ASN B 1 80 ? 4.023 -17.495 12.900 1.00 57.41 80 ASN B O 1
ATOM 2831 N N . GLY B 1 81 ? 2.757 -15.867 13.841 1.00 51.67 81 GLY B N 1
ATOM 2832 C CA . GLY B 1 81 ? 2.169 -15.287 12.624 1.00 50.17 81 GLY B CA 1
ATOM 2833 C C . GLY B 1 81 ? 1.075 -16.146 12.008 1.00 48.88 81 GLY B C 1
ATOM 2834 O O . GLY B 1 81 ? 0.611 -17.185 12.574 1.00 44.48 81 GLY B O 1
ATOM 2835 N N . ILE B 1 82 ? 0.693 -15.744 10.810 1.00 47.83 82 ILE B N 1
ATOM 2836 C CA . ILE B 1 82 ? -0.544 -16.242 10.166 1.00 47.19 82 ILE B CA 1
ATOM 2837 C C . ILE B 1 82 ? -0.328 -17.696 9.830 1.00 47.20 82 ILE B C 1
ATOM 2838 O O . ILE B 1 82 ? 0.722 -18.008 9.236 1.00 49.95 82 ILE B O 1
ATOM 2843 N N . GLN B 1 83 ? -1.325 -18.519 10.129 1.00 47.18 83 GLN B N 1
ATOM 2844 C CA . GLN B 1 83 ? -1.337 -19.977 9.844 1.00 48.16 83 GLN B CA 1
ATOM 2845 C C . GLN B 1 83 ? -1.754 -20.232 8.388 1.00 47.19 83 GLN B C 1
ATOM 2846 O O . GLN B 1 83 ? -2.801 -20.890 8.141 1.00 45.24 83 GLN B O 1
ATOM 2852 N N . ILE B 1 84 ? -0.885 -19.835 7.460 1.00 50.92 84 ILE B N 1
ATOM 2853 C CA . ILE B 1 84 ? -1.044 -20.024 5.981 1.00 50.83 84 ILE B CA 1
ATOM 2854 C C . ILE B 1 84 ? -1.465 -21.470 5.693 1.00 51.12 84 ILE B C 1
ATOM 2855 O O . ILE B 1 84 ? -2.450 -21.676 4.955 1.00 50.49 84 ILE B O 1
ATOM 2860 N N . ASP B 1 85 ? -0.775 -22.442 6.306 1.00 51.55 85 ASP B N 1
ATOM 2861 C CA . ASP B 1 85 ? -1.031 -23.883 6.093 1.00 52.00 85 ASP B CA 1
ATOM 2862 C C . ASP B 1 85 ? -2.479 -24.255 6.465 1.00 50.63 85 ASP B C 1
ATOM 2863 O O . ASP B 1 85 ? -3.113 -25.006 5.722 1.00 50.14 85 ASP B O 1
ATOM 2868 N N . ARG B 1 86 ? -2.962 -23.882 7.656 1.00 49.85 86 ARG B N 1
ATOM 2869 C CA . ARG B 1 86 ? -4.362 -24.220 8.039 1.00 49.90 86 ARG B CA 1
ATOM 2870 C C . ARG B 1 86 ? -5.371 -23.457 7.170 1.00 48.38 86 ARG B C 1
ATOM 2871 O O . ARG B 1 86 ? -6.451 -23.997 6.933 1.00 49.98 86 ARG B O 1
ATOM 2879 N N . ILE B 1 87 ? -5.060 -22.240 6.772 1.00 46.20 87 ILE B N 1
ATOM 2880 C CA . ILE B 1 87 ? -6.014 -21.427 5.952 1.00 47.25 87 ILE B CA 1
ATOM 2881 C C . ILE B 1 87 ? -6.182 -22.089 4.578 1.00 50.55 87 ILE B C 1
ATOM 2882 O O . ILE B 1 87 ? -7.359 -22.258 4.145 1.00 52.72 87 ILE B O 1
ATOM 2887 N N . ALA B 1 88 ? -5.087 -22.504 3.947 1.00 53.62 88 ALA B N 1
ATOM 2888 C CA . ALA B 1 88 ? -5.131 -23.226 2.637 1.00 56.25 88 ALA B CA 1
ATOM 2889 C C . ALA B 1 88 ? -6.099 -24.418 2.771 1.00 58.70 88 ALA B C 1
ATOM 2890 O O . ALA B 1 88 ? -7.062 -24.532 1.968 1.00 61.13 88 ALA B O 1
ATOM 2892 N N . ALA B 1 89 ? -5.949 -25.191 3.852 1.00 57.55 89 ALA B N 1
ATOM 2893 C CA . ALA B 1 89 ? -6.684 -26.450 4.084 1.00 57.10 89 ALA B CA 1
ATOM 2894 C C . ALA B 1 89 ? -8.182 -26.180 4.225 1.00 55.42 89 ALA B C 1
ATOM 2895 O O . ALA B 1 89 ? -8.969 -27.060 3.895 1.00 55.33 89 ALA B O 1
ATOM 2897 N N . LEU B 1 90 ? -8.568 -25.000 4.731 1.00 53.18 90 LEU B N 1
ATOM 2898 C CA . LEU B 1 90 ? -9.993 -24.641 4.971 1.00 53.07 90 LEU B CA 1
ATOM 2899 C C . LEU B 1 90 ? -10.722 -24.299 3.667 1.00 54.14 90 LEU B C 1
ATOM 2900 O O . LEU B 1 90 ? -11.957 -24.201 3.749 1.00 53.50 90 LEU B O 1
ATOM 2905 N N . LYS B 1 91 ? -10.011 -24.107 2.551 1.00 56.34 91 LYS B N 1
ATOM 2906 C CA . LYS B 1 91 ? -10.641 -23.862 1.217 1.00 58.91 91 LYS B CA 1
ATOM 2907 C C . LYS B 1 91 ? -11.685 -22.749 1.336 1.00 55.47 91 LYS B C 1
ATOM 2908 O O . LYS B 1 91 ? -12.879 -22.934 1.051 1.00 51.88 91 LYS B O 1
ATOM 2914 N N . PRO B 1 92 ? -11.280 -21.555 1.818 1.00 54.97 92 PRO B N 1
ATOM 2915 C CA . PRO B 1 92 ? -12.209 -20.425 1.876 1.00 52.57 92 PRO B CA 1
ATOM 2916 C C . PRO B 1 92 ? -12.487 -19.869 0.465 1.00 52.15 92 PRO B C 1
ATOM 2917 O O . PRO B 1 92 ? -11.661 -20.047 -0.416 1.00 55.69 92 PRO B O 1
ATOM 2921 N N . ASP B 1 93 ? -13.577 -19.130 0.291 1.00 49.54 93 ASP B N 1
ATOM 2922 C CA . ASP B 1 93 ? -13.738 -18.252 -0.898 1.00 48.58 93 ASP B CA 1
ATOM 2923 C C . ASP B 1 93 ? -13.411 -16.791 -0.555 1.00 45.70 93 ASP B C 1
ATOM 2924 O O . ASP B 1 93 ? -13.252 -16.042 -1.519 1.00 45.06 93 ASP B O 1
ATOM 2929 N N . LEU B 1 94 ? -13.210 -16.422 0.725 1.00 41.76 94 LEU B N 1
ATOM 2930 C CA . LEU B 1 94 ? -12.740 -15.051 1.089 1.00 39.49 94 LEU B CA 1
ATOM 2931 C C . LEU B 1 94 ? -11.958 -15.098 2.390 1.00 37.01 94 LEU B C 1
ATOM 2932 O O . LEU B 1 94 ? -12.409 -15.763 3.318 1.00 36.76 94 LEU B O 1
ATOM 2937 N N . ILE B 1 95 ? -10.845 -14.391 2.415 1.00 36.40 95 ILE B N 1
ATOM 2938 C CA . ILE B 1 95 ? -10.029 -14.238 3.631 1.00 36.04 95 ILE B CA 1
ATOM 2939 C C . ILE B 1 95 ? -10.098 -12.775 4.045 1.00 33.71 95 ILE B C 1
ATOM 2940 O O . ILE B 1 95 ? -9.632 -11.919 3.276 1.00 35.50 95 ILE B O 1
ATOM 2945 N N . VAL B 1 96 ? -10.568 -12.515 5.252 1.00 31.26 96 VAL B N 1
ATOM 2946 C CA . VAL B 1 96 ? -10.532 -11.140 5.820 1.00 29.09 96 VAL B CA 1
ATOM 2947 C C . VAL B 1 96 ? -9.330 -11.061 6.750 1.00 28.87 96 VAL B C 1
ATOM 2948 O O . VAL B 1 96 ? -9.303 -11.778 7.763 1.00 29.50 96 VAL B O 1
ATOM 2952 N N . ALA B 1 97 ? -8.391 -10.174 6.470 1.00 28.78 97 ALA B N 1
ATOM 2953 C CA . ALA B 1 97 ? -7.100 -10.090 7.175 1.00 29.32 97 ALA B CA 1
ATOM 2954 C C . ALA B 1 97 ? -6.743 -8.628 7.301 1.00 29.06 97 ALA B C 1
ATOM 2955 O O . ALA B 1 97 ? -5.688 -8.194 6.834 1.00 29.89 97 ALA B O 1
ATOM 2957 N N . ILE B 1 98 ? -7.608 -7.904 7.985 1.00 27.29 98 ILE B N 1
ATOM 2958 C CA . ILE B 1 98 ? -7.497 -6.457 8.187 1.00 26.61 98 ILE B CA 1
ATOM 2959 C C . ILE B 1 98 ? -6.678 -6.228 9.434 1.00 27.48 98 ILE B C 1
ATOM 2960 O O . ILE B 1 98 ? -5.918 -5.244 9.490 1.00 27.67 98 ILE B O 1
ATOM 2965 N N . ASN B 1 99 ? -6.911 -7.072 10.444 1.00 27.62 99 ASN B N 1
ATOM 2966 C CA . ASN B 1 99 ? -6.367 -6.836 11.781 1.00 25.98 99 ASN B CA 1
ATOM 2967 C C . ASN B 1 99 ? -5.451 -8.027 12.119 1.00 28.40 99 ASN B C 1
ATOM 2968 O O . ASN B 1 99 ? -5.629 -8.626 13.182 1.00 26.76 99 ASN B O 1
ATOM 2973 N N . ALA B 1 100 ? -4.466 -8.331 11.269 1.00 28.28 100 ALA B N 1
ATOM 2974 C CA . ALA B 1 100 ? -3.770 -9.640 11.282 1.00 31.80 100 ALA B CA 1
ATOM 2975 C C . ALA B 1 100 ? -2.250 -9.499 11.048 1.00 33.94 100 ALA B C 1
ATOM 2976 O O . ALA B 1 100 ? -1.571 -10.519 11.002 1.00 32.94 100 ALA B O 1
ATOM 2978 N N . GLY B 1 101 ? -1.720 -8.285 10.943 1.00 35.06 101 GLY B N 1
ATOM 2979 C CA . GLY B 1 101 ? -0.269 -8.101 10.662 1.00 38.71 101 GLY B CA 1
ATOM 2980 C C . GLY B 1 101 ? 0.122 -8.510 9.240 1.00 41.30 101 GLY B C 1
ATOM 2981 O O . GLY B 1 101 ? 1.282 -8.963 9.013 1.00 44.35 101 GLY B O 1
ATOM 2982 N N . VAL B 1 102 ? -0.777 -8.403 8.267 1.00 40.77 102 VAL B N 1
ATOM 2983 C CA . VAL B 1 102 ? -0.470 -8.876 6.879 1.00 42.63 102 VAL B CA 1
ATOM 2984 C C . VAL B 1 102 ? 0.685 -8.038 6.324 1.00 41.61 102 VAL B C 1
ATOM 2985 O O . VAL B 1 102 ? 0.746 -6.831 6.634 1.00 39.29 102 VAL B O 1
ATOM 2989 N N . ASP B 1 103 ? 1.575 -8.692 5.580 1.00 42.57 103 ASP B N 1
ATOM 2990 C CA . ASP B 1 103 ? 2.638 -7.990 4.801 1.00 44.75 103 ASP B CA 1
ATOM 2991 C C . ASP B 1 103 ? 2.494 -8.384 3.329 1.00 45.99 103 ASP B C 1
ATOM 2992 O O . ASP B 1 103 ? 1.624 -9.265 2.996 1.00 43.85 103 ASP B O 1
ATOM 2997 N N . ALA B 1 104 ? 3.398 -7.880 2.485 1.00 48.21 104 ALA B N 1
ATOM 2998 C CA . ALA B 1 104 ? 3.312 -8.160 1.043 1.00 49.15 104 ALA B CA 1
ATOM 2999 C C . ALA B 1 104 ? 3.510 -9.673 0.823 1.00 51.54 104 ALA B C 1
ATOM 3000 O O . ALA B 1 104 ? 2.778 -10.220 -0.018 1.00 55.86 104 ALA B O 1
ATOM 3002 N N . ASP B 1 105 ? 4.368 -10.344 1.592 1.00 49.69 105 ASP B N 1
ATOM 3003 C CA . ASP B 1 105 ? 4.596 -11.803 1.467 1.00 54.04 105 ASP B CA 1
ATOM 3004 C C . ASP B 1 105 ? 3.331 -12.600 1.811 1.00 53.33 105 ASP B C 1
ATOM 3005 O O . ASP B 1 105 ? 2.920 -13.454 0.993 1.00 54.71 105 ASP B O 1
ATOM 3010 N N . THR B 1 106 ? 2.749 -12.403 2.995 1.00 51.06 106 THR B N 1
ATOM 3011 C CA . THR B 1 106 ? 1.591 -13.211 3.460 1.00 49.97 106 THR B CA 1
ATOM 3012 C C . THR B 1 106 ? 0.364 -12.829 2.618 1.00 49.86 106 THR B C 1
ATOM 3013 O O . THR B 1 106 ? -0.476 -13.712 2.344 1.00 49.68 106 THR B O 1
ATOM 3017 N N . TYR B 1 107 ? 0.282 -11.584 2.158 1.00 50.33 107 TYR B N 1
ATOM 3018 C CA . TYR B 1 107 ? -0.772 -11.166 1.199 1.00 48.79 107 TYR B CA 1
ATOM 3019 C C . TYR B 1 107 ? -0.736 -12.050 -0.046 1.00 52.68 107 TYR B C 1
ATOM 3020 O O . TYR B 1 107 ? -1.802 -12.531 -0.477 1.00 47.80 107 TYR B O 1
ATOM 3029 N N . GLN B 1 108 ? 0.453 -12.278 -0.602 1.00 56.71 108 GLN B N 1
ATOM 3030 C CA . GLN B 1 108 ? 0.581 -13.098 -1.822 1.00 61.93 108 GLN B CA 1
ATOM 3031 C C . GLN B 1 108 ? 0.162 -14.532 -1.492 1.00 63.38 108 GLN B C 1
ATOM 3032 O O . GLN B 1 108 ? -0.519 -15.140 -2.327 1.00 69.92 108 GLN B O 1
ATOM 3038 N N . GLN B 1 109 ? 0.535 -15.055 -0.314 1.00 63.88 109 GLN B N 1
ATOM 3039 C CA . GLN B 1 109 ? 0.234 -16.456 0.102 1.00 60.61 109 GLN B CA 1
ATOM 3040 C C . GLN B 1 109 ? -1.244 -16.618 0.441 1.00 56.34 109 GLN B C 1
ATOM 3041 O O . GLN B 1 109 ? -1.822 -17.702 0.181 1.00 55.41 109 GLN B O 1
ATOM 3047 N N . LEU B 1 110 ? -1.832 -15.615 1.082 1.00 52.62 110 LEU B N 1
ATOM 3048 C CA . LEU B 1 110 ? -3.287 -15.627 1.360 1.00 50.13 110 LEU B CA 1
ATOM 3049 C C . LEU B 1 110 ? -4.011 -15.497 0.014 1.00 48.49 110 LEU B C 1
ATOM 3050 O O . LEU B 1 110 ? -4.966 -16.235 -0.228 1.00 47.27 110 LEU B O 1
ATOM 3055 N N . SER B 1 111 ? -3.554 -14.613 -0.856 1.00 50.06 111 SER B N 1
ATOM 3056 C CA . SER B 1 111 ? -4.197 -14.344 -2.175 1.00 51.90 111 SER B CA 1
ATOM 3057 C C . SER B 1 111 ? -4.140 -15.582 -3.070 1.00 55.06 111 SER B C 1
ATOM 3058 O O . SER B 1 111 ? -5.067 -15.768 -3.883 1.00 55.44 111 SER B O 1
ATOM 3061 N N . ALA B 1 112 ? -3.109 -16.422 -2.940 1.00 56.21 112 ALA B N 1
ATOM 3062 C CA . ALA B 1 112 ? -3.001 -17.657 -3.753 1.00 56.40 112 ALA B CA 1
ATOM 3063 C C . ALA B 1 112 ? -4.034 -18.680 -3.264 1.00 57.10 112 ALA B C 1
ATOM 3064 O O . ALA B 1 112 ? -4.392 -19.601 -4.030 1.00 57.57 112 ALA B O 1
ATOM 3066 N N . ILE B 1 113 ? -4.534 -18.518 -2.032 1.00 54.26 113 ILE B N 1
ATOM 3067 C CA . ILE B 1 113 ? -5.579 -19.408 -1.462 1.00 53.57 113 ILE B CA 1
ATOM 3068 C C . ILE B 1 113 ? -6.962 -18.880 -1.862 1.00 53.48 113 ILE B C 1
ATOM 3069 O O . ILE B 1 113 ? -7.836 -19.689 -2.209 1.00 53.88 113 ILE B O 1
ATOM 3074 N N . ALA B 1 114 ? -7.198 -17.580 -1.695 1.00 52.34 114 ALA B N 1
ATOM 3075 C CA . ALA B 1 114 ? -8.512 -16.938 -1.908 1.00 50.08 114 ALA B CA 1
ATOM 3076 C C . ALA B 1 114 ? -8.348 -15.421 -1.985 1.00 47.33 114 ALA B C 1
ATOM 3077 O O . ALA B 1 114 ? -7.367 -14.850 -1.497 1.00 44.79 114 ALA B O 1
ATOM 3079 N N . PRO B 1 115 ? -9.310 -14.725 -2.637 1.00 44.59 115 PRO B N 1
ATOM 3080 C CA . PRO B 1 115 ? -9.410 -13.275 -2.522 1.00 42.25 115 PRO B CA 1
ATOM 3081 C C . PRO B 1 115 ? -9.259 -12.884 -1.038 1.00 40.00 115 PRO B C 1
ATOM 3082 O O . PRO B 1 115 ? -9.895 -13.459 -0.202 1.00 38.32 115 PRO B O 1
ATOM 3086 N N . THR B 1 116 ? -8.412 -11.894 -0.783 1.00 38.93 116 THR B N 1
ATOM 3087 C CA . THR B 1 116 ? -7.907 -11.504 0.533 1.00 38.99 116 THR B CA 1
ATOM 3088 C C . THR B 1 116 ? -8.097 -10.001 0.697 1.00 37.04 116 THR B C 1
ATOM 3089 O O . THR B 1 116 ? -7.569 -9.198 -0.111 1.00 37.36 116 THR B O 1
ATOM 3093 N N . VAL B 1 117 ? -8.841 -9.628 1.727 1.00 34.60 117 VAL B N 1
ATOM 3094 C CA . VAL B 1 117 ? -9.030 -8.216 2.127 1.00 33.58 117 VAL B CA 1
ATOM 3095 C C . VAL B 1 117 ? -8.027 -7.897 3.220 1.00 34.69 117 VAL B C 1
ATOM 3096 O O . VAL B 1 117 ? -8.136 -8.435 4.316 1.00 33.77 117 VAL B O 1
ATOM 3100 N N . ALA B 1 118 ? -7.102 -7.014 2.910 1.00 35.21 118 ALA B N 1
ATOM 3101 C CA . ALA B 1 118 ? -6.067 -6.549 3.840 1.00 34.44 118 ALA B CA 1
ATOM 3102 C C . ALA B 1 118 ? -6.474 -5.198 4.390 1.00 31.49 118 ALA B C 1
ATOM 3103 O O . ALA B 1 118 ? -7.476 -4.641 3.956 1.00 31.71 118 ALA B O 1
ATOM 3105 N N . GLN B 1 119 ? -5.706 -4.712 5.356 1.00 32.70 119 GLN B N 1
ATOM 3106 C CA . GLN B 1 119 ? -5.806 -3.357 5.938 1.00 31.95 119 GLN B CA 1
ATOM 3107 C C . GLN B 1 119 ? -5.686 -2.287 4.835 1.00 34.79 119 GLN B C 1
ATOM 3108 O O . GLN B 1 119 ? -5.104 -2.590 3.797 1.00 36.50 119 GLN B O 1
ATOM 3114 N N . SER B 1 120 ? -6.217 -1.093 5.069 1.00 36.20 120 SER B N 1
ATOM 3115 C CA . SER B 1 120 ? -6.328 -0.050 4.012 1.00 40.74 120 SER B CA 1
ATOM 3116 C C . SER B 1 120 ? -5.047 0.801 3.928 1.00 43.20 120 SER B C 1
ATOM 3117 O O . SER B 1 120 ? -4.805 1.418 2.816 1.00 41.33 120 SER B O 1
ATOM 3120 N N . GLY B 1 121 ? -4.200 0.740 4.967 1.00 41.92 121 GLY B N 1
ATOM 3121 C CA . GLY B 1 121 ? -3.071 1.671 5.155 1.00 40.86 121 GLY B CA 1
ATOM 3122 C C . GLY B 1 121 ? -1.920 1.083 5.956 1.00 41.21 121 GLY B C 1
ATOM 3123 O O . GLY B 1 121 ? -1.615 -0.145 5.839 1.00 41.42 121 GLY B O 1
ATOM 3124 N N . GLY B 1 122 ? -1.253 1.945 6.720 1.00 39.46 122 GLY B N 1
ATOM 3125 C CA . GLY B 1 122 ? 0.004 1.594 7.401 1.00 38.06 122 GLY B CA 1
ATOM 3126 C C . GLY B 1 122 ? -0.250 0.867 8.711 1.00 36.83 122 GLY B C 1
ATOM 3127 O O . GLY B 1 122 ? 0.723 0.633 9.396 1.00 34.79 122 GLY B O 1
ATOM 3128 N N . ASP B 1 123 ? -1.501 0.623 9.115 1.00 35.33 123 ASP B N 1
ATOM 3129 C CA . ASP B 1 123 ? -1.798 -0.092 10.394 1.00 35.53 123 ASP B CA 1
ATOM 3130 C C . ASP B 1 123 ? -2.045 -1.549 10.051 1.00 35.76 123 ASP B C 1
ATOM 3131 O O . ASP B 1 123 ? -3.138 -1.855 9.544 1.00 35.62 123 ASP B O 1
ATOM 3136 N N . ALA B 1 124 ? -1.067 -2.414 10.284 1.00 32.88 124 ALA B N 1
ATOM 3137 C CA . ALA B 1 124 ? -1.189 -3.846 9.946 1.00 33.56 124 ALA B CA 1
ATOM 3138 C C . ALA B 1 124 ? -2.097 -4.487 11.001 1.00 31.01 124 ALA B C 1
ATOM 3139 O O . ALA B 1 124 ? -2.615 -5.511 10.694 1.00 33.62 124 ALA B O 1
ATOM 3141 N N . PHE B 1 125 ? -2.205 -3.895 12.185 1.00 30.71 125 PHE B N 1
ATOM 3142 C CA . PHE B 1 125 ? -3.172 -4.267 13.259 1.00 31.28 125 PHE B CA 1
ATOM 3143 C C . PHE B 1 125 ? -3.901 -3.011 13.724 1.00 30.57 125 PHE B C 1
ATOM 3144 O O . PHE B 1 125 ? -3.334 -1.906 13.675 1.00 31.15 125 PHE B O 1
ATOM 3152 N N . PHE B 1 126 ? -5.180 -3.159 14.131 1.00 28.34 126 PHE B N 1
ATOM 3153 C CA . PHE B 1 126 ? -5.957 -2.128 14.852 1.00 27.14 126 PHE B CA 1
ATOM 3154 C C . PHE B 1 126 ? -6.003 -0.800 14.065 1.00 27.07 126 PHE B C 1
ATOM 3155 O O . PHE B 1 126 ? -5.951 0.288 14.615 1.00 26.38 126 PHE B O 1
ATOM 3163 N N . GLU B 1 127 ? -6.309 -0.885 12.780 1.00 24.49 127 GLU B N 1
ATOM 3164 C CA . GLU B 1 127 ? -6.823 0.300 12.050 1.00 23.74 127 GLU B CA 1
ATOM 3165 C C . GLU B 1 127 ? -8.143 0.776 12.637 1.00 22.09 127 GLU B C 1
ATOM 3166 O O . GLU B 1 127 ? -8.872 0.027 13.326 1.00 22.27 127 GLU B O 1
ATOM 3172 N N . PRO B 1 128 ? -8.527 2.044 12.383 1.00 20.95 128 PRO B N 1
ATOM 3173 C CA . PRO B 1 128 ? -9.764 2.614 12.886 1.00 19.84 128 PRO B CA 1
ATOM 3174 C C . PRO B 1 128 ? -10.976 1.696 12.658 1.00 19.02 128 PRO B C 1
ATOM 3175 O O . PRO B 1 128 ? -11.158 1.160 11.557 1.00 20.25 128 PRO B O 1
ATOM 3179 N N . TRP B 1 129 ? -11.741 1.496 13.698 1.00 17.69 129 TRP B N 1
ATOM 3180 C CA . TRP B 1 129 ? -12.772 0.426 13.681 1.00 17.35 129 TRP B CA 1
ATOM 3181 C C . TRP B 1 129 ? -13.744 0.656 12.549 1.00 17.84 129 TRP B C 1
ATOM 3182 O O . TRP B 1 129 ? -14.291 -0.319 12.050 1.00 17.67 129 TRP B O 1
ATOM 3193 N N . LYS B 1 130 ? -14.112 1.917 12.263 1.00 18.51 130 LYS B N 1
ATOM 3194 C CA . LYS B 1 130 ? -15.153 2.159 11.243 1.00 20.13 130 LYS B CA 1
ATOM 3195 C C . LYS B 1 130 ? -14.587 1.845 9.864 1.00 20.68 130 LYS B C 1
ATOM 3196 O O . LYS B 1 130 ? -15.383 1.402 9.006 1.00 19.99 130 LYS B O 1
ATOM 3202 N N . ASP B 1 131 ? -13.285 2.014 9.680 1.00 21.72 131 ASP B N 1
ATOM 3203 C CA . ASP B 1 131 ? -12.674 1.711 8.354 1.00 23.97 131 ASP B CA 1
ATOM 3204 C C . ASP B 1 131 ? -12.750 0.178 8.162 1.00 22.91 131 ASP B C 1
ATOM 3205 O O . ASP B 1 131 ? -13.136 -0.277 7.077 1.00 22.32 131 ASP B O 1
ATOM 3210 N N . GLN B 1 132 ? -12.412 -0.585 9.194 1.00 20.51 132 GLN B N 1
ATOM 3211 C CA . GLN B 1 132 ? -12.503 -2.065 9.195 1.00 19.04 132 GLN B CA 1
ATOM 3212 C C . GLN B 1 132 ? -13.953 -2.484 8.930 1.00 18.17 132 GLN B C 1
ATOM 3213 O O . GLN B 1 132 ? -14.169 -3.351 8.024 1.00 19.47 132 GLN B O 1
ATOM 3219 N N . ALA B 1 133 ? -14.923 -1.935 9.648 1.00 17.74 133 ALA B N 1
ATOM 3220 C CA . ALA B 1 133 ? -16.346 -2.293 9.494 1.00 18.46 133 ALA B CA 1
ATOM 3221 C C . ALA B 1 133 ? -16.812 -2.000 8.057 1.00 20.23 133 ALA B C 1
ATOM 3222 O O . ALA B 1 133 ? -17.445 -2.863 7.453 1.00 19.51 133 ALA B O 1
ATOM 3224 N N . ARG B 1 134 ? -16.517 -0.810 7.510 1.00 21.81 134 ARG B N 1
ATOM 3225 C CA A ARG B 1 134 ? -16.936 -0.447 6.132 0.50 23.22 134 ARG B CA 1
ATOM 3226 C CA B ARG B 1 134 ? -16.909 -0.423 6.125 0.50 23.73 134 ARG B CA 1
ATOM 3227 C C . ARG B 1 134 ? -16.291 -1.399 5.118 1.00 23.74 134 ARG B C 1
ATOM 3228 O O . ARG B 1 134 ? -16.958 -1.786 4.171 1.00 22.56 134 ARG B O 1
ATOM 3243 N N . SER B 1 135 ? -15.029 -1.764 5.326 1.00 23.02 135 SER B N 1
ATOM 3244 C CA . SER B 1 135 ? -14.317 -2.599 4.344 1.00 24.66 135 SER B CA 1
ATOM 3245 C C . SER B 1 135 ? -14.959 -3.993 4.347 1.00 23.56 135 SER B C 1
ATOM 3246 O O . SER B 1 135 ? -15.166 -4.551 3.243 1.00 23.13 135 SER B O 1
ATOM 3249 N N . ILE B 1 136 ? -15.225 -4.531 5.541 1.00 21.17 136 ILE B N 1
ATOM 3250 C CA . ILE B 1 136 ? -15.909 -5.840 5.670 1.00 21.21 136 ILE B CA 1
ATOM 3251 C C . ILE B 1 136 ? -17.280 -5.751 5.012 1.00 22.29 136 ILE B C 1
ATOM 3252 O O . ILE B 1 136 ? -17.661 -6.635 4.229 1.00 23.11 136 ILE B O 1
ATOM 3257 N N . GLY B 1 137 ? -18.042 -4.697 5.321 1.00 22.46 137 GLY B N 1
ATOM 3258 C CA . GLY B 1 137 ? -19.387 -4.528 4.746 1.00 23.27 137 GLY B CA 1
ATOM 3259 C C . GLY B 1 137 ? -19.372 -4.585 3.234 1.00 24.85 137 GLY B C 1
ATOM 3260 O O . GLY B 1 137 ? -20.213 -5.269 2.630 1.00 23.86 137 GLY B O 1
ATOM 3261 N N . GLN B 1 138 ? -18.452 -3.844 2.636 1.00 25.64 138 GLN B N 1
ATOM 3262 C CA . GLN B 1 138 ? -18.298 -3.797 1.188 1.00 27.86 138 GLN B CA 1
ATOM 3263 C C . GLN B 1 138 ? -17.965 -5.201 0.682 1.00 27.27 138 GLN B C 1
ATOM 3264 O O . GLN B 1 138 ? -18.529 -5.619 -0.314 1.00 27.56 138 GLN B O 1
ATOM 3270 N N . ALA B 1 139 ? -17.008 -5.856 1.317 1.00 26.70 139 ALA B N 1
ATOM 3271 C CA . ALA B 1 139 ? -16.411 -7.119 0.850 1.00 27.50 139 ALA B CA 1
ATOM 3272 C C . ALA B 1 139 ? -17.463 -8.240 0.888 1.00 28.96 139 ALA B C 1
ATOM 3273 O O . ALA B 1 139 ? -17.354 -9.178 0.090 1.00 29.48 139 ALA B O 1
ATOM 3275 N N . VAL B 1 140 ? -18.432 -8.189 1.793 1.00 28.04 140 VAL B N 1
ATOM 3276 C CA . VAL B 1 140 ? -19.445 -9.275 1.914 1.00 28.99 140 VAL B CA 1
ATOM 3277 C C . VAL B 1 140 ? -20.804 -8.753 1.423 1.00 29.48 140 VAL B C 1
ATOM 3278 O O . VAL B 1 140 ? -21.797 -9.376 1.730 1.00 29.02 140 VAL B O 1
ATOM 3282 N N . PHE B 1 141 ? -20.825 -7.686 0.623 1.00 29.30 141 PHE B N 1
ATOM 3283 C CA . PHE B 1 141 ? -22.039 -7.229 -0.109 1.00 30.82 141 PHE B CA 1
ATOM 3284 C C . PHE B 1 141 ? -23.148 -6.859 0.879 1.00 30.28 141 PHE B C 1
ATOM 3285 O O . PHE B 1 141 ? -24.309 -7.159 0.629 1.00 30.36 141 PHE B O 1
ATOM 3293 N N . ALA B 1 142 ? -22.796 -6.144 1.935 1.00 29.97 142 ALA B N 1
ATOM 3294 C CA . ALA B 1 142 ? -23.720 -5.752 3.030 1.00 28.72 142 ALA B CA 1
ATOM 3295 C C . ALA B 1 142 ? -23.415 -4.295 3.398 1.00 28.03 142 ALA B C 1
ATOM 3296 O O . ALA B 1 142 ? -23.496 -3.967 4.595 1.00 25.71 142 ALA B O 1
ATOM 3298 N N . ALA B 1 143 ? -23.053 -3.467 2.424 1.00 28.66 143 ALA B N 1
ATOM 3299 C CA . ALA B 1 143 ? -22.492 -2.131 2.748 1.00 30.05 143 ALA B CA 1
ATOM 3300 C C . ALA B 1 143 ? -23.576 -1.282 3.423 1.00 30.04 143 ALA B C 1
ATOM 3301 O O . ALA B 1 143 ? -23.247 -0.574 4.369 1.00 27.48 143 ALA B O 1
ATOM 3303 N N . ASP B 1 144 ? -24.815 -1.331 2.927 1.00 31.27 144 ASP B N 1
ATOM 3304 C CA . ASP B 1 144 ? -25.886 -0.434 3.438 1.00 32.70 144 ASP B CA 1
ATOM 3305 C C . ASP B 1 144 ? -26.247 -0.912 4.839 1.00 31.59 144 ASP B C 1
ATOM 3306 O O . ASP B 1 144 ? -26.474 -0.096 5.709 1.00 31.82 144 ASP B O 1
ATOM 3311 N N . ARG B 1 145 ? -26.353 -2.208 5.031 1.00 31.49 145 ARG B N 1
ATOM 3312 C CA . ARG B 1 145 ? -26.662 -2.760 6.347 1.00 33.22 145 ARG B CA 1
ATOM 3313 C C . ARG B 1 145 ? -25.549 -2.342 7.327 1.00 30.85 145 ARG B C 1
ATOM 3314 O O . ARG B 1 145 ? -25.875 -1.942 8.471 1.00 27.63 145 ARG B O 1
ATOM 3322 N N . MET B 1 146 ? -24.283 -2.465 6.929 1.00 29.07 146 MET B N 1
ATOM 3323 C CA . MET B 1 146 ? -23.152 -2.127 7.828 1.00 26.71 146 MET B CA 1
ATOM 3324 C C . MET B 1 146 ? -23.228 -0.622 8.136 1.00 27.28 146 MET B C 1
ATOM 3325 O O . MET B 1 146 ? -22.965 -0.229 9.315 1.00 24.33 146 MET B O 1
ATOM 3330 N N . ARG B 1 147 ? -23.584 0.198 7.149 1.00 27.82 147 ARG B N 1
ATOM 3331 C CA . ARG B 1 147 ? -23.685 1.667 7.357 1.00 30.16 147 ARG B CA 1
ATOM 3332 C C . ARG B 1 147 ? -24.709 1.940 8.473 1.00 29.44 147 ARG B C 1
ATOM 3333 O O . ARG B 1 147 ? -24.353 2.684 9.402 1.00 28.56 147 ARG B O 1
ATOM 3341 N N . SER B 1 148 ? -25.904 1.339 8.427 1.00 31.70 148 SER B N 1
ATOM 3342 C CA . SER B 1 148 ? -26.953 1.532 9.459 1.00 32.35 148 SER B CA 1
ATOM 3343 C C . SER B 1 148 ? -26.434 1.077 10.826 1.00 31.52 148 SER B C 1
ATOM 3344 O O . SER B 1 148 ? -26.722 1.784 11.801 1.00 28.72 148 SER B O 1
ATOM 3347 N N . LEU B 1 149 ? -25.723 -0.070 10.889 1.00 31.72 149 LEU B N 1
ATOM 3348 C CA . LEU B 1 149 ? -25.141 -0.596 12.174 1.00 28.35 149 LEU B CA 1
ATOM 3349 C C . LEU B 1 149 ? -24.151 0.421 12.752 1.00 26.69 149 LEU B C 1
ATOM 3350 O O . LEU B 1 149 ? -24.210 0.630 13.988 1.00 24.98 149 LEU B O 1
ATOM 3355 N N . ILE B 1 150 ? -23.230 0.956 11.959 1.00 24.46 150 ILE B N 1
ATOM 3356 C CA . ILE B 1 150 ? -22.239 1.949 12.470 1.00 23.49 150 ILE B CA 1
ATOM 3357 C C . ILE B 1 150 ? -22.983 3.209 12.934 1.00 24.92 150 ILE B C 1
ATOM 3358 O O . ILE B 1 150 ? -22.642 3.759 14.004 1.00 23.18 150 ILE B O 1
ATOM 3363 N N . GLU B 1 151 ? -23.939 3.686 12.132 1.00 25.02 151 GLU B N 1
ATOM 3364 C CA . GLU B 1 151 ? -24.758 4.878 12.493 1.00 28.75 151 GLU B CA 1
ATOM 3365 C C . GLU B 1 151 ? -25.478 4.637 13.829 1.00 26.76 151 GLU B C 1
ATOM 3366 O O . GLU B 1 151 ? -25.495 5.558 14.659 1.00 28.43 151 GLU B O 1
ATOM 3372 N N . ALA B 1 152 ? -26.042 3.462 14.039 1.00 26.73 152 ALA B N 1
ATOM 3373 C CA . ALA B 1 152 ? -26.792 3.157 15.274 1.00 27.09 152 ALA B CA 1
ATOM 3374 C C . ALA B 1 152 ? -25.806 3.140 16.462 1.00 25.35 152 ALA B C 1
ATOM 3375 O O . ALA B 1 152 ? -26.183 3.622 17.538 1.00 23.46 152 ALA B O 1
ATOM 3377 N N . VAL B 1 153 ? -24.564 2.690 16.281 1.00 23.08 153 VAL B N 1
ATOM 3378 C CA . VAL B 1 153 ? -23.587 2.727 17.412 1.00 22.06 153 VAL B CA 1
ATOM 3379 C C . VAL B 1 153 ? -23.336 4.200 17.776 1.00 23.71 153 VAL B C 1
ATOM 3380 O O . VAL B 1 153 ? -23.303 4.562 18.976 1.00 21.88 153 VAL B O 1
ATOM 3384 N N . ASP B 1 154 ? -23.109 5.030 16.766 1.00 24.13 154 ASP B N 1
ATOM 3385 C CA . ASP B 1 154 ? -22.817 6.466 16.982 1.00 25.29 154 ASP B CA 1
ATOM 3386 C C . ASP B 1 154 ? -24.020 7.130 17.659 1.00 25.31 154 ASP B C 1
ATOM 3387 O O . ASP B 1 154 ? -23.799 8.008 18.554 1.00 26.25 154 ASP B O 1
ATOM 3392 N N . GLN B 1 155 ? -25.215 6.783 17.259 1.00 26.92 155 GLN B N 1
ATOM 3393 C CA . GLN B 1 155 ? -26.426 7.402 17.820 1.00 28.27 155 GLN B CA 1
ATOM 3394 C C . GLN B 1 155 ? -26.572 6.976 19.295 1.00 25.13 155 GLN B C 1
ATOM 3395 O O . GLN B 1 155 ? -27.053 7.771 20.089 1.00 21.35 155 GLN B O 1
ATOM 3401 N N . LYS B 1 156 ? -26.229 5.749 19.630 1.00 22.65 156 LYS B N 1
ATOM 3402 C CA . LYS B 1 156 ? -26.274 5.259 21.028 1.00 23.56 156 LYS B CA 1
ATOM 3403 C C . LYS B 1 156 ? -25.402 6.189 21.891 1.00 19.97 156 LYS B C 1
ATOM 3404 O O . LYS B 1 156 ? -25.823 6.615 22.992 1.00 17.39 156 LYS B O 1
ATOM 3410 N N . PHE B 1 157 ? -24.159 6.428 21.473 1.00 18.28 157 PHE B N 1
ATOM 3411 C CA . PHE B 1 157 ? -23.246 7.287 22.246 1.00 18.53 157 PHE B CA 1
ATOM 3412 C C . PHE B 1 157 ? -23.746 8.751 22.266 1.00 18.77 157 PHE B C 1
ATOM 3413 O O . PHE B 1 157 ? -23.675 9.405 23.306 1.00 16.51 157 PHE B O 1
ATOM 3421 N N . ALA B 1 158 ? -24.259 9.247 21.148 1.00 19.58 158 ALA B N 1
ATOM 3422 C CA . ALA B 1 158 ? -24.837 10.610 21.068 1.00 20.57 158 ALA B CA 1
ATOM 3423 C C . ALA B 1 158 ? -26.007 10.736 22.071 1.00 20.82 158 ALA B C 1
ATOM 3424 O O . ALA B 1 158 ? -26.144 11.809 22.673 1.00 20.53 158 ALA B O 1
ATOM 3426 N N . ALA B 1 159 ? -26.850 9.698 22.234 1.00 18.78 159 ALA B N 1
ATOM 3427 C CA . ALA B 1 159 ? -27.983 9.728 23.182 1.00 19.04 159 ALA B CA 1
ATOM 3428 C C . ALA B 1 159 ? -27.453 9.819 24.620 1.00 17.38 159 ALA B C 1
ATOM 3429 O O . ALA B 1 159 ? -28.075 10.475 25.456 1.00 18.71 159 ALA B O 1
ATOM 3431 N N . VAL B 1 160 ? -26.322 9.171 24.897 1.00 16.59 160 VAL B N 1
ATOM 3432 C CA . VAL B 1 160 ? -25.675 9.323 26.213 1.00 16.22 160 VAL B CA 1
ATOM 3433 C C . VAL B 1 160 ? -25.379 10.804 26.457 1.00 16.34 160 VAL B C 1
ATOM 3434 O O . VAL B 1 160 ? -25.681 11.295 27.540 1.00 16.24 160 VAL B O 1
ATOM 3438 N N . ALA B 1 161 ? -24.716 11.482 25.497 1.00 15.90 161 ALA B N 1
ATOM 3439 C CA . ALA B 1 161 ? -24.333 12.889 25.712 1.00 16.49 161 ALA B CA 1
ATOM 3440 C C . ALA B 1 161 ? -25.608 13.719 25.870 1.00 18.30 161 ALA B C 1
ATOM 3441 O O . ALA B 1 161 ? -25.593 14.657 26.673 1.00 19.06 161 ALA B O 1
ATOM 3443 N N . GLN B 1 162 ? -26.641 13.445 25.078 1.00 18.62 162 GLN B N 1
ATOM 3444 C CA . GLN B 1 162 ? -27.895 14.236 25.180 1.00 20.98 162 GLN B CA 1
ATOM 3445 C C . GLN B 1 162 ? -28.487 14.167 26.604 1.00 19.79 162 GLN B C 1
ATOM 3446 O O . GLN B 1 162 ? -29.081 15.208 27.054 1.00 20.36 162 GLN B O 1
ATOM 3452 N N . ARG B 1 163 ? -28.461 13.007 27.254 1.00 18.27 163 ARG B N 1
ATOM 3453 C CA . ARG B 1 163 ? -29.048 12.858 28.606 1.00 18.95 163 ARG B CA 1
ATOM 3454 C C . ARG B 1 163 ? -28.028 13.166 29.702 1.00 19.13 163 ARG B C 1
ATOM 3455 O O . ARG B 1 163 ? -28.410 13.162 30.920 1.00 19.38 163 ARG B O 1
ATOM 3463 N N . HIS B 1 164 ? -26.791 13.480 29.347 1.00 17.93 164 HIS B N 1
ATOM 3464 C CA . HIS B 1 164 ? -25.744 13.866 30.305 1.00 18.05 164 HIS B CA 1
ATOM 3465 C C . HIS B 1 164 ? -25.026 15.128 29.830 1.00 19.34 164 HIS B C 1
ATOM 3466 O O . HIS B 1 164 ? -23.816 15.091 29.674 1.00 18.26 164 HIS B O 1
ATOM 3473 N N . PRO B 1 165 ? -25.711 16.272 29.653 1.00 21.44 165 PRO B N 1
ATOM 3474 C CA . PRO B 1 165 ? -25.045 17.496 29.196 1.00 21.98 165 PRO B CA 1
ATOM 3475 C C . PRO B 1 165 ? -23.970 17.986 30.153 1.00 22.79 165 PRO B C 1
ATOM 3476 O O . PRO B 1 165 ? -23.064 18.660 29.662 1.00 25.15 165 PRO B O 1
ATOM 3480 N N . ARG B 1 166 ? -24.040 17.696 31.453 1.00 22.93 166 ARG B N 1
ATOM 3481 C CA . ARG B 1 166 ? -23.071 18.207 32.452 1.00 24.81 166 ARG B CA 1
ATOM 3482 C C . ARG B 1 166 ? -21.767 17.402 32.394 1.00 21.65 166 ARG B C 1
ATOM 3483 O O . ARG B 1 166 ? -20.818 17.841 33.028 1.00 20.54 166 ARG B O 1
ATOM 3491 N N . TRP B 1 167 ? -21.680 16.369 31.561 1.00 18.73 167 TRP B N 1
ATOM 3492 C CA . TRP B 1 167 ? -20.400 15.685 31.240 1.00 17.22 167 TRP B CA 1
ATOM 3493 C C . TRP B 1 167 ? -19.537 16.536 30.289 1.00 17.02 167 TRP B C 1
ATOM 3494 O O . TRP B 1 167 ? -18.349 16.193 30.207 1.00 16.35 167 TRP B O 1
ATOM 3505 N N . ARG B 1 168 ? -20.079 17.552 29.643 1.00 17.79 168 ARG B N 1
ATOM 3506 C CA . ARG B 1 168 ? -19.393 18.262 28.548 1.00 18.67 168 ARG B CA 1
ATOM 3507 C C . ARG B 1 168 ? -18.064 18.784 29.118 1.00 18.05 168 ARG B C 1
ATOM 3508 O O . ARG B 1 168 ? -18.063 19.572 30.097 1.00 17.09 168 ARG B O 1
ATOM 3516 N N . GLY B 1 169 ? -16.947 18.342 28.539 1.00 16.86 169 GLY B N 1
ATOM 3517 C CA . GLY B 1 169 ? -15.625 18.876 28.916 1.00 17.33 169 GLY B CA 1
ATOM 3518 C C . GLY B 1 169 ? -15.015 18.213 30.113 1.00 17.09 169 GLY B C 1
ATOM 3519 O O . GLY B 1 169 ? -13.882 18.579 30.531 1.00 16.69 169 GLY B O 1
ATOM 3520 N N . LYS B 1 170 ? -15.695 17.246 30.712 1.00 16.29 170 LYS B N 1
ATOM 3521 C CA A LYS B 1 170 ? -15.078 16.505 31.831 0.50 16.67 170 LYS B CA 1
ATOM 3522 C CA B LYS B 1 170 ? -15.042 16.541 31.834 0.50 16.24 170 LYS B CA 1
ATOM 3523 C C . LYS B 1 170 ? -13.973 15.630 31.234 1.00 15.59 170 LYS B C 1
ATOM 3524 O O . LYS B 1 170 ? -14.159 15.194 30.114 1.00 15.03 170 LYS B O 1
ATOM 3535 N N . LYS B 1 171 ? -12.906 15.409 31.970 1.00 15.88 171 LYS B N 1
ATOM 3536 C CA . LYS B 1 171 ? -11.692 14.789 31.431 1.00 16.12 171 LYS B CA 1
ATOM 3537 C C . LYS B 1 171 ? -11.671 13.321 31.812 1.00 15.03 171 LYS B C 1
ATOM 3538 O O . LYS B 1 171 ? -11.866 12.999 33.026 1.00 13.77 171 LYS B O 1
ATOM 3544 N N . ALA B 1 172 ? -11.367 12.471 30.830 1.00 14.10 172 ALA B N 1
ATOM 3545 C CA . ALA B 1 172 ? -11.277 11.014 31.020 1.00 13.79 172 ALA B CA 1
ATOM 3546 C C . ALA B 1 172 ? -9.898 10.490 30.638 1.00 13.92 172 ALA B C 1
ATOM 3547 O O . ALA B 1 172 ? -9.231 11.108 29.791 1.00 14.47 172 ALA B O 1
ATOM 3549 N N . LEU B 1 173 ? -9.524 9.366 31.240 1.00 13.07 173 LEU B N 1
ATOM 3550 C CA . LEU B 1 173 ? -8.413 8.513 30.790 1.00 12.63 173 LEU B CA 1
ATOM 3551 C C . LEU B 1 173 ? -8.928 7.085 30.673 1.00 12.90 173 LEU B C 1
ATOM 3552 O O . LEU B 1 173 ? -9.779 6.662 31.467 1.00 11.32 173 LEU B O 1
ATOM 3557 N N . LEU B 1 174 ? -8.469 6.398 29.624 1.00 13.50 174 LEU B N 1
ATOM 3558 C CA . LEU B 1 174 ? -8.731 4.959 29.386 1.00 13.34 174 LEU B CA 1
ATOM 3559 C C . LEU B 1 174 ? -7.409 4.221 29.573 1.00 13.64 174 LEU B C 1
ATOM 3560 O O . LEU B 1 174 ? -6.432 4.608 28.875 1.00 14.13 174 LEU B O 1
ATOM 3565 N N . LEU B 1 175 ? -7.342 3.368 30.591 1.00 13.59 175 LEU B N 1
ATOM 3566 C CA . LEU B 1 175 ? -6.093 2.737 31.044 1.00 15.01 175 LEU B CA 1
ATOM 3567 C C . LEU B 1 175 ? -6.180 1.224 30.854 1.00 14.23 175 LEU B C 1
ATOM 3568 O O . LEU B 1 175 ? -7.243 0.639 31.040 1.00 13.91 175 LEU B O 1
ATOM 3573 N N . GLN B 1 176 ? -5.029 0.584 30.637 1.00 15.54 176 GLN B N 1
ATOM 3574 C CA . GLN B 1 176 ? -4.955 -0.904 30.710 1.00 15.36 176 GLN B CA 1
ATOM 3575 C C . GLN B 1 176 ? -5.205 -1.353 32.141 1.00 14.85 176 GLN B C 1
ATOM 3576 O O . GLN B 1 176 ? -4.903 -0.586 33.099 1.00 14.57 176 GLN B O 1
ATOM 3582 N N . GLY B 1 177 ? -5.731 -2.585 32.303 1.00 14.60 177 GLY B N 1
ATOM 3583 C CA . GLY B 1 177 ? -6.180 -3.119 33.589 1.00 15.10 177 GLY B CA 1
ATOM 3584 C C . GLY B 1 177 ? -5.048 -3.578 34.507 1.00 17.24 177 GLY B C 1
ATOM 3585 O O . GLY B 1 177 ? -5.324 -3.924 35.650 1.00 17.55 177 GLY B O 1
ATOM 3586 N N . ARG B 1 178 ? -3.838 -3.632 33.971 1.00 17.71 178 ARG B N 1
ATOM 3587 C CA . ARG B 1 178 ? -2.631 -4.052 34.707 1.00 20.19 178 ARG B CA 1
ATOM 3588 C C . ARG B 1 178 ? -1.513 -3.049 34.459 1.00 18.81 178 ARG B C 1
ATOM 3589 O O . ARG B 1 178 ? -1.393 -2.533 33.344 1.00 17.57 178 ARG B O 1
ATOM 3597 N N . LEU B 1 179 ? -0.686 -2.872 35.477 1.00 19.17 179 LEU B N 1
ATOM 3598 C CA . LEU B 1 179 ? 0.611 -2.176 35.356 1.00 21.65 179 LEU B CA 1
ATOM 3599 C C . LEU B 1 179 ? 1.536 -3.038 34.493 1.00 21.75 179 LEU B C 1
ATOM 3600 O O . LEU B 1 179 ? 1.395 -4.255 34.534 1.00 22.94 179 LEU B O 1
ATOM 3605 N N . TRP B 1 180 ? 2.378 -2.404 33.699 1.00 21.51 180 TRP B N 1
ATOM 3606 C CA . TRP B 1 180 ? 3.470 -3.057 32.966 1.00 22.65 180 TRP B CA 1
ATOM 3607 C C . TRP B 1 180 ? 4.815 -2.632 33.563 1.00 23.12 180 TRP B C 1
ATOM 3608 O O . TRP B 1 180 ? 5.180 -1.396 33.591 1.00 21.63 180 TRP B O 1
ATOM 3619 N N . GLN B 1 181 ? 5.458 -3.617 34.181 1.00 24.20 181 GLN B N 1
ATOM 3620 C CA . GLN B 1 181 ? 6.733 -3.428 34.898 1.00 25.66 181 GLN B CA 1
ATOM 3621 C C . GLN B 1 181 ? 6.641 -2.179 35.761 1.00 25.58 181 GLN B C 1
ATOM 3622 O O . GLN B 1 181 ? 7.603 -1.410 35.750 1.00 23.56 181 GLN B O 1
ATOM 3628 N N . GLY B 1 182 ? 5.501 -1.945 36.436 1.00 23.77 182 GLY B N 1
ATOM 3629 C CA . GLY B 1 182 ? 5.360 -0.815 37.394 1.00 24.32 182 GLY B CA 1
ATOM 3630 C C . GLY B 1 182 ? 4.678 0.427 36.816 1.00 22.80 182 GLY B C 1
ATOM 3631 O O . GLY B 1 182 ? 4.423 1.351 37.566 1.00 22.88 182 GLY B O 1
ATOM 3632 N N . ASN B 1 183 ? 4.481 0.477 35.512 1.00 22.09 183 ASN B N 1
ATOM 3633 C CA . ASN B 1 183 ? 3.962 1.671 34.779 1.00 21.05 183 ASN B CA 1
ATOM 3634 C C . ASN B 1 183 ? 2.480 1.508 34.462 1.00 18.62 183 ASN B C 1
ATOM 3635 O O . ASN B 1 183 ? 1.979 0.436 33.955 1.00 17.45 183 ASN B O 1
ATOM 3640 N N . VAL B 1 184 ? 1.747 2.590 34.680 1.00 18.05 184 VAL B N 1
ATOM 3641 C CA . VAL B 1 184 ? 0.380 2.710 34.101 1.00 17.12 184 VAL B CA 1
ATOM 3642 C C . VAL B 1 184 ? 0.518 2.808 32.578 1.00 17.03 184 VAL B C 1
ATOM 3643 O O . VAL B 1 184 ? 1.430 3.504 32.100 1.00 18.01 184 VAL B O 1
ATOM 3647 N N . VAL B 1 185 ? -0.353 2.114 31.856 1.00 16.40 185 VAL B N 1
ATOM 3648 C CA . VAL B 1 185 ? -0.410 2.156 30.385 1.00 16.98 185 VAL B CA 1
ATOM 3649 C C . VAL B 1 185 ? -1.758 2.742 29.927 1.00 17.21 185 VAL B C 1
ATOM 3650 O O . VAL B 1 185 ? -2.797 2.162 30.203 1.00 16.25 185 VAL B O 1
ATOM 3654 N N . ALA B 1 186 ? -1.702 3.868 29.224 1.00 17.52 186 ALA B N 1
ATOM 3655 C CA . ALA B 1 186 ? -2.906 4.613 28.802 1.00 16.61 186 ALA B CA 1
ATOM 3656 C C . ALA B 1 186 ? -3.111 4.398 27.305 1.00 17.04 186 ALA B C 1
ATOM 3657 O O . ALA B 1 186 ? -2.146 4.388 26.560 1.00 19.31 186 ALA B O 1
ATOM 3659 N N . THR B 1 187 ? -4.372 4.384 26.860 1.00 16.01 187 THR B N 1
ATOM 3660 C CA . THR B 1 187 ? -4.702 4.616 25.441 1.00 16.28 187 THR B CA 1
ATOM 3661 C C . THR B 1 187 ? -4.509 6.074 25.096 1.00 16.31 187 THR B C 1
ATOM 3662 O O . THR B 1 187 ? -5.136 6.934 25.750 1.00 16.38 187 THR B O 1
ATOM 3666 N N . LEU B 1 188 ? -3.642 6.398 24.141 1.00 17.06 188 LEU B N 1
ATOM 3667 C CA . LEU B 1 188 ? -3.467 7.790 23.681 1.00 17.60 188 LEU B CA 1
ATOM 3668 C C . LEU B 1 188 ? -4.774 8.255 23.008 1.00 16.38 188 LEU B C 1
ATOM 3669 O O . LEU B 1 188 ? -5.483 7.428 22.430 1.00 13.40 188 LEU B O 1
ATOM 3674 N N . ALA B 1 189 ? -5.050 9.565 23.023 1.00 15.76 189 ALA B N 1
ATOM 3675 C CA . ALA B 1 189 ? -6.130 10.141 22.212 1.00 15.77 189 ALA B CA 1
ATOM 3676 C C . ALA B 1 189 ? -5.976 9.659 20.770 1.00 15.34 189 ALA B C 1
ATOM 3677 O O . ALA B 1 189 ? -4.860 9.778 20.192 1.00 15.41 189 ALA B O 1
ATOM 3679 N N . GLY B 1 190 ? -7.068 9.205 20.209 1.00 14.81 190 GLY B N 1
ATOM 3680 C CA . GLY B 1 190 ? -7.116 8.708 18.845 1.00 15.70 190 GLY B CA 1
ATOM 3681 C C . GLY B 1 190 ? -8.448 8.087 18.593 1.00 14.75 190 GLY B C 1
ATOM 3682 O O . GLY B 1 190 ? -9.416 8.305 19.370 1.00 13.47 190 GLY B O 1
ATOM 3683 N N . TRP B 1 191 ? -8.541 7.365 17.485 1.00 15.41 191 TRP B N 1
ATOM 3684 C CA . TRP B 1 191 ? -9.846 6.716 17.200 1.00 15.31 191 TRP B CA 1
ATOM 3685 C C . TRP B 1 191 ? -10.365 5.903 18.361 1.00 13.98 191 TRP B C 1
ATOM 3686 O O . TRP B 1 191 ? -11.581 5.834 18.512 1.00 13.60 191 TRP B O 1
ATOM 3697 N N . ARG B 1 192 ? -9.503 5.243 19.106 1.00 14.24 192 ARG B N 1
ATOM 3698 C CA . ARG B 1 192 ? -9.953 4.381 20.250 1.00 14.71 192 ARG B CA 1
ATOM 3699 C C . ARG B 1 192 ? -10.612 5.178 21.364 1.00 14.16 192 ARG B C 1
ATOM 3700 O O . ARG B 1 192 ? -11.317 4.555 22.120 1.00 12.81 192 ARG B O 1
ATOM 3708 N N . THR B 1 193 ? -10.422 6.505 21.429 1.00 13.94 193 THR B N 1
ATOM 3709 C CA . THR B 1 193 ? -11.074 7.347 22.450 1.00 14.20 193 THR B CA 1
ATOM 3710 C C . THR B 1 193 ? -12.238 8.155 21.857 1.00 14.75 193 THR B C 1
ATOM 3711 O O . THR B 1 193 ? -12.910 8.913 22.603 1.00 14.82 193 THR B O 1
ATOM 3715 N N . ASP B 1 194 ? -12.558 7.981 20.560 1.00 14.09 194 ASP B N 1
ATOM 3716 C CA . ASP B 1 194 ? -13.652 8.768 19.947 1.00 14.79 194 ASP B CA 1
ATOM 3717 C C . ASP B 1 194 ? -14.984 8.509 20.688 1.00 13.04 194 ASP B C 1
ATOM 3718 O O . ASP B 1 194 ? -15.800 9.460 20.801 1.00 12.83 194 ASP B O 1
ATOM 3723 N N . PHE B 1 195 ? -15.232 7.289 21.116 1.00 12.96 195 PHE B N 1
ATOM 3724 C CA . PHE B 1 195 ? -16.522 6.946 21.763 1.00 13.17 195 PHE B CA 1
ATOM 3725 C C . PHE B 1 195 ? -16.661 7.789 23.044 1.00 12.90 195 PHE B C 1
ATOM 3726 O O . PHE B 1 195 ? -17.796 8.154 23.369 1.00 13.58 195 PHE B O 1
ATOM 3734 N N . LEU B 1 196 ? -15.572 8.102 23.738 1.00 12.67 196 LEU B N 1
ATOM 3735 C CA . LEU B 1 196 ? -15.578 8.986 24.946 1.00 13.44 196 LEU B CA 1
ATOM 3736 C C . LEU B 1 196 ? -15.912 10.421 24.532 1.00 13.76 196 LEU B C 1
ATOM 3737 O O . LEU B 1 196 ? -16.820 11.075 25.128 1.00 12.99 196 LEU B O 1
ATOM 3742 N N . ASN B 1 197 ? -15.300 10.905 23.464 1.00 13.07 197 ASN B N 1
ATOM 3743 C CA . ASN B 1 197 ? -15.633 12.238 22.939 1.00 15.04 197 ASN B CA 1
ATOM 3744 C C . ASN B 1 197 ? -17.103 12.336 22.498 1.00 15.68 197 ASN B C 1
ATOM 3745 O O . ASN B 1 197 ? -17.706 13.391 22.687 1.00 14.57 197 ASN B O 1
ATOM 3750 N N . ASP B 1 198 ? -17.646 11.257 21.927 1.00 15.78 198 ASP B N 1
ATOM 3751 C CA . ASP B 1 198 ? -19.061 11.206 21.493 1.00 16.46 198 ASP B CA 1
ATOM 3752 C C . ASP B 1 198 ? -19.985 11.386 22.704 1.00 17.25 198 ASP B C 1
ATOM 3753 O O . ASP B 1 198 ? -21.158 11.830 22.520 1.00 17.08 198 ASP B O 1
ATOM 3758 N N . MET B 1 199 ? -19.521 11.072 23.911 1.00 15.48 199 MET B N 1
ATOM 3759 C CA . MET B 1 199 ? -20.367 11.267 25.104 1.00 15.28 199 MET B CA 1
ATOM 3760 C C . MET B 1 199 ? -20.146 12.667 25.703 1.00 15.56 199 MET B C 1
ATOM 3761 O O . MET B 1 199 ? -20.812 12.955 26.782 1.00 17.06 199 MET B O 1
ATOM 3766 N N . GLY B 1 200 ? -19.287 13.498 25.097 1.00 15.44 200 GLY B N 1
ATOM 3767 C CA . GLY B 1 200 ? -18.984 14.878 25.525 1.00 15.75 200 GLY B CA 1
ATOM 3768 C C . GLY B 1 200 ? -17.778 14.980 26.429 1.00 15.32 200 GLY B C 1
ATOM 3769 O O . GLY B 1 200 ? -17.403 16.124 26.784 1.00 16.37 200 GLY B O 1
ATOM 3770 N N . LEU B 1 201 ? -17.062 13.882 26.666 1.00 14.46 201 LEU B N 1
ATOM 3771 C CA . LEU B 1 201 ? -15.822 13.858 27.442 1.00 14.34 201 LEU B CA 1
ATOM 3772 C C . LEU B 1 201 ? -14.627 14.214 26.550 1.00 14.62 201 LEU B C 1
ATOM 3773 O O . LEU B 1 201 ? -14.705 14.141 25.290 1.00 14.32 201 LEU B O 1
ATOM 3778 N N . VAL B 1 202 ? -13.619 14.748 27.189 1.00 15.62 202 VAL B N 1
ATOM 3779 C CA . VAL B 1 202 ? -12.317 15.007 26.527 1.00 16.02 202 VAL B CA 1
ATOM 3780 C C . VAL B 1 202 ? -11.267 14.157 27.217 1.00 16.13 202 VAL B C 1
ATOM 3781 O O . VAL B 1 202 ? -11.371 13.806 28.428 1.00 15.68 202 VAL B O 1
ATOM 3785 N N . ILE B 1 203 ? -10.195 13.857 26.508 1.00 15.56 203 ILE B N 1
ATOM 3786 C CA . ILE B 1 203 ? -9.119 13.005 27.059 1.00 15.51 203 ILE B CA 1
ATOM 3787 C C . ILE B 1 203 ? -8.094 13.877 27.744 1.00 15.72 203 ILE B C 1
ATOM 3788 O O . ILE B 1 203 ? -7.624 14.847 27.131 1.00 15.61 203 ILE B O 1
ATOM 3793 N N . ALA B 1 204 ? -7.789 13.625 29.019 1.00 16.05 204 ALA B N 1
ATOM 3794 C CA . ALA B 1 204 ? -6.804 14.448 29.742 1.00 17.05 204 ALA B CA 1
ATOM 3795 C C . ALA B 1 204 ? -5.489 14.466 28.959 1.00 17.80 204 ALA B C 1
ATOM 3796 O O . ALA B 1 204 ? -5.072 13.387 28.470 1.00 16.31 204 ALA B O 1
ATOM 3798 N N . ASP B 1 205 ? -4.872 15.649 28.835 1.00 18.63 205 ASP B N 1
ATOM 3799 C CA . ASP B 1 205 ? -3.602 15.735 28.060 1.00 20.69 205 ASP B CA 1
ATOM 3800 C C . ASP B 1 205 ? -2.387 15.346 28.934 1.00 20.13 205 ASP B C 1
ATOM 3801 O O . ASP B 1 205 ? -1.266 15.475 28.409 1.00 20.93 205 ASP B O 1
ATOM 3806 N N . SER B 1 206 ? -2.542 14.894 30.195 1.00 18.89 206 SER B N 1
ATOM 3807 C CA . SER B 1 206 ? -1.397 14.609 31.105 1.00 19.07 206 SER B CA 1
ATOM 3808 C C . SER B 1 206 ? -0.582 13.420 30.555 1.00 18.30 206 SER B C 1
ATOM 3809 O O . SER B 1 206 ? 0.607 13.314 30.891 1.00 18.13 206 SER B O 1
ATOM 3812 N N . ILE B 1 207 ? -1.194 12.596 29.699 1.00 17.29 207 ILE B N 1
ATOM 3813 C CA . ILE B 1 207 ? -0.548 11.380 29.132 1.00 17.61 207 ILE B CA 1
ATOM 3814 C C . ILE B 1 207 ? 0.325 11.757 27.921 1.00 18.99 207 ILE B C 1
ATOM 3815 O O . ILE B 1 207 ? 1.147 10.953 27.509 1.00 18.18 207 ILE B O 1
ATOM 3820 N N . LYS B 1 208 ? 0.087 12.919 27.300 1.00 20.35 208 LYS B N 1
ATOM 3821 C CA . LYS B 1 208 ? 0.729 13.180 25.988 1.00 21.98 208 LYS B CA 1
ATOM 3822 C C . LYS B 1 208 ? 2.256 13.079 26.040 1.00 22.54 208 LYS B C 1
ATOM 3823 O O . LYS B 1 208 ? 2.856 12.596 25.086 1.00 23.92 208 LYS B O 1
ATOM 3829 N N . PRO B 1 209 ? 2.973 13.522 27.087 1.00 22.86 209 PRO B N 1
ATOM 3830 C CA . PRO B 1 209 ? 4.444 13.452 27.050 1.00 23.77 209 PRO B CA 1
ATOM 3831 C C . PRO B 1 209 ? 5.045 12.027 27.165 1.00 22.97 209 PRO B C 1
ATOM 3832 O O . PRO B 1 209 ? 6.241 11.884 27.099 1.00 23.56 209 PRO B O 1
ATOM 3836 N N . PHE B 1 210 ? 4.227 11.035 27.387 1.00 21.28 210 PHE B N 1
ATOM 3837 C CA . PHE B 1 210 ? 4.641 9.654 27.753 1.00 20.95 21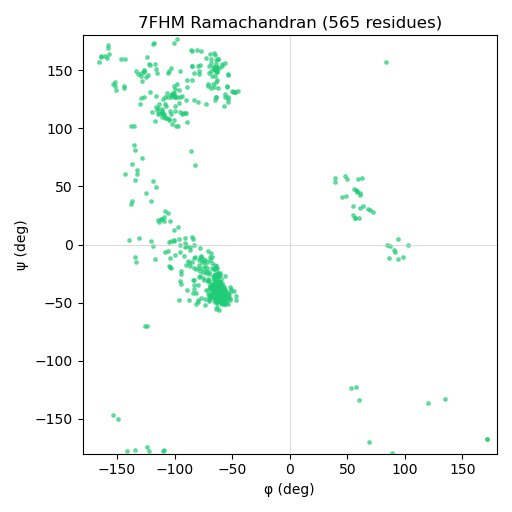0 PHE B CA 1
ATOM 3838 C C . PHE B 1 210 ? 4.327 8.676 26.621 1.00 20.82 210 PHE B C 1
ATOM 3839 O O . PHE B 1 210 ? 4.283 7.472 26.859 1.00 19.95 210 PHE B O 1
ATOM 3847 N N . ALA B 1 211 ? 4.187 9.160 25.393 1.00 21.47 211 ALA B N 1
ATOM 3848 C CA . ALA B 1 211 ? 3.850 8.331 24.225 1.00 21.78 211 ALA B CA 1
ATOM 3849 C C . ALA B 1 211 ? 4.978 7.349 23.913 1.00 21.88 211 ALA B C 1
ATOM 3850 O O . ALA B 1 211 ? 6.120 7.718 23.931 1.00 22.32 211 ALA B O 1
ATOM 3852 N N . VAL B 1 212 ? 4.559 6.120 23.650 1.00 21.79 212 VAL B N 1
ATOM 3853 C CA . VAL B 1 212 ? 5.329 5.016 23.024 1.00 23.33 212 VAL B CA 1
ATOM 3854 C C . VAL B 1 212 ? 4.408 4.377 21.984 1.00 23.18 212 VAL B C 1
ATOM 3855 O O . VAL B 1 212 ? 3.451 3.709 22.385 1.00 22.31 212 VAL B O 1
ATOM 3859 N N . ASP B 1 213 ? 4.605 4.689 20.709 1.00 26.22 213 ASP B N 1
ATOM 3860 C CA . ASP B 1 213 ? 3.613 4.289 19.657 1.00 28.09 213 ASP B CA 1
ATOM 3861 C C . ASP B 1 213 ? 2.219 4.782 20.056 1.00 28.13 213 ASP B C 1
ATOM 3862 O O . ASP B 1 213 ? 2.116 5.958 20.360 1.00 28.00 213 ASP B O 1
ATOM 3867 N N . GLN B 1 214 ? 1.224 3.907 20.161 1.00 29.66 214 GLN B N 1
ATOM 3868 C CA . GLN B 1 214 ? -0.206 4.271 20.424 1.00 30.59 214 GLN B CA 1
ATOM 3869 C C . GLN B 1 214 ? -0.557 4.308 21.918 1.00 29.00 214 GLN B C 1
ATOM 3870 O O . GLN B 1 214 ? -1.742 4.546 22.232 1.00 26.34 214 GLN B O 1
ATOM 3876 N N . ARG B 1 215 ? 0.407 4.147 22.839 1.00 26.94 215 ARG B N 1
ATOM 3877 C CA . ARG B 1 215 ? 0.100 4.161 24.277 1.00 25.37 215 ARG B CA 1
ATOM 3878 C C . ARG B 1 215 ? 0.912 5.215 25.007 1.00 22.97 215 ARG B C 1
ATOM 3879 O O . ARG B 1 215 ? 1.944 5.654 24.525 1.00 23.22 215 ARG B O 1
ATOM 3887 N N . GLY B 1 216 ? 0.441 5.563 26.182 1.00 21.66 216 GLY B N 1
ATOM 3888 C CA . GLY B 1 216 ? 1.149 6.408 27.152 1.00 21.69 216 GLY B CA 1
ATOM 3889 C C . GLY B 1 216 ? 1.681 5.505 28.230 1.00 21.98 216 GLY B C 1
ATOM 3890 O O . GLY B 1 216 ? 0.866 4.768 28.819 1.00 24.19 216 GLY B O 1
ATOM 3891 N N . VAL B 1 217 ? 3.009 5.405 28.356 1.00 20.55 217 VAL B N 1
ATOM 3892 C CA . VAL B 1 217 ? 3.625 4.557 29.391 1.00 19.87 217 VAL B CA 1
ATOM 3893 C C . VAL B 1 217 ? 4.135 5.492 30.462 1.00 20.15 217 VAL B C 1
ATOM 3894 O O . VAL B 1 217 ? 5.089 6.265 30.227 1.00 21.54 217 VAL B O 1
ATOM 3898 N N . ILE B 1 218 ? 3.441 5.484 31.582 1.00 20.23 218 ILE B N 1
ATOM 3899 C CA . ILE B 1 218 ? 3.583 6.530 32.629 1.00 20.52 218 ILE B CA 1
ATOM 3900 C C . ILE B 1 218 ? 4.649 6.100 33.616 1.00 21.34 218 ILE B C 1
ATOM 3901 O O . ILE B 1 218 ? 4.444 5.146 34.355 1.00 20.28 218 ILE B O 1
ATOM 3906 N N . PRO B 1 219 ? 5.792 6.820 33.665 1.00 22.75 219 PRO B N 1
ATOM 3907 C CA . PRO B 1 219 ? 6.812 6.616 34.701 1.00 23.78 219 PRO B CA 1
ATOM 3908 C C . PRO B 1 219 ? 6.202 6.704 36.098 1.00 24.05 219 PRO B C 1
ATOM 3909 O O . PRO B 1 219 ? 5.249 7.460 36.339 1.00 22.89 219 PRO B O 1
ATOM 3913 N N . ARG B 1 220 ? 6.746 5.910 37.013 1.00 24.90 220 ARG B N 1
ATOM 3914 C CA . ARG B 1 220 ? 6.162 5.723 38.350 1.00 25.51 220 ARG B CA 1
ATOM 3915 C C . ARG B 1 220 ? 6.074 7.075 39.054 1.00 26.41 220 ARG B C 1
ATOM 3916 O O . ARG B 1 220 ? 5.028 7.333 39.620 1.00 26.04 220 ARG B O 1
ATOM 3924 N N . ASP B 1 221 ? 7.086 7.935 38.936 1.00 28.20 221 ASP B N 1
ATOM 3925 C CA . ASP B 1 221 ? 7.131 9.254 39.639 1.00 31.28 221 ASP B CA 1
ATOM 3926 C C . ASP B 1 221 ? 6.088 10.214 39.063 1.00 28.67 221 ASP B C 1
ATOM 3927 O O . ASP B 1 221 ? 5.901 11.268 39.677 1.00 29.15 221 ASP B O 1
ATOM 3932 N N . HIS B 1 222 ? 5.490 9.908 37.900 1.00 26.14 222 HIS B N 1
ATOM 3933 C CA . HIS B 1 222 ? 4.426 10.744 37.293 1.00 24.90 222 HIS B CA 1
ATOM 3934 C C . HIS B 1 222 ? 3.033 10.141 37.427 1.00 22.82 222 HIS B C 1
ATOM 3935 O O . HIS B 1 222 ? 2.090 10.848 37.046 1.00 22.29 222 HIS B O 1
ATOM 3942 N N . ILE B 1 223 ? 2.855 8.917 37.936 1.00 22.39 223 ILE B N 1
ATOM 3943 C CA . ILE B 1 223 ? 1.510 8.292 37.959 1.00 21.28 223 ILE B CA 1
ATOM 3944 C C . ILE B 1 223 ? 0.525 9.214 38.676 1.00 20.75 223 ILE B C 1
ATOM 3945 O O . ILE B 1 223 ? -0.607 9.406 38.185 1.00 18.81 223 ILE B O 1
ATOM 3950 N N . LYS B 1 224 ? 0.866 9.683 39.856 1.00 22.17 224 LYS B N 1
ATOM 3951 C CA . LYS B 1 224 ? -0.124 10.386 40.691 1.00 23.73 224 LYS B CA 1
ATOM 3952 C C . LYS B 1 224 ? -0.576 11.659 39.943 1.00 23.01 224 LYS B C 1
ATOM 3953 O O . LYS B 1 224 ? -1.801 11.841 39.755 1.00 21.42 224 LYS B O 1
ATOM 3959 N N . ALA B 1 225 ? 0.345 12.466 39.429 1.00 22.99 225 ALA B N 1
ATOM 3960 C CA . ALA B 1 225 ? 0.001 13.740 38.763 1.00 23.47 225 ALA B CA 1
ATOM 3961 C C . ALA B 1 225 ? -0.798 13.436 37.481 1.00 22.59 225 ALA B C 1
ATOM 3962 O O . ALA B 1 225 ? -1.783 14.141 37.171 1.00 21.58 225 ALA B O 1
ATOM 3964 N N . VAL B 1 226 ? -0.439 12.372 36.773 1.00 21.80 226 VAL B N 1
ATOM 3965 C CA . VAL B 1 226 ? -1.070 12.078 35.463 1.00 21.06 226 VAL B CA 1
ATOM 3966 C C . VAL B 1 226 ? -2.528 11.650 35.693 1.00 19.94 226 VAL B C 1
ATOM 3967 O O . VAL B 1 226 ? -3.412 12.139 34.917 1.00 18.86 226 VAL B O 1
ATOM 3971 N N . LEU B 1 227 ? -2.786 10.803 36.690 1.00 19.06 227 LEU B N 1
ATOM 3972 C CA . LEU B 1 227 ? -4.162 10.356 37.020 1.00 19.15 227 LEU B CA 1
ATOM 3973 C C . LEU B 1 227 ? -4.970 11.528 37.579 1.00 19.36 227 LEU B C 1
ATOM 3974 O O . LEU B 1 227 ? -6.163 11.616 37.277 1.00 19.16 227 LEU B O 1
ATOM 3979 N N . ASP B 1 228 ? -4.354 12.378 38.361 1.00 20.13 228 ASP B N 1
ATOM 3980 C CA . ASP B 1 228 ? -5.069 13.484 39.049 1.00 21.94 228 ASP B CA 1
ATOM 3981 C C . ASP B 1 228 ? -5.556 14.545 38.058 1.00 20.51 228 ASP B C 1
ATOM 3982 O O . ASP B 1 228 ? -6.329 15.446 38.480 1.00 19.57 228 ASP B O 1
ATOM 3987 N N . ALA B 1 229 ? -5.113 14.474 36.809 1.00 19.49 229 ALA B N 1
ATOM 3988 C CA . ALA B 1 229 ? -5.508 15.421 35.750 1.00 19.88 229 ALA B CA 1
ATOM 3989 C C . ALA B 1 229 ? -6.901 15.070 35.209 1.00 18.68 229 ALA B C 1
ATOM 3990 O O . ALA B 1 229 ? -7.496 15.904 34.483 1.00 18.65 229 ALA B O 1
ATOM 3992 N N . ALA B 1 230 ? -7.400 13.889 35.531 1.00 17.07 230 ALA B N 1
ATOM 3993 C CA . ALA B 1 230 ? -8.672 13.394 34.982 1.00 16.81 230 ALA B CA 1
ATOM 3994 C C . ALA B 1 230 ? -9.787 13.488 36.036 1.00 16.84 230 ALA B C 1
ATOM 3995 O O . ALA B 1 230 ? -9.506 13.363 37.206 1.00 17.78 230 ALA B O 1
ATOM 3997 N N . ASP B 1 231 ? -11.023 13.687 35.583 1.00 16.47 231 ASP B N 1
ATOM 3998 C CA . ASP B 1 231 ? -12.246 13.634 36.392 1.00 16.98 231 ASP B CA 1
ATOM 3999 C C . ASP B 1 231 ? -12.728 12.182 36.537 1.00 16.10 231 ASP B C 1
ATOM 4000 O O . ASP B 1 231 ? -13.386 11.879 37.538 1.00 16.05 231 ASP B O 1
ATOM 4005 N N . VAL B 1 232 ? -12.473 11.334 35.542 1.00 15.33 232 VAL B N 1
ATOM 4006 C CA . VAL B 1 232 ? -12.902 9.906 35.574 1.00 15.83 232 VAL B CA 1
ATOM 4007 C C . VAL B 1 232 ? -11.834 9.064 34.904 1.00 14.91 232 VAL B C 1
ATOM 4008 O O . VAL B 1 232 ? -11.301 9.485 33.865 1.00 14.07 232 VAL B O 1
ATOM 4012 N N . LEU B 1 233 ? -11.489 7.954 35.532 1.00 14.58 233 LEU B N 1
ATOM 4013 C CA A LEU B 1 233 ? -10.440 7.009 35.067 0.50 14.35 233 LEU B CA 1
ATOM 4014 C CA B LEU B 1 233 ? -10.471 7.028 35.023 0.50 14.70 233 LEU B CA 1
ATOM 4015 C C . LEU B 1 233 ? -11.116 5.679 34.792 1.00 14.16 233 LEU B C 1
ATOM 4016 O O . LEU B 1 233 ? -11.756 5.156 35.731 1.00 15.94 233 LEU B O 1
ATOM 4025 N N . ILE B 1 234 ? -10.961 5.174 33.563 1.00 13.04 234 ILE B N 1
ATOM 4026 C CA . ILE B 1 234 ? -11.573 3.877 33.181 1.00 12.57 234 ILE B CA 1
ATOM 4027 C C . ILE B 1 234 ? -10.413 2.901 32.998 1.00 12.15 234 ILE B C 1
ATOM 4028 O O . ILE B 1 234 ? -9.667 3.045 32.023 1.00 11.71 234 ILE B O 1
ATOM 4033 N N . TRP B 1 235 ? -10.321 1.962 33.919 1.00 12.46 235 TRP B N 1
ATOM 4034 C CA . TRP B 1 235 ? -9.278 0.904 33.902 1.00 12.46 235 TRP B CA 1
ATOM 4035 C C . TRP B 1 235 ? -9.907 -0.348 33.325 1.00 12.13 235 TRP B C 1
ATOM 4036 O O . TRP B 1 235 ? -10.959 -0.815 33.858 1.00 12.27 235 TRP B O 1
ATOM 4047 N N . MET B 1 236 ? -9.275 -0.902 32.315 1.00 12.66 236 MET B N 1
ATOM 4048 C CA A MET B 1 236 ? -9.761 -2.115 31.593 0.50 12.38 236 MET B CA 1
ATOM 4049 C CA B MET B 1 236 ? -9.750 -2.118 31.580 0.50 13.08 236 MET B CA 1
ATOM 4050 C C . MET B 1 236 ? -9.346 -3.389 32.360 1.00 13.20 236 MET B C 1
ATOM 4051 O O . MET B 1 236 ? -8.664 -4.303 31.766 1.00 13.71 236 MET B O 1
ATOM 4060 N N . THR B 1 237 ? -9.742 -3.462 33.591 1.00 14.19 237 THR B N 1
ATOM 4061 C CA . THR B 1 237 ? -9.588 -4.628 34.480 1.00 15.28 237 THR B CA 1
ATOM 4062 C C . THR B 1 237 ? -10.413 -5.803 33.931 1.00 17.80 237 THR B C 1
ATOM 4063 O O . THR B 1 237 ? -11.433 -5.585 33.353 1.00 15.17 237 THR B O 1
ATOM 4067 N N . GLU B 1 238 ? -9.964 -7.006 34.217 1.00 20.35 238 GLU B N 1
ATOM 4068 C CA . GLU B 1 238 ? -10.618 -8.280 33.841 1.00 23.28 238 GLU B CA 1
ATOM 4069 C C . GLU B 1 238 ? -11.009 -9.100 35.071 1.00 24.20 238 GLU B C 1
ATOM 4070 O O . GLU B 1 238 ? -11.694 -10.139 34.879 1.00 24.74 238 GLU B O 1
ATOM 4076 N N . SER B 1 239 ? -10.721 -8.642 36.283 1.00 23.60 239 SER B N 1
ATOM 4077 C CA . SER B 1 239 ? -11.031 -9.376 37.521 1.00 26.73 239 SER B CA 1
ATOM 4078 C C . SER B 1 239 ? -11.040 -8.448 38.720 1.00 26.93 239 SER B C 1
ATOM 4079 O O . SER B 1 239 ? -10.375 -7.417 38.691 1.00 24.81 239 SER B O 1
ATOM 4082 N N . PRO B 1 240 ? -11.657 -8.861 39.852 1.00 26.08 240 PRO B N 1
ATOM 4083 C CA . PRO B 1 240 ? -11.488 -8.137 41.095 1.00 26.20 240 PRO B CA 1
ATOM 4084 C C . PRO B 1 240 ? -9.999 -8.082 41.514 1.00 26.55 240 PRO B C 1
ATOM 4085 O O . PRO B 1 240 ? -9.610 -7.097 42.134 1.00 26.45 240 PRO B O 1
ATOM 4089 N N . GLU B 1 241 ? -9.220 -9.129 41.237 1.00 26.07 241 GLU B N 1
ATOM 4090 C CA . GLU B 1 241 ? -7.769 -9.194 41.556 1.00 26.84 241 GLU B CA 1
ATOM 4091 C C . GLU B 1 241 ? -7.054 -8.053 40.832 1.00 23.41 241 GLU B C 1
ATOM 4092 O O . GLU B 1 241 ? -6.136 -7.479 41.423 1.00 20.94 241 GLU B O 1
ATOM 4098 N N . ASP B 1 242 ? -7.432 -7.768 39.567 1.00 22.10 242 ASP B N 1
ATOM 4099 C CA . ASP B 1 242 ? -6.790 -6.681 38.796 1.00 21.24 242 ASP B CA 1
ATOM 4100 C C . ASP B 1 242 ? -7.078 -5.371 39.525 1.00 20.58 242 ASP B C 1
ATOM 4101 O O . ASP B 1 242 ? -6.150 -4.518 39.618 1.00 18.63 242 ASP B O 1
ATOM 4106 N N . GLU B 1 243 ? -8.321 -5.170 39.983 1.00 18.18 243 GLU B N 1
ATOM 4107 C CA . GLU B 1 243 ? -8.675 -3.924 40.672 1.00 18.86 243 GLU B CA 1
ATOM 4108 C C . GLU B 1 243 ? -7.843 -3.775 41.958 1.00 19.84 243 GLU B C 1
ATOM 4109 O O . GLU B 1 243 ? -7.323 -2.681 42.224 1.00 18.68 243 GLU B O 1
ATOM 4115 N N . LYS B 1 244 ? -7.737 -4.864 42.728 1.00 19.76 244 LYS B N 1
ATOM 4116 C CA . LYS B 1 244 ? -7.004 -4.833 43.985 1.00 21.06 244 LYS B CA 1
ATOM 4117 C C . LYS B 1 244 ? -5.545 -4.487 43.716 1.00 19.73 244 LYS B C 1
ATOM 4118 O O . LYS B 1 244 ? -5.020 -3.729 44.553 1.00 18.66 244 LYS B O 1
ATOM 4124 N N . ALA B 1 245 ? -4.921 -5.048 42.673 1.00 19.85 245 ALA B N 1
ATOM 4125 C CA . ALA B 1 245 ? -3.508 -4.766 42.361 1.00 19.21 245 ALA B CA 1
ATOM 4126 C C . ALA B 1 245 ? -3.312 -3.270 42.055 1.00 18.99 245 ALA B C 1
ATOM 4127 O O . ALA B 1 245 ? -2.314 -2.673 42.513 1.00 17.86 245 ALA B O 1
ATOM 4129 N N . LEU B 1 246 ? -4.227 -2.653 41.303 1.00 17.60 246 LEU B N 1
ATOM 4130 C CA . LEU B 1 246 ? -4.141 -1.199 41.049 1.00 17.44 246 LEU B CA 1
ATOM 4131 C C . LEU B 1 246 ? -4.326 -0.404 42.329 1.00 18.11 246 LEU B C 1
ATOM 4132 O O . LEU B 1 246 ? -3.511 0.513 42.567 1.00 17.61 246 LEU B O 1
ATOM 4137 N N . LEU B 1 247 ? -5.306 -0.723 43.179 1.00 18.09 247 LEU B N 1
ATOM 4138 C CA . LEU B 1 247 ? -5.542 0.119 44.369 1.00 19.69 247 LEU B CA 1
ATOM 4139 C C . LEU B 1 247 ? -4.410 -0.024 45.408 1.00 20.08 247 LEU B C 1
ATOM 4140 O O . LEU B 1 247 ? -4.228 0.872 46.230 1.00 20.24 247 LEU B O 1
ATOM 4145 N N . ALA B 1 248 ? -3.705 -1.143 45.360 1.00 21.38 248 ALA B N 1
ATOM 4146 C CA . ALA B 1 248 ? -2.585 -1.479 46.273 1.00 20.99 248 ALA B CA 1
ATOM 4147 C C . ALA B 1 248 ? -1.328 -0.734 45.826 1.00 22.25 248 ALA B C 1
ATOM 4148 O O . ALA B 1 248 ? -0.367 -0.597 46.644 1.00 22.68 248 ALA B O 1
ATOM 4150 N N . ASP B 1 249 ? -1.265 -0.284 44.570 1.00 21.74 249 ASP B N 1
ATOM 4151 C CA . ASP B 1 249 ? -0.066 0.449 44.095 1.00 22.51 249 ASP B CA 1
ATOM 4152 C C . ASP B 1 249 ? 0.061 1.747 44.885 1.00 23.22 249 ASP B C 1
ATOM 4153 O O . ASP B 1 249 ? -0.912 2.460 45.059 1.00 23.07 249 ASP B O 1
ATOM 4158 N N . PRO B 1 250 ? 1.215 2.058 45.513 1.00 25.12 250 PRO B N 1
ATOM 4159 C CA . PRO B 1 250 ? 1.300 3.217 46.390 1.00 26.38 250 PRO B CA 1
ATOM 4160 C C . PRO B 1 250 ? 1.031 4.553 45.678 1.00 26.57 250 PRO B C 1
ATOM 4161 O O . PRO B 1 250 ? 0.461 5.419 46.307 1.00 25.30 250 PRO B O 1
ATOM 4165 N N . GLU B 1 251 ? 1.403 4.671 44.393 1.00 26.19 251 GLU B N 1
ATOM 4166 C CA . GLU B 1 251 ? 1.164 5.923 43.625 1.00 26.45 251 GLU B CA 1
ATOM 4167 C C . GLU B 1 251 ? -0.340 6.051 43.384 1.00 24.35 251 GLU B C 1
ATOM 4168 O O . GLU B 1 251 ? -0.921 7.098 43.612 1.00 26.40 251 GLU B O 1
ATOM 4174 N N . ILE B 1 252 ? -0.965 4.990 42.910 1.00 23.54 252 ILE B N 1
ATOM 4175 C CA . ILE B 1 252 ? -2.419 4.961 42.649 1.00 22.36 252 ILE B CA 1
ATOM 4176 C C . ILE B 1 252 ? -3.146 5.230 43.962 1.00 23.10 252 ILE B C 1
ATOM 4177 O O . ILE B 1 252 ? -4.051 6.057 43.984 1.00 21.17 252 ILE B O 1
ATOM 4182 N N . ALA B 1 253 ? -2.733 4.582 45.035 1.00 23.24 253 ALA B N 1
ATOM 4183 C CA . ALA B 1 253 ? -3.362 4.644 46.371 1.00 24.89 253 ALA B CA 1
ATOM 4184 C C . ALA B 1 253 ? -3.321 6.067 46.880 1.00 26.38 253 ALA B C 1
ATOM 4185 O O . ALA B 1 253 ? -4.288 6.439 47.516 1.00 27.23 253 ALA B O 1
ATOM 4187 N N . ALA B 1 254 ? -2.251 6.812 46.593 1.00 28.69 254 ALA B N 1
ATOM 4188 C CA . ALA B 1 254 ? -2.019 8.171 47.119 1.00 30.32 254 ALA B CA 1
ATOM 4189 C C . ALA B 1 254 ? -2.686 9.238 46.246 1.00 32.50 254 ALA B C 1
ATOM 4190 O O . ALA B 1 254 ? -2.657 10.389 46.631 1.00 33.94 254 ALA B O 1
ATOM 4192 N N . SER B 1 255 ? -3.295 8.886 45.116 1.00 30.59 255 SER B N 1
ATOM 4193 C CA . SER B 1 255 ? -3.793 9.873 44.151 1.00 32.00 255 SER B CA 1
ATOM 4194 C C . SER B 1 255 ? -5.127 10.420 44.655 1.00 32.07 255 SER B C 1
ATOM 4195 O O . SER B 1 255 ? -5.896 9.665 45.355 1.00 32.02 255 SER B O 1
ATOM 4198 N N . GLN B 1 256 ? -5.442 11.649 44.242 1.00 32.47 256 GLN B N 1
ATOM 4199 C CA . GLN B 1 256 ? -6.770 12.255 44.483 1.00 34.05 256 GLN B CA 1
ATOM 4200 C C . GLN B 1 256 ? -7.819 11.381 43.800 1.00 31.23 256 GLN B C 1
ATOM 4201 O O . GLN B 1 256 ? -8.952 11.181 44.321 1.00 28.97 256 GLN B O 1
ATOM 4207 N N . ALA B 1 257 ? -7.445 10.803 42.666 1.00 31.94 257 ALA B N 1
ATOM 4208 C CA . ALA B 1 257 ? -8.360 9.908 41.946 1.00 29.74 257 ALA B CA 1
ATOM 4209 C C . ALA B 1 257 ? -8.881 8.818 42.895 1.00 29.97 257 ALA B C 1
ATOM 4210 O O . ALA B 1 257 ? -10.058 8.512 42.869 1.00 28.58 257 ALA B O 1
ATOM 4212 N N . THR B 1 258 ? -8.028 8.224 43.754 1.00 28.54 258 THR B N 1
ATOM 4213 C CA . THR B 1 258 ? -8.474 7.201 44.749 1.00 27.44 258 THR B CA 1
ATOM 4214 C C . THR B 1 258 ? -9.247 7.840 45.905 1.00 30.15 258 THR B C 1
ATOM 4215 O O . THR B 1 258 ? -10.302 7.282 46.333 1.00 30.21 258 THR B O 1
ATOM 4219 N N . ALA B 1 259 ? -8.708 8.926 46.467 1.00 31.98 259 ALA B N 1
ATOM 4220 C CA . ALA B 1 259 ? -9.306 9.642 47.615 1.00 34.65 259 ALA B CA 1
ATOM 4221 C C . ALA B 1 259 ? -10.751 10.023 47.266 1.00 34.46 259 ALA B C 1
ATOM 4222 O O . ALA B 1 259 ? -11.632 9.730 48.084 1.00 33.55 259 ALA B O 1
ATOM 4224 N N . GLN B 1 260 ? -10.992 10.559 46.064 1.00 34.52 260 GLN B N 1
ATOM 4225 C CA . GLN B 1 260 ? -12.330 11.084 45.632 1.00 34.68 260 GLN B CA 1
ATOM 4226 C C . GLN B 1 260 ? -13.125 10.038 44.832 1.00 33.81 260 GLN B C 1
ATOM 4227 O O . GLN B 1 260 ? -14.216 10.391 44.350 1.00 31.83 260 GLN B O 1
ATOM 4233 N N . ARG B 1 261 ? -12.627 8.802 44.685 1.00 31.94 261 ARG B N 1
ATOM 4234 C CA . ARG B 1 261 ? -13.374 7.660 44.099 1.00 30.66 261 ARG B CA 1
ATOM 4235 C C . ARG B 1 261 ? -13.705 7.995 42.625 1.00 25.78 261 ARG B C 1
ATOM 4236 O O . ARG B 1 261 ? -14.885 7.988 42.255 1.00 25.35 261 ARG B O 1
ATOM 4244 N N . ARG B 1 262 ? -12.692 8.273 41.839 1.00 23.40 262 ARG B N 1
ATOM 4245 C CA . ARG B 1 262 ? -12.879 8.669 40.419 1.00 22.67 262 ARG B CA 1
ATOM 4246 C C . ARG B 1 262 ? -12.605 7.471 39.476 1.00 19.36 262 ARG B C 1
ATOM 4247 O O . ARG B 1 262 ? -12.636 7.654 38.241 1.00 15.98 262 ARG B O 1
ATOM 4255 N N . HIS B 1 263 ? -12.342 6.288 40.014 1.00 18.12 263 HIS B N 1
ATOM 4256 C CA . HIS B 1 263 ? -11.975 5.103 39.247 1.00 17.16 263 HIS B CA 1
ATOM 4257 C C . HIS B 1 263 ? -13.204 4.294 38.830 1.00 16.19 263 HIS B C 1
ATOM 4258 O O . HIS B 1 263 ? -14.077 3.978 39.700 1.00 17.34 263 HIS B O 1
ATOM 4265 N N . ILE B 1 264 ? -13.198 3.866 37.570 1.00 15.20 264 ILE B N 1
ATOM 4266 C CA . ILE B 1 264 ? -14.029 2.725 37.075 1.00 15.22 264 ILE B CA 1
ATOM 4267 C C . ILE B 1 264 ? -13.129 1.532 36.799 1.00 14.37 264 ILE B C 1
ATOM 4268 O O . ILE B 1 264 ? -12.162 1.702 36.042 1.00 13.89 264 ILE B O 1
ATOM 4273 N N . PHE B 1 265 ? -13.480 0.396 37.392 1.00 14.33 265 PHE B N 1
ATOM 4274 C CA . PHE B 1 265 ? -12.812 -0.882 37.120 1.00 15.11 265 PHE B CA 1
ATOM 4275 C C . PHE B 1 265 ? -13.778 -1.740 36.313 1.00 14.38 265 PHE B C 1
ATOM 4276 O O . PHE B 1 265 ? -14.789 -2.193 36.856 1.00 14.77 265 PHE B O 1
ATOM 4284 N N . THR B 1 266 ? -13.459 -1.949 35.044 1.00 13.63 266 THR B N 1
ATOM 4285 C CA . THR B 1 266 ? -14.374 -2.670 34.126 1.00 13.89 266 THR B CA 1
ATOM 4286 C C . THR B 1 266 ? -14.533 -4.119 34.560 1.00 14.24 266 THR B C 1
ATOM 4287 O O . THR B 1 266 ? -13.635 -4.727 35.149 1.00 14.48 266 THR B O 1
ATOM 4291 N N . SER B 1 267 ? -15.675 -4.709 34.258 1.00 14.40 267 SER B N 1
ATOM 4292 C CA . SER B 1 267 ? -15.784 -6.182 34.228 1.00 14.23 267 SER B CA 1
ATOM 4293 C C . SER B 1 267 ? -14.894 -6.684 33.077 1.00 14.00 267 SER B C 1
ATOM 4294 O O . SER B 1 267 ? -14.655 -5.918 32.135 1.00 12.42 267 SER B O 1
ATOM 4297 N N . LYS B 1 268 ? -14.606 -7.993 33.070 1.00 13.96 268 LYS B N 1
ATOM 4298 C CA . LYS B 1 268 ? -13.948 -8.622 31.914 1.00 14.30 268 LYS B CA 1
ATOM 4299 C C . LYS B 1 268 ? -14.711 -8.370 30.609 1.00 14.08 268 LYS B C 1
ATOM 4300 O O . LYS B 1 268 ? -14.077 -7.991 29.637 1.00 12.57 268 LYS B O 1
ATOM 4306 N N . GLU B 1 269 ? -16.037 -8.533 30.631 1.00 15.04 269 GLU B N 1
ATOM 4307 C CA . GLU B 1 269 ? -16.884 -8.330 29.431 1.00 16.88 269 GLU B CA 1
ATOM 4308 C C . GLU B 1 269 ? -16.723 -6.897 28.936 1.00 14.76 269 GLU B C 1
ATOM 4309 O O . GLU B 1 269 ? -16.597 -6.689 27.718 1.00 15.79 269 GLU B O 1
ATOM 4315 N N . GLN B 1 270 ? -16.758 -5.934 29.853 1.00 14.81 270 GLN B N 1
ATOM 4316 C CA . GLN B 1 270 ? -16.642 -4.521 29.456 1.00 14.55 270 GLN B CA 1
ATOM 4317 C C . GLN B 1 270 ? -15.262 -4.250 28.880 1.00 13.40 270 GLN B C 1
ATOM 4318 O O . GLN B 1 270 ? -15.197 -3.538 27.872 1.00 13.07 270 GLN B O 1
ATOM 4324 N N . ALA B 1 271 ? -14.207 -4.777 29.508 1.00 13.43 271 ALA B N 1
ATOM 4325 C CA . ALA B 1 271 ? -12.821 -4.609 29.013 1.00 13.66 271 ALA B CA 1
ATOM 4326 C C . ALA B 1 271 ? -12.738 -5.169 27.599 1.00 13.96 271 ALA B C 1
ATOM 4327 O O . ALA B 1 271 ? -12.231 -4.511 26.695 1.00 13.78 271 ALA B O 1
ATOM 4329 N N . GLY B 1 272 ? -13.270 -6.362 27.393 1.00 13.24 272 GLY B N 1
ATOM 4330 C CA . GLY B 1 272 ? -13.274 -6.981 26.072 1.00 13.87 272 GLY B CA 1
ATOM 4331 C C . GLY B 1 272 ? -14.045 -6.179 25.056 1.00 12.68 272 GLY B C 1
ATOM 4332 O O . GLY B 1 272 ? -13.611 -6.061 23.886 1.00 13.20 272 GLY B O 1
ATOM 4333 N N . ALA B 1 273 ? -15.183 -5.651 25.443 1.00 12.89 273 ALA B N 1
ATOM 4334 C CA . ALA B 1 273 ? -16.055 -4.924 24.504 1.00 13.27 273 ALA B CA 1
ATOM 4335 C C . ALA B 1 273 ? -15.312 -3.652 24.060 1.00 13.16 273 ALA B C 1
ATOM 4336 O O . ALA B 1 273 ? -15.408 -3.296 22.867 1.00 13.64 273 ALA B O 1
ATOM 4338 N N . ILE B 1 274 ? -14.624 -2.974 24.968 1.00 12.93 274 ILE B N 1
ATOM 4339 C CA . ILE B 1 274 ? -13.824 -1.779 24.571 1.00 13.38 274 ILE B CA 1
ATOM 4340 C C . ILE B 1 274 ? -12.724 -2.257 23.636 1.00 13.74 274 ILE B C 1
ATOM 4341 O O . ILE B 1 274 ? -12.476 -1.610 22.595 1.00 13.68 274 ILE B O 1
ATOM 4346 N N . ALA B 1 275 ? -12.012 -3.325 24.005 1.00 13.45 275 ALA B N 1
ATOM 4347 C CA . ALA B 1 275 ? -10.861 -3.815 23.215 1.00 14.32 275 ALA B CA 1
ATOM 4348 C C . ALA B 1 275 ? -11.295 -4.170 21.775 1.00 13.63 275 ALA B C 1
ATOM 4349 O O . ALA B 1 275 ? -10.552 -3.920 20.842 1.00 15.07 275 ALA B O 1
ATOM 4351 N N . PHE B 1 276 ? -12.450 -4.781 21.596 1.00 13.91 276 PHE B N 1
ATOM 4352 C CA . PHE B 1 276 ? -12.955 -5.257 20.281 1.00 13.90 276 PHE B CA 1
ATOM 4353 C C . PHE B 1 276 ? -13.431 -4.081 19.429 1.00 14.22 276 PHE B C 1
ATOM 4354 O O . PHE B 1 276 ? -13.412 -4.180 18.201 1.00 15.21 276 PHE B O 1
ATOM 4362 N N . SER B 1 277 ? -13.919 -3.015 20.068 1.00 14.45 277 SER B N 1
ATOM 4363 C CA . SER B 1 277 ? -14.378 -1.780 19.385 1.00 15.53 277 SER B CA 1
ATOM 4364 C C . SER B 1 277 ? -15.121 -2.126 18.100 1.00 16.34 277 SER B C 1
ATOM 4365 O O . SER B 1 277 ? -14.772 -1.600 17.035 1.00 16.15 277 SER B O 1
ATOM 4368 N N . SER B 1 278 ? -16.182 -2.929 18.168 1.00 16.79 278 SER B N 1
ATOM 4369 C CA . SER B 1 278 ? -16.842 -3.431 16.935 1.00 16.43 278 SER B CA 1
ATOM 4370 C C . SER B 1 278 ? -18.283 -2.956 16.879 1.00 17.05 278 SER B C 1
ATOM 4371 O O . SER B 1 278 ? -18.801 -2.398 17.870 1.00 15.81 278 SER B O 1
ATOM 4374 N N . VAL B 1 279 ? -18.949 -3.216 15.748 1.00 17.46 279 VAL B N 1
ATOM 4375 C CA . VAL B 1 279 ? -20.383 -2.875 15.648 1.00 18.88 279 VAL B CA 1
ATOM 4376 C C . VAL B 1 279 ? -21.184 -3.668 16.672 1.00 18.70 279 VAL B C 1
ATOM 4377 O O . VAL B 1 279 ? -22.305 -3.201 16.981 1.00 18.94 279 VAL B O 1
ATOM 4381 N N . LEU B 1 280 ? -20.700 -4.837 17.127 1.00 18.02 280 LEU B N 1
ATOM 4382 C CA . LEU B 1 280 ? -21.445 -5.634 18.136 1.00 18.69 280 LEU B CA 1
ATOM 4383 C C . LEU B 1 280 ? -20.965 -5.306 19.540 1.00 18.31 280 LEU B C 1
ATOM 4384 O O . LEU B 1 280 ? -21.820 -5.408 20.464 1.00 17.67 280 LEU B O 1
ATOM 4389 N N . SER B 1 281 ? -19.674 -5.002 19.737 1.00 15.89 281 SER B N 1
ATOM 4390 C CA . SER B 1 281 ? -19.150 -4.726 21.109 1.00 15.61 281 SER B CA 1
ATOM 4391 C C . SER B 1 281 ? -19.459 -3.303 21.603 1.00 15.02 281 SER B C 1
ATOM 4392 O O . SER B 1 281 ? -19.738 -3.132 22.824 1.00 16.16 281 SER B O 1
ATOM 4395 N N . TYR B 1 282 ? -19.472 -2.297 20.731 1.00 14.83 282 TYR B N 1
ATOM 4396 C CA . TYR B 1 282 ? -19.639 -0.908 21.207 1.00 15.01 282 TYR B CA 1
ATOM 4397 C C . TYR B 1 282 ? -21.018 -0.708 21.836 1.00 16.64 282 TYR B C 1
ATOM 4398 O O . TYR B 1 282 ? -21.119 0.007 22.838 1.00 16.51 282 TYR B O 1
ATOM 4407 N N . PRO B 1 283 ? -22.102 -1.342 21.368 1.00 17.31 283 PRO B N 1
ATOM 4408 C CA . PRO B 1 283 ? -23.397 -1.190 22.043 1.00 18.91 283 PRO B CA 1
ATOM 4409 C C . PRO B 1 283 ? -23.371 -1.673 23.494 1.00 19.20 283 PRO B C 1
ATOM 4410 O O . PRO B 1 283 ? -24.082 -1.073 24.359 1.00 19.12 283 PRO B O 1
ATOM 4414 N N . VAL B 1 284 ? -22.574 -2.709 23.777 1.00 18.26 284 VAL B N 1
ATOM 4415 C CA . VAL B 1 284 ? -22.343 -3.179 25.183 1.00 17.94 284 VAL B CA 1
ATOM 4416 C C . VAL B 1 284 ? -21.704 -2.065 26.008 1.00 15.81 284 VAL B C 1
ATOM 4417 O O . VAL B 1 284 ? -22.121 -1.848 27.147 1.00 16.01 284 VAL B O 1
ATOM 4421 N N . VAL B 1 285 ? -20.691 -1.401 25.491 1.00 14.64 285 VAL B N 1
ATOM 4422 C CA . VAL B 1 285 ? -20.020 -0.277 26.184 1.00 14.48 285 VAL B CA 1
ATOM 4423 C C . VAL B 1 285 ? -21.046 0.849 26.405 1.00 14.72 285 VAL B C 1
ATOM 4424 O O . VAL B 1 285 ? -21.077 1.395 27.462 1.00 14.64 285 VAL B O 1
ATOM 4428 N N . ALA B 1 286 ? -21.844 1.175 25.401 1.00 14.55 286 ALA B N 1
ATOM 4429 C CA . ALA B 1 286 ? -22.802 2.305 25.504 1.00 15.77 286 ALA B CA 1
ATOM 4430 C C . ALA B 1 286 ? -23.876 1.967 26.536 1.00 17.66 286 ALA B C 1
ATOM 4431 O O . ALA B 1 286 ? -24.448 2.900 27.151 1.00 19.18 286 ALA B O 1
ATOM 4433 N N . GLU B 1 287 ? -24.166 0.689 26.748 1.00 17.15 287 GLU B N 1
ATOM 4434 C CA . GLU B 1 287 ? -25.144 0.296 27.768 1.00 19.31 287 GLU B CA 1
ATOM 4435 C C . GLU B 1 287 ? -24.513 0.322 29.151 1.00 17.79 287 GLU B C 1
ATOM 4436 O O . GLU B 1 287 ? -25.184 0.787 30.083 1.00 18.21 287 GLU B O 1
ATOM 4442 N N . GLN B 1 288 ? -23.340 -0.261 29.317 1.00 15.33 288 GLN B N 1
ATOM 4443 C CA . GLN B 1 288 ? -22.814 -0.647 30.665 1.00 16.65 288 GLN B CA 1
ATOM 4444 C C . GLN B 1 288 ? -21.900 0.427 31.268 1.00 15.40 288 GLN B C 1
ATOM 4445 O O . GLN B 1 288 ? -21.779 0.461 32.464 1.00 15.95 288 GLN B O 1
ATOM 4451 N N . LEU B 1 289 ? -21.267 1.266 30.472 1.00 14.69 289 LEU B N 1
ATOM 4452 C CA . LEU B 1 289 ? -20.303 2.236 30.997 1.00 15.15 289 LEU B CA 1
ATOM 4453 C C . LEU B 1 289 ? -20.995 3.504 31.493 1.00 14.99 289 LEU B C 1
ATOM 4454 O O . LEU B 1 289 ? -20.603 4.028 32.545 1.00 14.65 289 LEU B O 1
ATOM 4459 N N . PRO B 1 290 ? -22.005 4.079 30.808 1.00 14.24 290 PRO B N 1
ATOM 4460 C CA . PRO B 1 290 ? -22.553 5.363 31.295 1.00 15.14 290 PRO B CA 1
ATOM 4461 C C . PRO B 1 290 ? -22.997 5.391 32.745 1.00 15.74 290 PRO B C 1
ATOM 4462 O O . PRO B 1 290 ? -22.773 6.392 33.453 1.00 15.01 290 PRO B O 1
ATOM 4466 N N . PRO B 1 291 ? -23.683 4.360 33.275 1.00 16.04 291 PRO B N 1
ATOM 4467 C CA . PRO B 1 291 ? -24.108 4.461 34.665 1.00 17.33 291 PRO B CA 1
ATOM 4468 C C . PRO B 1 291 ? -22.884 4.576 35.594 1.00 17.05 291 PRO B C 1
ATOM 4469 O O . PRO B 1 291 ? -22.995 5.252 36.655 1.00 18.73 291 PRO B O 1
ATOM 4473 N N . GLN B 1 292 ? -21.779 3.935 35.218 1.00 15.86 292 GLN B N 1
ATOM 4474 C CA . GLN B 1 292 ? -20.520 3.975 36.038 1.00 16.97 292 GLN B CA 1
ATOM 4475 C C . GLN B 1 292 ? -19.910 5.381 36.003 1.00 15.91 292 GLN B C 1
ATOM 4476 O O . GLN B 1 292 ? -19.489 5.933 37.082 1.00 15.88 292 GLN B O 1
ATOM 4482 N N . ILE B 1 293 ? -19.895 5.987 34.823 1.00 14.44 293 ILE B N 1
ATOM 4483 C CA . ILE B 1 293 ? -19.425 7.385 34.683 1.00 14.72 293 ILE B CA 1
ATOM 4484 C C . ILE B 1 293 ? -20.366 8.319 35.440 1.00 15.55 293 ILE B C 1
ATOM 4485 O O . ILE B 1 293 ? -19.900 9.221 36.155 1.00 14.99 293 ILE B O 1
ATOM 4490 N N . SER B 1 294 ? -21.676 8.113 35.331 1.00 16.68 294 SER B N 1
ATOM 4491 C CA . SER B 1 294 ? -22.677 8.982 35.944 1.00 19.18 294 SER B CA 1
ATOM 4492 C C . SER B 1 294 ? -22.473 8.947 37.461 1.00 21.18 294 SER B C 1
ATOM 4493 O O . SER B 1 294 ? -22.583 10.016 38.082 1.00 20.34 294 SER B O 1
ATOM 4496 N N . GLN B 1 295 ? -22.143 7.771 38.020 1.00 22.77 295 GLN B N 1
ATOM 4497 C CA . GLN B 1 295 ? -21.956 7.638 39.487 1.00 26.61 295 GLN B CA 1
ATOM 4498 C C . GLN B 1 295 ? -20.796 8.557 39.903 1.00 26.42 295 GLN B C 1
ATOM 4499 O O . GLN B 1 295 ? -20.937 9.297 40.925 1.00 28.23 295 GLN B O 1
ATOM 4505 N N . ILE B 1 296 ? -19.740 8.612 39.102 1.00 22.79 296 ILE B N 1
ATOM 4506 C CA . ILE B 1 296 ? -18.515 9.385 39.441 1.00 21.82 296 ILE B CA 1
ATOM 4507 C C . ILE B 1 296 ? -18.746 10.861 39.206 1.00 21.25 296 ILE B C 1
ATOM 4508 O O . ILE B 1 296 ? -18.310 11.687 40.034 1.00 23.06 296 ILE B O 1
ATOM 4513 N N . LEU B 1 297 ? -19.332 11.230 38.074 1.00 19.77 297 LEU B N 1
ATOM 4514 C CA . LEU B 1 297 ? -19.431 12.657 37.707 1.00 20.84 297 LEU B CA 1
ATOM 4515 C C . LEU B 1 297 ? -20.662 13.278 38.373 1.00 22.53 297 LEU B C 1
ATOM 4516 O O . LEU B 1 297 ? -20.754 14.483 38.365 1.00 23.34 297 LEU B O 1
ATOM 4521 N N . GLY B 1 298 ? -21.574 12.453 38.877 1.00 23.92 298 GLY B N 1
ATOM 4522 C CA . GLY B 1 298 ? -22.767 12.914 39.585 1.00 27.19 298 GLY B CA 1
ATOM 4523 C C . GLY B 1 298 ? -23.691 13.728 38.703 1.00 29.48 298 GLY B C 1
ATOM 4524 O O . GLY B 1 298 ? -24.472 14.588 39.245 1.00 33.26 298 GLY B O 1
ATOM 4525 N N . ALA B 1 299 ? -23.749 13.402 37.418 1.00 30.83 299 ALA B N 1
ATOM 4526 C CA . ALA B 1 299 ? -24.721 14.019 36.461 1.00 31.06 299 ALA B CA 1
ATOM 4527 C C . ALA B 1 299 ? -24.776 13.167 35.201 1.00 28.83 299 ALA B C 1
ATOM 4528 O O . ALA B 1 299 ? -24.027 12.101 35.300 1.00 28.36 299 ALA B O 1
#

Secondary structure (DSSP, 8-state):
--EEEEETTEEEEE-S--SSEEE-SSSHHHHHHHTT---SEEE--SS--GGG--TTTGGGGTT---EEE--BTB--HHHHHHT--SEEEESSS---HHHHHHHHHHS-EEE-SSS-SSS--HHHHHHHHHHHTT-HHHHHHHHHHHHHHHHHHHHH-GGGTT-EEEEEESS-BTTBEEEEPSSGGGHHHHHTT-EE-GGGGGGEETTEEEE-GGGHHHHHHT-SEEEEE-SSHHHHHHHHHSHHHHHSHHHHTT-EEE--HHHHHHHHH-STTTHHHHHHHHHHHHHHHH--/-EEEEETTEEEEE-S--SSEEE-SSSHHHHHHHTT---SEEE--SS--GGG--TTTHHHHTT---EEE--BTB--HHHHHHT--SEEEESSS---HHHHHHHHTTS-EEE-SSS-SS---HHHHHHHHHHHTT-HHHHHHHHHHHHHHHHHHHHH-GGGTT-EEEEEESS-BTTBEEEEPSSGGGHHHHHTT-EE-GGGGGGEETTEEEE-GGGHHHHHHT-SEEEEE-SSHHHHHHHHHSHHHHHSHHHHTT-EEE--HHHHHHHHH--TTTHHHHHHHSHHHHHHHHT-

Sequence (583 aa):
HAVTITHLFGQTVIKEPPKRVVSAGYTEQDDLLAVDVVPIAVTDWFGDQPFAVWPWAAPKLGGARPAVLNLDNGIQIDRIAALKPDLIVAINAGVDADTYQQQLSAIAPTVAQSGGDAFFEPWKDQARSSIGQAVFAADRMRSSLIEAVDQKFAAVAQRHPRWRGKKALLLQGRLWQGNVVATLAGWRTDFLNDMGLVVIADSIKPFAVDQRRGVIPRDHIKAVLDAADVLLIWMMTESPEDEKALLADPEIAASQATAQRRHIFTSKEQAGAIAFSSVLSYPVVAEQLPPQISSQILGAAVTITHLFGQTVIKEPPKRVVSAGYTEQDDLLAVDVVPIAVTDWFGDQPFAVWPWAAPKLGGARPAVLNLDNGIQIDRIAALKPDLIVAINAGVDADTYQQLSAIAPTVAQSGGDAFFEPWKDQARRSIGQAVFAADRMRSLIEAVDQKFAAVAQRHPRWRGKKKALLLQGRLWQGNVVATLAGWRTDFLNDMGLVIADSIKPFAVDQRGVIPRDHIKAVLDAADVLLIWMMTESPEDEKALLADPEIAASQATAQRRHIFTSKEQAGAIAFSSVLSYPVVAEQLPPQISQILGA